Protein AF-0000000070997428 (afdb_homodimer)

Structure (mmCIF, N/CA/C/O backbone):
data_AF-0000000070997428-model_v1
#
loop_
_entity.id
_entity.type
_entity.pdbx_description
1 polymer 'cytidine deaminase'
#
loop_
_atom_site.group_PDB
_atom_site.id
_atom_site.type_symbol
_atom_site.label_atom_id
_atom_site.label_alt_id
_atom_site.label_comp_id
_atom_site.label_asym_id
_atom_site.label_entity_id
_atom_site.label_seq_id
_atom_site.pdbx_PDB_ins_code
_atom_site.Cartn_x
_atom_site.Cartn_y
_atom_site.Cartn_z
_atom_site.occupancy
_atom_site.B_iso_or_equiv
_atom_site.auth_seq_id
_atom_site.auth_comp_id
_atom_site.auth_asym_id
_atom_site.auth_atom_id
_atom_site.pdbx_PDB_model_num
ATOM 1 N N . MET A 1 1 ? -16.891 -24.062 -14.688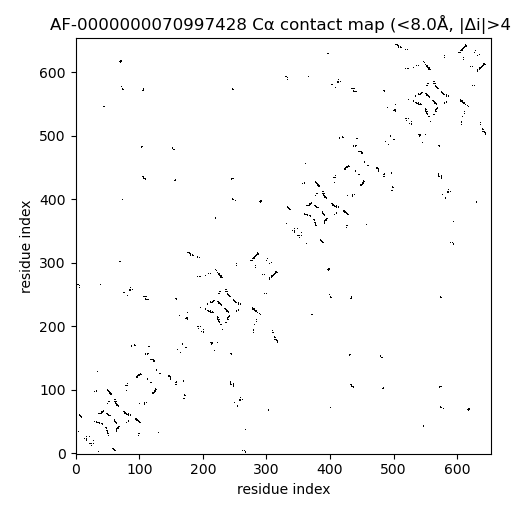 1 57.34 1 MET A N 1
ATOM 2 C CA . MET A 1 1 ? -15.672 -24.859 -14.617 1 57.34 1 MET A CA 1
ATOM 3 C C . MET A 1 1 ? -15.312 -25.188 -13.172 1 57.34 1 MET A C 1
ATOM 5 O O . MET A 1 1 ? -14.992 -24.297 -12.398 1 57.34 1 MET A O 1
ATOM 9 N N . ASP A 1 2 ? -15.734 -26.281 -12.609 1 60.5 2 ASP A N 1
ATOM 10 C CA . ASP A 1 2 ? -15.758 -26.656 -11.203 1 60.5 2 ASP A CA 1
ATOM 11 C C . ASP A 1 2 ? -14.344 -26.906 -10.68 1 60.5 2 ASP A C 1
ATOM 13 O O . ASP A 1 2 ? -14.07 -26.734 -9.492 1 60.5 2 ASP A O 1
ATOM 17 N N . ASP A 1 3 ? -13.359 -27.234 -11.625 1 71.62 3 ASP A N 1
ATOM 18 C CA . ASP A 1 3 ? -12.047 -27.609 -11.109 1 71.62 3 ASP A CA 1
ATOM 19 C C . ASP A 1 3 ? -10.953 -26.703 -11.688 1 71.62 3 ASP A C 1
ATOM 21 O O . ASP A 1 3 ? -10.016 -27.203 -12.32 1 71.62 3 ASP A O 1
ATOM 25 N N . LEU A 1 4 ? -11.062 -25.453 -11.312 1 81.88 4 LEU A N 1
ATOM 26 C CA . LEU A 1 4 ? -10.141 -24.516 -11.922 1 81.88 4 LEU A CA 1
ATOM 27 C C . LEU A 1 4 ? -8.805 -24.5 -11.188 1 81.88 4 LEU A C 1
ATOM 29 O O . LEU A 1 4 ? -8.766 -24.5 -9.961 1 81.88 4 LEU A O 1
ATOM 33 N N . LYS A 1 5 ? -7.777 -24.641 -12.008 1 88.25 5 LYS A N 1
ATOM 34 C CA . LYS A 1 5 ? -6.406 -24.516 -11.523 1 88.25 5 LYS A CA 1
ATOM 35 C C . LYS A 1 5 ? -5.879 -23.094 -11.758 1 88.25 5 LYS A C 1
ATOM 37 O O . LYS A 1 5 ? -6.387 -22.375 -12.617 1 88.25 5 LYS A O 1
ATOM 42 N N . PHE A 1 6 ? -4.887 -22.781 -10.984 1 94.69 6 PHE A N 1
ATOM 43 C CA . PHE A 1 6 ? -4.348 -21.438 -11.078 1 94.69 6 PHE A CA 1
ATOM 44 C C . PHE A 1 6 ? -3.412 -21.312 -12.273 1 94.69 6 PHE A C 1
ATOM 46 O O . PHE A 1 6 ? -3.027 -20.203 -12.656 1 94.69 6 PHE A O 1
ATOM 53 N N . VAL A 1 7 ? -3.006 -22.438 -12.844 1 94.25 7 VAL A N 1
ATOM 54 C CA . VAL A 1 7 ? -2.238 -22.484 -14.086 1 94.25 7 VAL A CA 1
ATOM 55 C C . VAL A 1 7 ? -2.861 -23.484 -15.047 1 94.25 7 VAL A C 1
ATOM 57 O O . VAL A 1 7 ? -3.07 -24.656 -14.695 1 94.25 7 VAL A O 1
ATOM 60 N N . ILE A 1 8 ? -3.25 -23.031 -16.188 1 94.44 8 ILE A N 1
ATOM 61 C CA . ILE A 1 8 ? -3.762 -23.891 -17.25 1 94.44 8 ILE A CA 1
ATOM 62 C C . ILE A 1 8 ? -2.73 -24 -18.375 1 94.44 8 ILE A C 1
ATOM 64 O O . ILE A 1 8 ? -2.369 -22.984 -18.984 1 94.44 8 ILE A O 1
ATOM 68 N N . GLU A 1 9 ? -2.324 -25.188 -18.609 1 94.5 9 GLU A N 1
ATOM 69 C CA . GLU A 1 9 ? -1.298 -25.406 -19.625 1 94.5 9 GLU A CA 1
ATOM 70 C C . GLU A 1 9 ? -1.808 -25.047 -21.016 1 94.5 9 GLU A C 1
ATOM 72 O O . GLU A 1 9 ? -3.012 -25.094 -21.266 1 94.5 9 GLU A O 1
ATOM 77 N N . SER A 1 10 ? -0.862 -24.734 -21.906 1 94.94 10 SER A N 1
ATOM 78 C CA . SER A 1 10 ? -1.191 -24.266 -23.25 1 94.94 10 SER A CA 1
ATOM 79 C C . SER A 1 10 ? -2.072 -25.281 -23.984 1 94.94 10 SER A C 1
ATOM 81 O O . SER A 1 10 ? -3.078 -24.906 -24.594 1 94.94 10 SER A O 1
ATOM 83 N N . SER A 1 11 ? -1.729 -26.531 -23.922 1 96.44 11 SER A N 1
ATOM 84 C CA . SER A 1 11 ? -2.486 -27.578 -24.594 1 96.44 11 SER A CA 1
ATOM 85 C C . SER A 1 11 ? -3.889 -27.703 -24.016 1 96.44 11 SER A C 1
ATOM 87 O O . SER A 1 11 ? -4.859 -27.891 -24.75 1 96.44 11 SER A O 1
ATOM 89 N N . GLU A 1 12 ? -3.951 -27.609 -22.734 1 95.12 12 GLU A N 1
ATOM 90 C CA . GLU A 1 12 ? -5.246 -27.672 -22.062 1 95.12 12 GLU A CA 1
ATOM 91 C C . GLU A 1 12 ? -6.125 -26.484 -22.422 1 95.12 12 GLU A C 1
ATOM 93 O O . GLU A 1 12 ? -7.332 -26.641 -22.625 1 95.12 12 GLU A O 1
ATOM 98 N N . ALA A 1 13 ? -5.555 -25.344 -22.5 1 95.19 13 ALA A N 1
ATOM 99 C CA . ALA A 1 13 ? -6.277 -24.141 -22.875 1 95.19 13 ALA A CA 1
ATOM 100 C C . ALA A 1 13 ? -6.855 -24.25 -24.281 1 95.19 13 ALA A C 1
ATOM 102 O O . ALA A 1 13 ? -8.016 -23.906 -24.516 1 95.19 13 ALA A O 1
ATOM 103 N N . GLN A 1 14 ? -6.098 -24.75 -25.188 1 95.88 14 GLN A N 1
ATOM 104 C CA . GLN A 1 14 ? -6.539 -24.938 -26.578 1 95.88 14 GLN A CA 1
ATOM 105 C C . GLN A 1 14 ? -7.68 -25.938 -26.656 1 95.88 14 GLN A C 1
ATOM 107 O O . GLN A 1 14 ? -8.656 -25.719 -27.375 1 95.88 14 GLN A O 1
ATOM 112 N N . THR A 1 15 ? -7.48 -27 -25.922 1 95.81 15 THR A N 1
ATOM 113 C CA . THR A 1 15 ? -8.508 -28.031 -25.906 1 95.81 15 THR A CA 1
ATOM 114 C C . THR A 1 15 ? -9.82 -27.484 -25.359 1 95.81 15 THR A C 1
ATOM 116 O O . THR A 1 15 ? -10.891 -27.766 -25.891 1 95.81 15 THR A O 1
ATOM 119 N N . LEU A 1 16 ? -9.664 -26.75 -24.297 1 93.44 16 LEU A N 1
ATOM 120 C CA . LEU A 1 16 ? -10.852 -26.172 -23.672 1 93.44 16 LEU A CA 1
ATOM 121 C C . LEU A 1 16 ? -11.539 -25.203 -24.609 1 93.44 16 LEU A C 1
ATOM 123 O O . LEU A 1 16 ? -12.766 -25.188 -24.719 1 93.44 16 LEU A O 1
ATOM 127 N N . ALA A 1 17 ? -10.805 -24.312 -25.266 1 93.62 17 ALA A N 1
ATOM 128 C CA . ALA A 1 17 ? -11.367 -23.359 -26.219 1 93.62 17 ALA A CA 1
ATOM 129 C C . ALA A 1 17 ? -12.086 -24.094 -27.359 1 93.62 17 ALA A C 1
ATOM 131 O O . ALA A 1 17 ? -13.18 -23.688 -27.75 1 93.62 17 ALA A O 1
ATOM 132 N N . ASN A 1 18 ? -11.516 -25.141 -27.828 1 94.88 18 ASN A N 1
ATOM 133 C CA . ASN A 1 18 ? -12.102 -25.938 -28.906 1 94.88 18 ASN A CA 1
ATOM 134 C C . ASN A 1 18 ? -13.391 -26.609 -28.453 1 94.88 18 ASN A C 1
ATOM 136 O O . ASN A 1 18 ? -14.375 -26.625 -29.203 1 94.88 18 ASN A O 1
ATOM 140 N N . LYS A 1 19 ? -13.305 -27.172 -27.375 1 94.62 19 LYS A N 1
ATOM 141 C CA . LYS A 1 19 ? -14.477 -27.859 -26.844 1 94.62 19 LYS A CA 1
ATOM 142 C C . LYS A 1 19 ? -15.664 -26.922 -26.703 1 94.62 19 LYS A C 1
ATOM 144 O O . LYS A 1 19 ? -16.812 -27.328 -26.875 1 94.62 19 LYS A O 1
ATOM 149 N N . LEU A 1 20 ? -15.359 -25.703 -26.344 1 92.38 20 LEU A N 1
ATOM 150 C CA . LEU A 1 20 ? -16.406 -24.719 -26.109 1 92.38 20 LEU A CA 1
ATOM 151 C C . LEU A 1 20 ? -16.766 -23.984 -27.406 1 92.38 20 LEU A C 1
ATOM 153 O O . LEU A 1 20 ? -17.641 -23.109 -27.406 1 92.38 20 LEU A O 1
ATOM 157 N N . GLY A 1 21 ? -16.141 -24.219 -28.484 1 92.69 21 GLY A N 1
ATOM 158 C CA . GLY A 1 21 ? -16.422 -23.609 -29.781 1 92.69 21 GLY A CA 1
ATOM 159 C C . GLY A 1 21 ? -15.984 -22.156 -29.875 1 92.69 21 GLY A C 1
ATOM 160 O O . GLY A 1 21 ? -16.641 -21.359 -30.547 1 92.69 21 GLY A O 1
ATOM 161 N N . LEU A 1 22 ? -14.945 -21.906 -29.141 1 90.69 22 LEU A N 1
ATOM 162 C CA . LEU A 1 22 ? -14.469 -20.531 -29.156 1 90.69 22 LEU A CA 1
ATOM 163 C C . LEU A 1 22 ? -13.469 -20.297 -30.281 1 90.69 22 LEU A C 1
ATOM 165 O O . LEU A 1 22 ? -12.797 -21.234 -30.719 1 90.69 22 LEU A O 1
ATOM 169 N N . LYS A 1 23 ? -13.391 -19.016 -30.766 1 89.19 23 LYS A N 1
ATOM 170 C CA . LYS A 1 23 ? -12.508 -18.672 -31.875 1 89.19 23 LYS A CA 1
ATOM 171 C C . LYS A 1 23 ? -11.039 -18.812 -31.469 1 89.19 23 LYS A C 1
ATOM 173 O O . LYS A 1 23 ? -10.195 -19.172 -32.281 1 89.19 23 LYS A O 1
ATOM 178 N N . SER A 1 24 ? -10.742 -18.438 -30.297 1 91.25 24 SER A N 1
ATOM 179 C CA . SER A 1 24 ? -9.359 -18.484 -29.828 1 91.25 24 SER A CA 1
ATOM 180 C C . SER A 1 24 ? -9.305 -18.656 -28.312 1 91.25 24 SER A C 1
ATOM 182 O O . SER A 1 24 ? -10.328 -18.562 -27.625 1 91.25 24 SER A O 1
ATOM 184 N N . VAL A 1 25 ? -8.094 -18.891 -27.828 1 93.5 25 VAL A N 1
ATOM 185 C CA . VAL A 1 25 ? -7.852 -19.031 -26.391 1 93.5 25 VAL A CA 1
ATOM 186 C C . VAL A 1 25 ? -8.164 -17.703 -25.688 1 93.5 25 VAL A C 1
ATOM 188 O O . VAL A 1 25 ? -8.625 -17.688 -24.547 1 93.5 25 VAL A O 1
ATOM 191 N N . LEU A 1 26 ? -8.023 -16.625 -26.375 1 92.38 26 LEU A N 1
ATOM 192 C CA . LEU A 1 26 ? -8.305 -15.305 -25.828 1 92.38 26 LEU A CA 1
ATOM 193 C C . LEU A 1 26 ? -9.766 -15.195 -25.391 1 92.38 26 LEU A C 1
ATOM 195 O O . LEU A 1 26 ? -10.07 -14.539 -24.406 1 92.38 26 LEU A O 1
ATOM 199 N N . ASN A 1 27 ? -10.617 -15.859 -26.094 1 91.5 27 ASN A N 1
ATOM 200 C CA . ASN A 1 27 ? -12.047 -15.812 -25.797 1 91.5 27 ASN A CA 1
ATOM 201 C C . ASN A 1 27 ? -12.406 -16.672 -24.594 1 91.5 27 ASN A C 1
ATOM 203 O O . ASN A 1 27 ? -13.516 -16.562 -24.062 1 91.5 27 ASN A O 1
ATOM 207 N N . LEU A 1 28 ? -11.484 -17.438 -24.219 1 93.25 28 LEU A N 1
ATOM 208 C CA . LEU A 1 28 ? -11.664 -18.297 -23.062 1 93.25 28 LEU A CA 1
ATOM 209 C C . LEU A 1 28 ? -11.453 -17.516 -21.766 1 93.25 28 LEU A C 1
ATOM 211 O O . LEU A 1 28 ? -12.008 -17.859 -20.719 1 93.25 28 LEU A O 1
ATOM 215 N N . LEU A 1 29 ? -10.68 -16.453 -21.781 1 94.81 29 LEU A N 1
ATOM 216 C CA . LEU A 1 29 ? -10.211 -15.75 -20.594 1 94.81 29 LEU A CA 1
ATOM 217 C C . LEU A 1 29 ? -11.383 -15.148 -19.828 1 94.81 29 LEU A C 1
ATOM 219 O O . LEU A 1 29 ? -11.461 -15.297 -18.594 1 94.81 29 LEU A O 1
ATOM 223 N N . PRO A 1 30 ? -12.367 -14.523 -20.516 1 93.31 30 PRO A N 1
ATOM 224 C CA . PRO A 1 30 ? -13.5 -13.969 -19.781 1 93.31 30 PRO A CA 1
ATOM 225 C C . PRO A 1 30 ? -14.312 -15.039 -19.047 1 93.31 30 PRO A C 1
ATOM 227 O O . PRO A 1 30 ? -14.812 -14.797 -17.953 1 93.31 30 PRO A O 1
ATOM 230 N N . LEU A 1 31 ? -14.43 -16.156 -19.672 1 92.38 31 LEU A N 1
ATOM 231 C CA . LEU A 1 31 ? -15.172 -17.266 -19.047 1 92.38 31 LEU A CA 1
ATOM 232 C C . LEU A 1 31 ? -14.453 -17.766 -17.812 1 92.38 31 LEU A C 1
ATOM 234 O O . LEU A 1 31 ? -15.094 -18.031 -16.781 1 92.38 31 LEU A O 1
ATOM 238 N N . ILE A 1 32 ? -13.156 -17.891 -17.953 1 94.31 32 ILE A N 1
ATOM 239 C CA . ILE A 1 32 ? -12.359 -18.328 -16.812 1 94.31 32 ILE A CA 1
ATOM 240 C C . ILE A 1 32 ? -12.445 -17.297 -15.695 1 94.31 32 ILE A C 1
ATOM 242 O O . ILE A 1 32 ? -12.539 -17.656 -14.523 1 94.31 32 ILE A O 1
ATOM 246 N N . ALA A 1 33 ? -12.438 -16.031 -16 1 94.5 33 ALA A N 1
ATOM 247 C CA . ALA A 1 33 ? -12.484 -14.953 -15.023 1 94.5 33 ALA A CA 1
ATOM 248 C C . ALA A 1 33 ? -13.75 -15.031 -14.18 1 94.5 33 ALA A C 1
ATOM 250 O O . ALA A 1 33 ? -13.711 -14.859 -12.961 1 94.5 33 ALA A O 1
ATOM 251 N N . LYS A 1 34 ? -14.836 -15.297 -14.805 1 92.5 34 LYS A N 1
ATOM 252 C CA . LYS A 1 34 ? -16.109 -15.398 -14.102 1 92.5 34 LYS A CA 1
ATOM 253 C C . LYS A 1 34 ? -16.094 -16.547 -13.094 1 92.5 34 LYS A C 1
ATOM 255 O O . LYS A 1 34 ? -16.531 -16.391 -11.961 1 92.5 34 LYS A O 1
ATOM 260 N N . SER A 1 35 ? -15.531 -17.609 -13.523 1 92.12 35 SER A N 1
ATOM 261 C CA . SER A 1 35 ? -15.477 -18.797 -12.664 1 92.12 35 SER A CA 1
ATOM 262 C C . SER A 1 35 ? -14.422 -18.641 -11.57 1 92.12 35 SER A C 1
ATOM 264 O O . SER A 1 35 ? -14.609 -19.109 -10.453 1 92.12 35 SER A O 1
ATOM 266 N N . ALA A 1 36 ? -13.344 -17.938 -11.898 1 94.31 36 ALA A N 1
ATOM 267 C CA . ALA A 1 36 ? -12.188 -17.844 -11.016 1 94.31 36 ALA A CA 1
ATOM 268 C C . ALA A 1 36 ? -12.477 -16.953 -9.812 1 94.31 36 ALA A C 1
ATOM 270 O O . ALA A 1 36 ? -11.766 -17 -8.805 1 94.31 36 ALA A O 1
ATOM 271 N N . LYS A 1 37 ? -13.531 -16.141 -9.797 1 94 37 LYS A N 1
ATOM 272 C CA . LYS A 1 37 ? -13.914 -15.281 -8.672 1 94 37 LYS A CA 1
ATOM 273 C C . LYS A 1 37 ? -14.164 -16.094 -7.414 1 94 37 LYS A C 1
ATOM 275 O O . LYS A 1 37 ? -13.93 -15.625 -6.301 1 94 37 LYS A O 1
ATOM 280 N N . LYS A 1 38 ? -14.586 -17.297 -7.629 1 92.38 38 LYS A N 1
ATOM 281 C CA . LYS A 1 38 ? -14.922 -18.172 -6.508 1 92.38 38 LYS A CA 1
ATOM 282 C C . LYS A 1 38 ? -13.672 -18.578 -5.738 1 92.38 38 LYS A C 1
ATOM 284 O O . LYS A 1 38 ? -13.758 -19.031 -4.598 1 92.38 38 LYS A O 1
ATOM 289 N N . LEU A 1 39 ? -12.492 -18.422 -6.391 1 92.94 39 LEU A N 1
ATOM 290 C CA . LEU A 1 39 ? -11.242 -18.828 -5.758 1 92.94 39 LEU A CA 1
ATOM 291 C C . LEU A 1 39 ? -10.719 -17.719 -4.848 1 92.94 39 LEU A C 1
ATOM 293 O O . LEU A 1 39 ? -9.781 -17.938 -4.074 1 92.94 39 LEU A O 1
ATOM 297 N N . ALA A 1 40 ? -11.336 -16.5 -4.898 1 94.88 40 ALA A N 1
ATOM 298 C CA . ALA A 1 40 ? -10.914 -15.367 -4.078 1 94.88 40 ALA A CA 1
ATOM 299 C C . ALA A 1 40 ? -11.18 -15.625 -2.602 1 94.88 40 ALA A C 1
ATOM 301 O O . ALA A 1 40 ? -12.031 -16.453 -2.258 1 94.88 40 ALA A O 1
ATOM 302 N N . ARG A 1 41 ? -10.414 -14.984 -1.705 1 94.12 41 ARG A N 1
ATOM 303 C CA . ARG A 1 41 ? -10.562 -15.109 -0.259 1 94.12 41 ARG A CA 1
ATOM 304 C C . ARG A 1 41 ? -10.648 -13.742 0.406 1 94.12 41 ARG A C 1
ATOM 306 O O . ARG A 1 41 ? -9.742 -13.344 1.138 1 94.12 41 ARG A O 1
ATOM 313 N N . PRO A 1 42 ? -11.805 -13.055 0.242 1 95.44 42 PRO A N 1
ATOM 314 C CA . PRO A 1 42 ? -11.977 -11.711 0.801 1 95.44 42 PRO A CA 1
ATOM 315 C C . PRO A 1 42 ? -12.891 -11.695 2.025 1 95.44 42 PRO A C 1
ATOM 317 O O . PRO A 1 42 ? -13.969 -11.094 1.99 1 95.44 42 PRO A O 1
ATOM 320 N N . PRO A 1 43 ? -12.43 -12.188 3.174 1 94.94 43 PRO A N 1
ATOM 321 C CA . PRO A 1 43 ? -13.312 -12.273 4.344 1 94.94 43 PRO A CA 1
ATOM 322 C C . PRO A 1 43 ? -13.641 -10.898 4.926 1 94.94 43 PRO A C 1
ATOM 324 O O . PRO A 1 43 ? -14.57 -10.773 5.73 1 94.94 43 PRO A O 1
ATOM 327 N N . ILE A 1 44 ? -12.961 -9.859 4.555 1 94.75 44 ILE A N 1
ATOM 328 C CA . ILE A 1 44 ? -13.188 -8.531 5.117 1 94.75 44 ILE A CA 1
ATOM 329 C C . ILE A 1 44 ? -14.164 -7.758 4.234 1 94.75 44 ILE A C 1
ATOM 331 O O . ILE A 1 44 ? -15.203 -7.289 4.707 1 94.75 44 ILE A O 1
ATOM 335 N N . SER A 1 45 ? -13.953 -7.68 2.955 1 92.38 45 SER A N 1
ATOM 336 C CA . SER A 1 45 ? -14.742 -6.863 2.039 1 92.38 45 SER A CA 1
ATOM 337 C C . SER A 1 45 ? -15.891 -7.66 1.437 1 92.38 45 SER A C 1
ATOM 339 O O . SER A 1 45 ? -16.922 -7.094 1.057 1 92.38 45 SER A O 1
ATOM 341 N N . GLY A 1 46 ? -15.672 -8.992 1.286 1 92.56 46 GLY A N 1
ATOM 342 C CA . GLY A 1 46 ? -16.625 -9.812 0.553 1 92.56 46 GLY A CA 1
ATOM 343 C C . GLY A 1 46 ? -16.625 -9.531 -0.938 1 92.56 46 GLY A C 1
ATOM 344 O O . GLY A 1 46 ? -17.5 -10.008 -1.663 1 92.56 46 GLY A O 1
ATOM 345 N N . PHE A 1 47 ? -15.703 -8.742 -1.419 1 91.94 47 PHE A N 1
ATOM 346 C CA . PHE A 1 47 ? -15.617 -8.352 -2.822 1 91.94 47 PHE A CA 1
ATOM 347 C C . PHE A 1 47 ? -14.672 -9.281 -3.58 1 91.94 47 PHE A C 1
ATOM 349 O O . PHE A 1 47 ? -13.453 -9.102 -3.537 1 91.94 47 PHE A O 1
ATOM 356 N N . HIS A 1 48 ? -15.18 -10.211 -4.395 1 94.81 48 HIS A N 1
ATOM 357 C CA . HIS A 1 48 ? -14.398 -11.227 -5.098 1 94.81 48 HIS A CA 1
ATOM 358 C C . HIS A 1 48 ? -13.867 -10.688 -6.422 1 94.81 48 HIS A C 1
ATOM 360 O O . HIS A 1 48 ? -14.648 -10.266 -7.281 1 94.81 48 HIS A O 1
ATOM 366 N N . VAL A 1 49 ? -12.578 -10.703 -6.586 1 95.69 49 VAL A N 1
ATOM 367 C CA . VAL A 1 49 ? -11.945 -10.234 -7.812 1 95.69 49 VAL A CA 1
ATOM 368 C C . VAL A 1 49 ? -11.039 -11.32 -8.383 1 95.69 49 VAL A C 1
ATOM 370 O O . VAL A 1 49 ? -10.391 -12.047 -7.629 1 95.69 49 VAL A O 1
ATOM 373 N N . ALA A 1 50 ? -11.055 -11.461 -9.68 1 97.06 50 ALA A N 1
ATOM 374 C CA . ALA A 1 50 ? -10.156 -12.367 -10.383 1 97.06 50 ALA A CA 1
ATOM 375 C C . ALA A 1 50 ? -9.438 -11.648 -11.523 1 97.06 50 ALA A C 1
ATOM 377 O O . ALA A 1 50 ? -9.992 -10.734 -12.141 1 97.06 50 ALA A O 1
ATOM 378 N N . ALA A 1 51 ? -8.234 -11.992 -11.758 1 98.12 51 ALA A N 1
ATOM 379 C CA . ALA A 1 51 ? -7.426 -11.555 -12.891 1 98.12 51 ALA A CA 1
ATOM 380 C C . ALA A 1 51 ? -6.84 -12.742 -13.641 1 98.12 51 ALA A C 1
ATOM 382 O O . ALA A 1 51 ? -6.254 -13.641 -13.031 1 98.12 51 ALA A O 1
ATOM 383 N N . ILE A 1 52 ? -7.035 -12.789 -14.938 1 97.81 52 ILE A N 1
ATOM 384 C CA . ILE A 1 52 ? -6.574 -13.883 -15.781 1 97.81 52 ILE A CA 1
ATOM 385 C C . ILE A 1 52 ? -5.566 -13.352 -16.797 1 97.81 52 ILE A C 1
ATOM 387 O O . ILE A 1 52 ? -5.84 -12.375 -17.5 1 97.81 52 ILE A O 1
ATOM 391 N N . GLY A 1 53 ? -4.469 -13.984 -16.844 1 97.25 53 GLY A N 1
ATOM 392 C CA . GLY A 1 53 ? -3.439 -13.578 -17.781 1 97.25 53 GLY A CA 1
ATOM 393 C C . GLY A 1 53 ? -3.08 -14.656 -18.797 1 97.25 53 GLY A C 1
ATOM 394 O O . GLY A 1 53 ? -2.994 -15.836 -18.438 1 97.25 53 GLY A O 1
ATOM 395 N N . LEU A 1 54 ? -2.965 -14.25 -20.047 1 96.12 54 LEU A N 1
ATOM 396 C CA . LEU A 1 54 ? -2.432 -15.109 -21.094 1 96.12 54 LEU A CA 1
ATOM 397 C C . LEU A 1 54 ? -0.954 -14.82 -21.328 1 96.12 54 LEU A C 1
ATOM 399 O O . LEU A 1 54 ? -0.595 -13.727 -21.781 1 96.12 54 LEU A O 1
ATOM 403 N N . ALA A 1 55 ? -0.149 -15.82 -21.016 1 93.88 55 ALA A N 1
ATOM 404 C CA . ALA A 1 55 ? 1.29 -15.688 -21.219 1 93.88 55 ALA A CA 1
ATOM 405 C C . ALA A 1 55 ? 1.656 -15.953 -22.688 1 93.88 55 ALA A C 1
ATOM 407 O O . ALA A 1 55 ? 0.853 -16.5 -23.438 1 93.88 55 ALA A O 1
ATOM 408 N N . THR A 1 56 ? 2.877 -15.523 -23.047 1 89.75 56 THR A N 1
ATOM 409 C CA . THR A 1 56 ? 3.324 -15.648 -24.438 1 89.75 56 THR A CA 1
ATOM 410 C C . THR A 1 56 ? 3.531 -17.109 -24.812 1 89.75 56 THR A C 1
ATOM 412 O O . THR A 1 56 ? 3.48 -17.469 -25.984 1 89.75 56 THR A O 1
ATOM 415 N N . ASP A 1 57 ? 3.75 -17.984 -23.828 1 90.88 57 ASP A N 1
ATOM 416 C CA . ASP A 1 57 ? 3.973 -19.391 -24.109 1 90.88 57 ASP A CA 1
ATOM 417 C C . ASP A 1 57 ? 2.652 -20.156 -24.172 1 90.88 57 ASP A C 1
ATOM 419 O O . ASP A 1 57 ? 2.643 -21.391 -24.328 1 90.88 57 ASP A O 1
ATOM 423 N N . GLY A 1 58 ? 1.545 -19.469 -24 1 92.81 58 GLY A N 1
ATOM 424 C CA . GLY A 1 58 ? 0.234 -20.062 -24.219 1 92.81 58 GLY A CA 1
ATOM 425 C C . GLY A 1 58 ? -0.441 -20.484 -22.922 1 92.81 58 GLY A C 1
ATOM 426 O O . GLY A 1 58 ? -1.631 -20.812 -22.922 1 92.81 58 GLY A O 1
ATOM 427 N N . ARG A 1 59 ? 0.219 -20.469 -21.875 1 94.81 59 ARG A N 1
ATOM 428 C CA . ARG A 1 59 ? -0.383 -20.812 -20.594 1 94.81 59 ARG A CA 1
ATOM 429 C C . ARG A 1 59 ? -1.297 -19.703 -20.094 1 94.81 59 ARG A C 1
ATOM 431 O O . ARG A 1 59 ? -1.1 -18.531 -20.422 1 94.81 59 ARG A O 1
ATOM 438 N N . ILE A 1 60 ? -2.293 -20.125 -19.359 1 96.19 60 ILE A N 1
ATOM 439 C CA . ILE A 1 60 ? -3.184 -19.188 -18.688 1 96.19 60 ILE A CA 1
ATOM 440 C C . ILE A 1 60 ? -2.914 -19.203 -17.172 1 96.19 60 ILE A C 1
ATOM 442 O O . ILE A 1 60 ? -2.805 -20.266 -16.578 1 96.19 60 ILE A O 1
ATOM 446 N N . PHE A 1 61 ? -2.725 -18.031 -16.641 1 96.56 61 PHE A N 1
ATOM 447 C CA . PHE A 1 61 ? -2.494 -17.891 -15.211 1 96.56 61 PHE A CA 1
ATOM 448 C C . PHE A 1 61 ? -3.658 -17.156 -14.555 1 96.56 61 PHE A C 1
ATOM 450 O O . PHE A 1 61 ? -4.234 -16.234 -15.133 1 96.56 61 PHE A O 1
ATOM 457 N N . ILE A 1 62 ? -3.986 -17.547 -13.344 1 96.75 62 ILE A N 1
ATOM 458 C CA . ILE A 1 62 ? -5.109 -16.984 -12.602 1 96.75 62 ILE A CA 1
ATOM 459 C C . ILE A 1 62 ? -4.602 -16.328 -11.328 1 96.75 62 ILE A C 1
ATOM 461 O O . ILE A 1 62 ? -3.711 -16.844 -10.656 1 96.75 62 ILE A O 1
ATOM 465 N N . GLY A 1 63 ? -5.055 -15.156 -11.039 1 97.69 63 GLY A N 1
ATOM 466 C CA . GLY A 1 63 ? -4.883 -14.461 -9.773 1 97.69 63 GLY A CA 1
ATOM 467 C C . GLY A 1 63 ? -6.195 -14.039 -9.133 1 97.69 63 GLY A C 1
ATOM 468 O O . GLY A 1 63 ? -7.152 -13.703 -9.836 1 97.69 63 GLY A O 1
ATOM 469 N N . VAL A 1 64 ? -6.223 -14.094 -7.805 1 97.38 64 VAL A N 1
ATOM 470 C CA . VAL A 1 64 ? -7.418 -13.672 -7.078 1 97.38 64 VAL A CA 1
ATOM 471 C C . VAL A 1 64 ? -7.016 -12.805 -5.883 1 97.38 64 VAL A C 1
ATOM 473 O O . VAL A 1 64 ? -5.848 -12.781 -5.488 1 97.38 64 VAL A O 1
ATOM 476 N N . ASN A 1 65 ? -7.973 -11.992 -5.387 1 97.31 65 ASN A N 1
ATOM 477 C CA . ASN A 1 65 ? -7.664 -11.203 -4.199 1 97.31 65 ASN A CA 1
ATOM 478 C C . ASN A 1 65 ? -7.754 -12.047 -2.93 1 97.31 65 ASN A C 1
ATOM 480 O O . ASN A 1 65 ? -8.578 -12.961 -2.844 1 97.31 65 ASN A O 1
ATOM 484 N N . VAL A 1 66 ? -6.855 -11.781 -2.016 1 96.94 66 VAL A N 1
ATOM 485 C CA . VAL A 1 66 ? -6.75 -12.469 -0.733 1 96.94 66 VAL A CA 1
ATOM 486 C C . VAL A 1 66 ? -6.621 -11.453 0.394 1 96.94 66 VAL A C 1
ATOM 488 O O . VAL A 1 66 ? -5.805 -10.523 0.313 1 96.94 66 VAL A O 1
ATOM 491 N N . GLU A 1 67 ? -7.453 -11.578 1.408 1 96.88 67 GLU A N 1
ATOM 492 C CA . GLU A 1 67 ? -7.445 -10.711 2.578 1 96.88 67 GLU A CA 1
ATOM 493 C C . GLU A 1 67 ? -7.137 -11.492 3.85 1 96.88 67 GLU A C 1
ATOM 495 O O . GLU A 1 67 ? -7.359 -12.703 3.908 1 96.88 67 GLU A O 1
ATOM 500 N N . PHE A 1 68 ? -6.559 -10.844 4.816 1 96.38 68 PHE A N 1
ATOM 501 C CA . PHE A 1 68 ? -6.109 -11.5 6.035 1 96.38 68 PHE A CA 1
ATOM 502 C C . PHE A 1 68 ? -6.676 -10.805 7.266 1 96.38 68 PHE A C 1
ATOM 504 O O . PHE A 1 68 ? -6.117 -9.82 7.742 1 96.38 68 PHE A O 1
ATOM 511 N N . PRO A 1 69 ? -7.77 -11.328 7.859 1 95.5 69 PRO A N 1
ATOM 512 C CA . PRO A 1 69 ? -8.266 -10.75 9.109 1 95.5 69 PRO A CA 1
ATOM 513 C C . PRO A 1 69 ? -7.195 -10.703 10.203 1 95.5 69 PRO A C 1
ATOM 515 O O . PRO A 1 69 ? -6.363 -11.609 10.289 1 95.5 69 PRO A O 1
ATOM 518 N N . GLY A 1 70 ? -7.305 -9.656 11.023 1 95.69 70 GLY A N 1
ATOM 519 C CA . GLY A 1 70 ? -6.348 -9.516 12.109 1 95.69 70 GLY A CA 1
ATOM 520 C C . GLY A 1 70 ? -5.121 -8.719 11.727 1 95.69 70 GLY A C 1
ATOM 521 O O . GLY A 1 70 ? -4.32 -8.344 12.586 1 95.69 70 GLY A O 1
ATOM 522 N N . LEU A 1 71 ? -4.945 -8.445 10.469 1 97.06 71 LEU A N 1
ATOM 523 C CA . LEU A 1 71 ? -3.807 -7.676 9.969 1 97.06 71 LEU A CA 1
ATOM 524 C C . LEU A 1 71 ? -4.27 -6.367 9.336 1 97.06 71 LEU A C 1
ATOM 526 O O . LEU A 1 71 ? -5.41 -6.258 8.891 1 97.06 71 LEU A O 1
ATOM 530 N N . PRO A 1 72 ? -3.375 -5.352 9.312 1 97.38 72 PRO A N 1
ATOM 531 C CA . PRO A 1 72 ? -3.699 -4.133 8.562 1 97.38 72 PRO A CA 1
ATOM 532 C C . PRO A 1 72 ? -3.965 -4.402 7.082 1 97.38 72 PRO A C 1
ATOM 534 O O . PRO A 1 72 ? -3.461 -5.383 6.531 1 97.38 72 PRO A O 1
ATOM 537 N N . LEU A 1 73 ? -4.621 -3.531 6.461 1 97.62 73 LEU A N 1
ATOM 538 C CA . LEU A 1 73 ? -5.145 -3.736 5.113 1 97.62 73 LEU A CA 1
ATOM 539 C C . LEU A 1 73 ? -4.012 -3.77 4.094 1 97.62 73 LEU A C 1
ATOM 541 O O . LEU A 1 73 ? -4.188 -4.281 2.984 1 97.62 73 LEU A O 1
ATOM 545 N N . HIS A 1 74 ? -2.859 -3.246 4.453 1 96.38 74 HIS A N 1
ATOM 546 C CA . HIS A 1 74 ? -1.77 -3.221 3.484 1 96.38 74 HIS A CA 1
ATOM 547 C C . HIS A 1 74 ? -1.222 -4.621 3.238 1 96.38 74 HIS A C 1
ATOM 549 O O . HIS A 1 74 ? -0.441 -4.832 2.307 1 96.38 74 HIS A O 1
ATOM 555 N N . HIS A 1 75 ? -1.65 -5.617 4.02 1 97.5 75 HIS A N 1
ATOM 556 C CA . HIS A 1 75 ? -1.221 -6.996 3.814 1 97.5 75 HIS A CA 1
ATOM 557 C C . HIS A 1 75 ? -2.078 -7.691 2.76 1 97.5 75 HIS A C 1
ATOM 559 O O . HIS A 1 75 ? -1.743 -8.789 2.305 1 97.5 75 HIS A O 1
ATOM 565 N N . SER A 1 76 ? -3.143 -7.082 2.344 1 98 76 SER A N 1
ATOM 566 C CA . SER A 1 76 ? -4.02 -7.695 1.353 1 98 76 SER A CA 1
ATOM 567 C C . SER A 1 76 ? -3.301 -7.898 0.024 1 98 76 SER A C 1
ATOM 569 O O . SER A 1 76 ? -2.357 -7.168 -0.293 1 98 76 SER A O 1
ATOM 571 N N . ILE A 1 77 ? -3.699 -8.93 -0.639 1 98.38 77 ILE A N 1
ATOM 572 C CA . ILE A 1 77 ? -3.188 -9.242 -1.97 1 98.38 77 ILE A CA 1
ATOM 573 C C . ILE A 1 77 ? -4.281 -9.008 -3.01 1 98.38 77 ILE A C 1
ATOM 575 O O . ILE A 1 77 ? -5.383 -9.547 -2.893 1 98.38 77 ILE A O 1
ATOM 579 N N . HIS A 1 78 ? -4.008 -8.203 -3.975 1 98.44 78 HIS A N 1
ATOM 580 C CA . HIS A 1 78 ? -4.973 -7.973 -5.043 1 98.44 78 HIS A CA 1
ATOM 581 C C . HIS A 1 78 ? -4.867 -9.047 -6.121 1 98.44 78 HIS A C 1
ATOM 583 O O . HIS A 1 78 ? -3.838 -9.711 -6.242 1 98.44 78 HIS A O 1
ATOM 589 N N . ALA A 1 79 ? -5.91 -9.203 -6.902 1 98.19 79 ALA A N 1
ATOM 590 C CA . ALA A 1 79 ? -5.961 -10.219 -7.953 1 98.19 79 ALA A CA 1
ATOM 591 C C . ALA A 1 79 ? -4.82 -10.031 -8.945 1 98.19 79 ALA A C 1
ATOM 593 O O . ALA A 1 79 ? -4.191 -11.008 -9.367 1 98.19 79 ALA A O 1
ATOM 594 N N . GLU A 1 80 ? -4.547 -8.797 -9.352 1 98.25 80 GLU A N 1
ATOM 595 C CA . GLU A 1 80 ? -3.482 -8.516 -10.312 1 98.25 80 GLU A CA 1
ATOM 596 C C . GLU A 1 80 ? -2.113 -8.844 -9.734 1 98.25 80 GLU A C 1
ATOM 598 O O . GLU A 1 80 ? -1.251 -9.383 -10.43 1 98.25 80 GLU A O 1
ATOM 603 N N . GLN A 1 81 ? -1.921 -8.477 -8.438 1 98.44 81 GLN A N 1
ATOM 604 C CA . GLN A 1 81 ? -0.676 -8.836 -7.77 1 98.44 81 GLN A CA 1
ATOM 605 C C . GLN A 1 81 ? -0.508 -10.352 -7.699 1 98.44 81 GLN A C 1
ATOM 607 O O . GLN A 1 81 ? 0.585 -10.875 -7.93 1 98.44 81 GLN A O 1
ATOM 612 N N . CYS A 1 82 ? -1.583 -11.023 -7.336 1 98.25 82 CYS A N 1
ATOM 613 C CA . CYS A 1 82 ? -1.579 -12.484 -7.289 1 98.25 82 CYS A CA 1
ATOM 614 C C . CYS A 1 82 ? -1.218 -13.07 -8.648 1 98.25 82 CYS A C 1
ATOM 616 O O . CYS A 1 82 ? -0.416 -14 -8.734 1 98.25 82 CYS A O 1
ATOM 618 N N . LEU A 1 83 ? -1.799 -12.547 -9.711 1 98 83 LEU A N 1
ATOM 619 C CA . LEU A 1 83 ? -1.544 -13.008 -11.078 1 98 83 LEU A CA 1
ATOM 620 C C . LEU A 1 83 ? -0.067 -12.867 -11.43 1 98 83 LEU A C 1
ATOM 622 O O . LEU A 1 83 ? 0.556 -13.82 -11.898 1 98 83 LEU A O 1
ATOM 626 N N . ILE A 1 84 ? 0.514 -11.68 -11.164 1 97.69 84 ILE A N 1
ATOM 627 C CA . ILE A 1 84 ? 1.901 -11.414 -11.523 1 97.69 84 ILE A CA 1
ATOM 628 C C . ILE A 1 84 ? 2.832 -12.297 -10.703 1 97.69 84 ILE A C 1
ATOM 630 O O . ILE A 1 84 ? 3.809 -12.836 -11.227 1 97.69 84 ILE A O 1
ATOM 634 N N . THR A 1 85 ? 2.527 -12.438 -9.43 1 97.56 85 THR A N 1
ATOM 635 C CA . THR A 1 85 ? 3.348 -13.289 -8.57 1 97.56 85 THR A CA 1
ATOM 636 C C . THR A 1 85 ? 3.264 -14.75 -9.008 1 97.56 85 THR A C 1
ATOM 638 O O . THR A 1 85 ? 4.273 -15.453 -9.039 1 97.56 85 THR A O 1
ATOM 641 N N . ASN A 1 86 ? 2.076 -15.219 -9.359 1 96.31 86 ASN A N 1
ATOM 642 C CA . ASN A 1 86 ? 1.91 -16.562 -9.906 1 96.31 86 ASN A CA 1
ATOM 643 C C . ASN A 1 86 ? 2.762 -16.766 -11.156 1 96.31 86 ASN A C 1
ATOM 645 O O . ASN A 1 86 ? 3.443 -17.781 -11.289 1 96.31 86 ASN A O 1
ATOM 649 N N . LEU A 1 87 ? 2.754 -15.781 -12.07 1 96 87 LEU A N 1
ATOM 650 C CA . LEU A 1 87 ? 3.58 -15.828 -13.273 1 96 87 LEU A CA 1
ATOM 651 C C . LEU A 1 87 ? 5.059 -15.93 -12.914 1 96 87 LEU A C 1
ATOM 653 O O . LEU A 1 87 ? 5.801 -16.688 -13.539 1 96 87 LEU A O 1
ATOM 657 N N . SER A 1 88 ? 5.438 -15.211 -11.883 1 94.69 88 SER A N 1
ATOM 658 C CA . SER A 1 88 ? 6.848 -15.109 -11.516 1 94.69 88 SER A CA 1
ATOM 659 C C . SER A 1 88 ? 7.367 -16.438 -10.977 1 94.69 88 SER A C 1
ATOM 661 O O . SER A 1 88 ? 8.578 -16.656 -10.93 1 94.69 88 SER A O 1
ATOM 663 N N . LEU A 1 89 ? 6.488 -17.328 -10.555 1 92 89 LEU A N 1
ATOM 664 C CA . LEU A 1 89 ? 6.879 -18.625 -10.031 1 92 89 LEU A CA 1
ATOM 665 C C . LEU A 1 89 ? 7.277 -19.578 -11.164 1 92 89 LEU A C 1
ATOM 667 O O . LEU A 1 89 ? 7.805 -20.656 -10.914 1 92 89 LEU A O 1
ATOM 671 N N . HIS A 1 90 ? 7.023 -19.125 -12.344 1 87.75 90 HIS A N 1
ATOM 672 C CA . HIS A 1 90 ? 7.301 -19.953 -13.516 1 87.75 90 HIS A CA 1
ATOM 673 C C . HIS A 1 90 ? 8.367 -19.312 -14.398 1 87.75 90 HIS A C 1
ATOM 675 O O . HIS A 1 90 ? 8.516 -18.078 -14.406 1 87.75 90 HIS A O 1
ATOM 681 N N . PRO A 1 91 ? 9.117 -20.141 -14.992 1 77 91 PRO A N 1
ATOM 682 C CA . PRO A 1 91 ? 10.188 -19.594 -15.828 1 77 91 PRO A CA 1
ATOM 683 C C . PRO A 1 91 ? 9.664 -18.766 -17 1 77 91 PRO A C 1
ATOM 685 O O . PRO A 1 91 ? 8.75 -19.203 -17.703 1 77 91 PRO A O 1
ATOM 688 N N . GLN A 1 92 ? 10.43 -17.672 -17.25 1 67.81 92 GLN A N 1
ATOM 689 C CA . GLN A 1 92 ? 10.383 -16.797 -18.406 1 67.81 92 GLN A CA 1
ATOM 690 C C . GLN A 1 92 ? 8.953 -16.609 -18.906 1 67.81 92 GLN A C 1
ATOM 692 O O . GLN A 1 92 ? 8.516 -17.344 -19.797 1 67.81 92 GLN A O 1
ATOM 697 N N . THR A 1 93 ? 8.242 -15.789 -18.266 1 74.94 93 THR A N 1
ATOM 698 C CA . THR A 1 93 ? 6.895 -15.523 -18.75 1 74.94 93 THR A CA 1
ATOM 699 C C . THR A 1 93 ? 6.699 -14.039 -19.031 1 74.94 93 THR A C 1
ATOM 701 O O . THR A 1 93 ? 7.211 -13.195 -18.297 1 74.94 93 THR A O 1
ATOM 704 N N . HIS A 1 94 ? 6.223 -13.852 -20.25 1 88.12 94 HIS A N 1
ATOM 705 C CA . HIS A 1 94 ? 5.75 -12.516 -20.609 1 88.12 94 HIS A CA 1
ATOM 706 C C . HIS A 1 94 ? 4.227 -12.461 -20.625 1 88.12 94 HIS A C 1
ATOM 708 O O . HIS A 1 94 ? 3.564 -13.438 -20.984 1 88.12 94 HIS A O 1
ATOM 714 N N . LEU A 1 95 ? 3.734 -11.367 -20.156 1 93.06 95 LEU A N 1
ATOM 715 C CA . LEU A 1 95 ? 2.291 -11.18 -20.047 1 93.06 95 LEU A CA 1
ATOM 716 C C . LEU A 1 95 ? 1.777 -10.281 -21.172 1 93.06 95 LEU A C 1
ATOM 718 O O . LEU A 1 95 ? 2.262 -9.164 -21.359 1 93.06 95 LEU A O 1
ATOM 722 N N . LYS A 1 96 ? 0.799 -10.805 -21.891 1 90.88 96 LYS A N 1
ATOM 723 C CA . LYS A 1 96 ? 0.299 -10.07 -23.047 1 90.88 96 LYS A CA 1
ATOM 724 C C . LYS A 1 96 ? -1.095 -9.508 -22.781 1 90.88 96 LYS A C 1
ATOM 726 O O . LYS A 1 96 ? -1.35 -8.328 -23.031 1 90.88 96 LYS A O 1
ATOM 731 N N . ASN A 1 97 ? -1.946 -10.398 -22.406 1 95.06 97 ASN A N 1
ATOM 732 C CA . ASN A 1 97 ? -3.348 -10.055 -22.203 1 95.06 97 ASN A CA 1
ATOM 733 C C . ASN A 1 97 ? -3.801 -10.375 -20.781 1 95.06 97 ASN A C 1
ATOM 735 O O . ASN A 1 97 ? -3.424 -11.406 -20.219 1 95.06 97 ASN A O 1
ATOM 739 N N . VAL A 1 98 ? -4.535 -9.484 -20.25 1 96.88 98 VAL A N 1
ATOM 740 C CA . VAL A 1 98 ? -5.09 -9.664 -18.922 1 96.88 98 VAL A CA 1
ATOM 741 C C . VAL A 1 98 ? -6.586 -9.367 -18.938 1 96.88 98 VAL A C 1
ATOM 743 O O . VAL A 1 98 ? -7.016 -8.352 -19.484 1 96.88 98 VAL A O 1
ATOM 746 N N . VAL A 1 99 ? -7.352 -10.25 -18.422 1 96.81 99 VAL A N 1
ATOM 747 C CA . VAL A 1 99 ? -8.766 -10.008 -18.172 1 96.81 99 VAL A CA 1
ATOM 748 C C . VAL A 1 99 ? -9.008 -9.891 -16.672 1 96.81 99 VAL A C 1
ATOM 750 O O . VAL A 1 99 ? -8.547 -10.727 -15.883 1 96.81 99 VAL A O 1
ATOM 753 N N . VAL A 1 100 ? -9.648 -8.828 -16.266 1 96.12 100 VAL A N 1
ATOM 754 C CA . VAL A 1 100 ? -9.938 -8.617 -14.859 1 96.12 100 VAL A CA 1
ATOM 755 C C . VAL A 1 100 ? -11.445 -8.531 -14.648 1 96.12 100 VAL A C 1
ATOM 757 O O . VAL A 1 100 ? -12.164 -8.008 -15.5 1 96.12 100 VAL A O 1
ATOM 760 N N . SER A 1 101 ? -11.93 -9 -13.531 1 94.5 101 SER A N 1
ATOM 761 C CA . SER A 1 101 ? -13.359 -9.047 -13.266 1 94.5 101 SER A CA 1
ATOM 762 C C . SER A 1 101 ? -13.875 -7.688 -12.797 1 94.5 101 SER A C 1
ATOM 764 O O . SER A 1 101 ? -15.086 -7.461 -12.766 1 94.5 101 SER A O 1
ATOM 766 N N . ALA A 1 102 ? -12.977 -6.781 -12.383 1 91.44 102 ALA A N 1
ATOM 767 C CA . ALA A 1 102 ? -13.281 -5.406 -11.992 1 91.44 102 ALA A CA 1
ATOM 768 C C . ALA A 1 102 ? -12.141 -4.465 -12.367 1 91.44 102 ALA A C 1
ATOM 770 O O . ALA A 1 102 ? -10.992 -4.891 -12.477 1 91.44 102 ALA A O 1
ATOM 771 N N . TYR A 1 103 ? -12.492 -3.227 -12.594 1 91.44 103 TYR A N 1
ATOM 772 C CA . TYR A 1 103 ? -11.445 -2.275 -12.945 1 91.44 103 TYR A CA 1
ATOM 773 C C . TYR A 1 103 ? -10.32 -2.299 -11.914 1 91.44 103 TYR A C 1
ATOM 775 O O . TYR A 1 103 ? -10.57 -2.23 -10.711 1 91.44 103 TYR A O 1
ATOM 783 N N . PRO A 1 104 ? -9.062 -2.426 -12.414 1 94.25 104 PRO A N 1
ATOM 784 C CA . PRO A 1 104 ? -7.941 -2.357 -11.469 1 94.25 104 PRO A CA 1
ATOM 785 C C . PRO A 1 104 ? -7.871 -1.019 -10.742 1 94.25 104 PRO A C 1
ATOM 787 O O . PRO A 1 104 ? -8.055 0.035 -11.352 1 94.25 104 PRO A O 1
ATOM 790 N N . CYS A 1 105 ? -7.688 -1.069 -9.453 1 95.44 105 CYS A N 1
ATOM 791 C CA . CYS A 1 105 ? -7.508 0.166 -8.703 1 95.44 105 CYS A CA 1
ATOM 792 C C . CYS A 1 105 ? -6.16 0.805 -9.016 1 95.44 105 CYS A C 1
ATOM 794 O O . CYS A 1 105 ? -5.316 0.192 -9.672 1 95.44 105 CYS A O 1
ATOM 796 N N . GLY A 1 106 ? -5.949 2.016 -8.586 1 96.38 106 GLY A N 1
ATOM 797 C CA . GLY A 1 106 ? -4.695 2.705 -8.836 1 96.38 106 GLY A CA 1
ATOM 798 C C . GLY A 1 106 ? -3.488 1.957 -8.297 1 96.38 106 GLY A C 1
ATOM 799 O O . GLY A 1 106 ? -2.416 1.977 -8.906 1 96.38 106 GLY A O 1
ATOM 800 N N . HIS A 1 107 ? -3.656 1.315 -7.133 1 97.25 107 HIS A N 1
ATOM 801 C CA . HIS A 1 107 ? -2.611 0.515 -6.508 1 97.25 107 HIS A CA 1
ATOM 802 C C . HIS A 1 107 ? -2.139 -0.598 -7.438 1 97.25 107 HIS A C 1
ATOM 804 O O . HIS A 1 107 ? -0.934 -0.788 -7.621 1 97.25 107 HIS A O 1
ATOM 810 N N . CYS A 1 108 ? -3.031 -1.322 -8.055 1 97.75 108 CYS A N 1
ATOM 811 C CA . CYS A 1 108 ? -2.717 -2.418 -8.969 1 97.75 108 CYS A CA 1
ATOM 812 C C . CYS A 1 108 ? -2.104 -1.893 -10.258 1 97.75 108 CYS A C 1
ATOM 814 O O . CYS A 1 108 ? -1.152 -2.475 -10.781 1 97.75 108 CYS A O 1
ATOM 816 N N . ARG A 1 109 ? -2.684 -0.811 -10.789 1 96.69 109 ARG A N 1
ATOM 817 C CA . ARG A 1 109 ? -2.156 -0.21 -12.016 1 96.69 109 ARG A CA 1
ATOM 818 C C . ARG A 1 109 ? -0.699 0.202 -11.836 1 96.69 109 ARG A C 1
ATOM 820 O O . ARG A 1 109 ? 0.111 0.052 -12.758 1 96.69 109 ARG A O 1
ATOM 827 N N . GLN A 1 110 ? -0.437 0.719 -10.648 1 97.38 110 GLN A N 1
ATOM 828 C CA . GLN A 1 110 ? 0.932 1.106 -10.32 1 97.38 110 GLN A CA 1
ATOM 829 C C . GLN A 1 110 ? 1.851 -0.111 -10.266 1 97.38 110 GLN A C 1
ATOM 831 O O . GLN A 1 110 ? 2.947 -0.091 -10.828 1 97.38 110 GLN A O 1
ATOM 836 N N . PHE A 1 111 ? 1.458 -1.195 -9.633 1 98.06 111 PHE A N 1
ATOM 837 C CA . PHE A 1 111 ? 2.279 -2.393 -9.5 1 98.06 111 PHE A CA 1
ATOM 838 C C . PHE A 1 111 ? 2.586 -2.996 -10.859 1 98.06 111 PHE A C 1
ATOM 840 O O . PHE A 1 111 ? 3.699 -3.471 -11.102 1 98.06 111 PHE A O 1
ATOM 847 N N . LEU A 1 112 ? 1.661 -2.982 -11.75 1 97.44 112 LEU A N 1
ATOM 848 C CA . LEU A 1 112 ? 1.799 -3.568 -13.078 1 97.44 112 LEU A CA 1
ATOM 849 C C . LEU A 1 112 ? 2.898 -2.869 -13.867 1 97.44 112 LEU A C 1
ATOM 851 O O . LEU A 1 112 ? 3.422 -3.426 -14.836 1 97.44 112 LEU A O 1
ATOM 855 N N . GLN A 1 113 ? 3.262 -1.638 -13.445 1 96 113 GLN A N 1
ATOM 856 C CA . GLN A 1 113 ? 4.277 -0.894 -14.18 1 96 113 GLN A CA 1
ATOM 857 C C . GLN A 1 113 ? 5.645 -1.562 -14.062 1 96 113 GLN A C 1
ATOM 859 O O . GLN A 1 113 ? 6.57 -1.23 -14.805 1 96 113 GLN A O 1
ATOM 864 N N . GLU A 1 114 ? 5.785 -2.512 -13.125 1 95.88 114 GLU A N 1
ATOM 865 C CA . GLU A 1 114 ? 7.07 -3.154 -12.875 1 95.88 114 GLU A CA 1
ATOM 866 C C . GLU A 1 114 ? 7.34 -4.27 -13.883 1 95.88 114 GLU A C 1
ATOM 868 O O . GLU A 1 114 ? 8.375 -4.93 -13.828 1 95.88 114 GLU A O 1
ATOM 873 N N . ILE A 1 115 ? 6.426 -4.508 -14.805 1 94.88 115 ILE A N 1
ATOM 874 C CA . ILE A 1 115 ? 6.613 -5.48 -15.875 1 94.88 115 ILE A CA 1
ATOM 875 C C . ILE A 1 115 ? 7.199 -4.785 -17.094 1 94.88 115 ILE A C 1
ATOM 877 O O . ILE A 1 115 ? 6.766 -3.689 -17.469 1 94.88 115 ILE A O 1
ATOM 881 N N . ARG A 1 116 ? 8.211 -5.438 -17.719 1 93 116 ARG A N 1
ATOM 882 C CA . ARG A 1 116 ? 8.75 -4.883 -18.969 1 93 116 ARG A CA 1
ATOM 883 C C . ARG A 1 116 ? 7.66 -4.75 -20.016 1 93 116 ARG A C 1
ATOM 885 O O . ARG A 1 116 ? 6.938 -5.707 -20.297 1 93 116 ARG A O 1
ATOM 892 N N . GLY A 1 117 ? 7.539 -3.562 -20.641 1 91.31 117 GLY A N 1
ATOM 893 C CA . GLY A 1 117 ? 6.516 -3.318 -21.656 1 91.31 117 GLY A CA 1
ATOM 894 C C . GLY A 1 117 ? 5.129 -3.146 -21.062 1 91.31 117 GLY A C 1
ATOM 895 O O . GLY A 1 117 ? 4.125 -3.4 -21.734 1 91.31 117 GLY A O 1
ATOM 896 N N . ALA A 1 118 ? 5.051 -2.705 -19.797 1 93.62 118 ALA A N 1
ATOM 897 C CA . ALA A 1 118 ? 3.805 -2.59 -19.047 1 93.62 118 ALA A CA 1
ATOM 898 C C . ALA A 1 118 ? 2.779 -1.757 -19.812 1 93.62 118 ALA A C 1
ATOM 900 O O . ALA A 1 118 ? 1.611 -2.137 -19.922 1 93.62 118 ALA A O 1
ATOM 901 N N . PRO A 1 119 ? 3.156 -0.639 -20.453 1 92.31 119 PRO A N 1
ATOM 902 C CA . PRO A 1 119 ? 2.164 0.207 -21.125 1 92.31 119 PRO A CA 1
ATOM 903 C C . PRO A 1 119 ? 1.432 -0.519 -22.25 1 92.31 119 PRO A C 1
ATOM 905 O O . PRO A 1 119 ? 0.307 -0.15 -22.594 1 92.31 119 PRO A O 1
ATOM 908 N N . ASP A 1 120 ? 1.996 -1.619 -22.719 1 93.38 120 ASP A N 1
ATOM 909 C CA . ASP A 1 120 ? 1.45 -2.301 -23.891 1 93.38 120 ASP A CA 1
ATOM 910 C C . ASP A 1 120 ? 0.61 -3.508 -23.484 1 93.38 120 ASP A C 1
ATOM 912 O O . ASP A 1 120 ? -0.044 -4.129 -24.312 1 93.38 120 ASP A O 1
ATOM 916 N N . ILE A 1 121 ? 0.647 -3.852 -22.203 1 94.31 121 ILE A N 1
ATOM 917 C CA . ILE A 1 121 ? -0.191 -4.953 -21.734 1 94.31 121 ILE A CA 1
ATOM 918 C C . ILE A 1 121 ? -1.659 -4.629 -22 1 94.31 121 ILE A C 1
ATOM 920 O O . ILE A 1 121 ? -2.133 -3.539 -21.688 1 94.31 121 ILE A O 1
ATOM 924 N N . GLN A 1 122 ? -2.357 -5.562 -22.656 1 95.25 122 GLN A N 1
ATOM 925 C CA . GLN A 1 122 ? -3.762 -5.367 -23.016 1 95.25 122 GLN A CA 1
ATOM 926 C C . GLN A 1 122 ? -4.676 -5.805 -21.859 1 95.25 122 GLN A C 1
ATOM 928 O O . GLN A 1 122 ? -4.602 -6.941 -21.406 1 95.25 122 GLN A O 1
ATOM 933 N N . ILE A 1 123 ? -5.574 -4.898 -21.469 1 95 123 ILE A N 1
ATOM 934 C CA . ILE A 1 123 ? -6.461 -5.176 -20.344 1 95 123 ILE A CA 1
ATOM 935 C C . ILE A 1 123 ? -7.914 -5.16 -20.812 1 95 123 ILE A C 1
ATOM 937 O O . ILE A 1 123 ? -8.328 -4.25 -21.531 1 95 123 ILE A O 1
ATOM 941 N N . PHE A 1 124 ? -8.609 -6.184 -20.484 1 94.19 124 PHE A N 1
ATOM 942 C CA . PHE A 1 124 ? -10.047 -6.285 -20.703 1 94.19 124 PHE A CA 1
ATOM 943 C C . PHE A 1 124 ? -10.781 -6.406 -19.375 1 94.19 124 PHE A C 1
ATOM 945 O O . PHE A 1 124 ? -10.484 -7.297 -18.562 1 94.19 124 PHE A O 1
ATOM 952 N N . VAL A 1 125 ? -11.719 -5.453 -19.047 1 92.31 125 VAL A N 1
ATOM 953 C CA . VAL A 1 125 ? -12.461 -5.445 -17.797 1 92.31 125 VAL A CA 1
ATOM 954 C C . VAL A 1 125 ? -13.867 -6.008 -18.031 1 92.31 125 VAL A C 1
ATOM 956 O O . VAL A 1 125 ? -14.594 -5.535 -18.906 1 92.31 125 VAL A O 1
ATOM 959 N N . LEU A 1 126 ? -14.219 -6.945 -17.172 1 88.62 126 LEU A N 1
ATOM 960 C CA . LEU A 1 126 ? -15.547 -7.535 -17.297 1 88.62 126 LEU A CA 1
ATOM 961 C C . LEU A 1 126 ? -16.609 -6.586 -16.75 1 88.62 126 LEU A C 1
ATOM 963 O O . LEU A 1 126 ? -16.359 -5.852 -15.789 1 88.62 126 LEU A O 1
ATOM 967 N N . ASP A 1 127 ? -17.609 -6.082 -17.344 1 65.69 127 ASP A N 1
ATOM 968 C CA . ASP A 1 127 ? -18.672 -5.199 -16.891 1 65.69 127 ASP A CA 1
ATOM 969 C C . ASP A 1 127 ? -19.359 -5.77 -15.648 1 65.69 127 ASP A C 1
ATOM 971 O O . ASP A 1 127 ? -19.203 -6.949 -15.328 1 65.69 127 ASP A O 1
ATOM 975 N N . LYS A 1 128 ? -19.938 -4.82 -14.688 1 56.75 128 LYS A N 1
ATOM 976 C CA . LYS A 1 128 ? -20.625 -5.129 -13.438 1 56.75 128 LYS A CA 1
ATOM 977 C C . LYS A 1 128 ? -21.578 -6.297 -13.617 1 56.75 128 LYS A C 1
ATOM 979 O O . LYS A 1 128 ? -21.766 -7.109 -12.703 1 56.75 128 LYS A O 1
ATOM 984 N N . ASN A 1 129 ? -22.5 -6.168 -14.477 1 46.19 129 ASN A N 1
ATOM 985 C CA . ASN A 1 129 ? -23.516 -7.191 -14.641 1 46.19 129 ASN A CA 1
ATOM 986 C C . ASN A 1 129 ? -22.953 -8.469 -15.258 1 46.19 129 ASN A C 1
ATOM 988 O O . ASN A 1 129 ? -23.688 -9.406 -15.547 1 46.19 129 ASN A O 1
ATOM 992 N N . GLY A 1 130 ? -21.734 -8.641 -15.055 1 45.69 130 GLY A N 1
ATOM 993 C CA . GLY A 1 130 ? -21.172 -9.844 -15.664 1 45.69 130 GLY A CA 1
ATOM 994 C C . GLY A 1 130 ? -21.375 -9.883 -17.172 1 45.69 130 GLY A C 1
ATOM 995 O O . GLY A 1 130 ? -21 -10.859 -17.812 1 45.69 130 GLY A O 1
ATOM 996 N N . GLU A 1 131 ? -22.562 -9.227 -17.406 1 39.31 131 GLU A N 1
ATOM 997 C CA . GLU A 1 131 ? -23 -9.25 -18.797 1 39.31 131 GLU A CA 1
ATOM 998 C C . GLU A 1 131 ? -22.094 -8.383 -19.672 1 39.31 131 GLU A C 1
ATOM 1000 O O . GLU A 1 131 ? -21.812 -7.234 -19.328 1 39.31 131 GLU A O 1
ATOM 1005 N N . SER A 1 132 ? -21.031 -8.742 -19.75 1 40.28 132 SER A N 1
ATOM 1006 C CA . SER A 1 132 ? -20.578 -8.047 -20.953 1 40.28 132 SER A CA 1
ATOM 1007 C C . SER A 1 132 ? -21.75 -7.723 -21.875 1 40.28 132 SER A C 1
ATOM 1009 O O . SER A 1 132 ? -22.531 -8.609 -22.234 1 40.28 132 SER A O 1
ATOM 1011 N N . GLU A 1 133 ? -22.672 -6.727 -21.656 1 36.78 133 GLU A N 1
ATOM 1012 C CA . GLU A 1 133 ? -23.641 -6.738 -22.734 1 36.78 133 GLU A CA 1
ATOM 1013 C C . GLU A 1 133 ? -23.219 -7.68 -23.859 1 36.78 133 GLU A C 1
ATOM 1015 O O . GLU A 1 133 ? -23.953 -8.594 -24.219 1 36.78 133 GLU A O 1
ATOM 1020 N N . GLN A 1 134 ? -22.766 -7.137 -25.031 1 33.06 134 GLN A N 1
ATOM 1021 C CA . GLN A 1 134 ? -22.656 -8.016 -26.188 1 33.06 134 GLN A CA 1
ATOM 1022 C C . GLN A 1 134 ? -21.609 -9.102 -25.953 1 33.06 134 GLN A C 1
ATOM 1024 O O . GLN A 1 134 ? -20.422 -8.906 -26.25 1 33.06 134 GLN A O 1
ATOM 1029 N N . ILE A 1 135 ? -21.484 -9.586 -24.891 1 33.22 135 ILE A N 1
ATOM 1030 C CA . ILE A 1 135 ? -20.703 -10.82 -24.938 1 33.22 135 ILE A CA 1
ATOM 1031 C C . ILE A 1 135 ? -21.109 -11.641 -26.156 1 33.22 135 ILE A C 1
ATOM 1033 O O . ILE A 1 135 ? -20.391 -12.562 -26.547 1 33.22 135 ILE A O 1
ATOM 1037 N N . ASN A 1 136 ? -22.391 -12 -26.141 1 33.56 136 ASN A N 1
ATOM 1038 C CA . ASN A 1 136 ? -22.75 -12.703 -27.359 1 33.56 136 ASN A CA 1
ATOM 1039 C C . ASN A 1 136 ? -22.062 -12.094 -28.578 1 33.56 136 ASN A C 1
ATOM 1041 O O . ASN A 1 136 ? -22.062 -12.68 -29.656 1 33.56 136 ASN A O 1
ATOM 1045 N N . GLY A 1 137 ? -22.422 -10.781 -28.891 1 30.34 137 GLY A N 1
ATOM 1046 C CA . GLY A 1 137 ? -21.734 -10.188 -30.031 1 30.34 137 GLY A CA 1
ATOM 1047 C C . GLY A 1 137 ? -20.312 -9.766 -29.719 1 30.34 137 GLY A C 1
ATOM 1048 O O . GLY A 1 137 ? -20.078 -8.68 -29.172 1 30.34 137 GLY A O 1
ATOM 1049 N N . TYR A 1 138 ? -19.422 -10.562 -28.984 1 34.88 138 TYR A N 1
ATOM 1050 C CA . TYR A 1 138 ? -18.062 -10.195 -29.344 1 34.88 138 TYR A CA 1
ATOM 1051 C C . TYR A 1 138 ? -18.047 -9.203 -30.5 1 34.88 138 TYR A C 1
ATOM 1053 O O . TYR A 1 138 ? -18.719 -9.406 -31.516 1 34.88 138 TYR A O 1
ATOM 1061 N N . PRO A 1 139 ? -18.016 -7.852 -30.312 1 34.84 139 PRO A N 1
ATOM 1062 C CA . PRO A 1 139 ? -18.062 -7.375 -31.688 1 34.84 139 PRO A CA 1
ATOM 1063 C C . PRO A 1 139 ? -17.453 -8.375 -32.688 1 34.84 139 PRO A C 1
ATOM 1065 O O . PRO A 1 139 ? -16.578 -9.156 -32.312 1 34.84 139 PRO A O 1
ATOM 1068 N N . ASP A 1 140 ? -18.188 -9.016 -33.438 1 37.31 140 ASP A N 1
ATOM 1069 C CA . ASP A 1 140 ? -17.5 -9.688 -34.531 1 37.31 140 ASP A CA 1
ATOM 1070 C C . ASP A 1 140 ? -16 -9.367 -34.5 1 37.31 140 ASP A C 1
ATOM 1072 O O . ASP A 1 140 ? -15.211 -10.031 -35.188 1 37.31 140 ASP A O 1
ATOM 1076 N N . GLY A 1 141 ? -15.469 -8.078 -34.219 1 39.5 141 GLY A N 1
ATOM 1077 C CA . GLY A 1 141 ? -14.055 -7.742 -34.219 1 39.5 141 GLY A CA 1
ATOM 1078 C C . GLY A 1 141 ? -13.414 -7.742 -32.844 1 39.5 141 GLY A C 1
ATOM 1079 O O . GLY A 1 141 ? -13.867 -7.027 -31.953 1 39.5 141 GLY A O 1
ATOM 1080 N N . GLU A 1 142 ? -12.773 -8.945 -32.125 1 46.78 142 GLU A N 1
ATOM 1081 C CA . GLU A 1 142 ? -11.93 -9.344 -31.016 1 46.78 142 GLU A CA 1
ATOM 1082 C C . GLU A 1 142 ? -11.352 -8.133 -30.297 1 46.78 142 GLU A C 1
ATOM 1084 O O . GLU A 1 142 ? -11.273 -8.109 -29.062 1 46.78 142 GLU A O 1
ATOM 1089 N N . SER A 1 143 ? -10.758 -7.23 -31.047 1 50 143 SER A N 1
ATOM 1090 C CA . SER A 1 143 ? -9.773 -6.199 -30.734 1 50 143 SER A CA 1
ATOM 1091 C C . SER A 1 143 ? -10.414 -5.059 -29.938 1 50 143 SER A C 1
ATOM 1093 O O . SER A 1 143 ? -9.711 -4.273 -29.297 1 50 143 SER A O 1
ATOM 1095 N N . ASP A 1 144 ? -11.812 -5.094 -29.766 1 56.81 144 ASP A N 1
ATOM 1096 C CA . ASP A 1 144 ? -12.312 -3.777 -29.375 1 56.81 144 ASP A CA 1
ATOM 1097 C C . ASP A 1 144 ? -12.492 -3.672 -27.859 1 56.81 144 ASP A C 1
ATOM 1099 O O . ASP A 1 144 ? -12.703 -2.58 -27.328 1 56.81 144 ASP A O 1
ATOM 1103 N N . CYS A 1 145 ? -12.188 -4.871 -27.047 1 81.25 145 CYS A N 1
ATOM 1104 C CA . CYS A 1 145 ? -12.445 -4.738 -25.625 1 81.25 145 CYS A CA 1
ATOM 1105 C C . CYS A 1 145 ? -11.148 -4.559 -24.844 1 81.25 145 CYS A C 1
ATOM 1107 O O . CYS A 1 145 ? -11.156 -4.055 -23.719 1 81.25 145 CYS A O 1
ATOM 1109 N N . PHE A 1 146 ? -10.109 -4.891 -25.531 1 90.31 146 PHE A N 1
ATOM 1110 C CA . PHE A 1 146 ? -8.805 -4.746 -24.891 1 90.31 146 PHE A CA 1
ATOM 1111 C C . PHE A 1 146 ? -8.25 -3.342 -25.094 1 90.31 146 PHE A C 1
ATOM 1113 O O . PHE A 1 146 ? -8.336 -2.797 -26.203 1 90.31 146 PHE A O 1
ATOM 1120 N N . ARG A 1 147 ? -7.84 -2.777 -23.984 1 91.81 147 ARG A N 1
ATOM 1121 C CA . ARG A 1 147 ? -7.145 -1.494 -24.031 1 91.81 147 ARG A CA 1
ATOM 1122 C C . ARG A 1 147 ? -5.793 -1.579 -23.328 1 91.81 147 ARG A C 1
ATOM 1124 O O . ARG A 1 147 ? -5.648 -2.283 -22.328 1 91.81 147 ARG A O 1
ATOM 1131 N N . PRO A 1 148 ? -4.824 -0.851 -23.938 1 94.5 148 PRO A N 1
ATOM 1132 C CA . PRO A 1 148 ? -3.5 -0.909 -23.312 1 94.5 148 PRO A CA 1
ATOM 1133 C C . PRO A 1 148 ? -3.482 -0.317 -21.906 1 94.5 148 PRO A C 1
ATOM 1135 O O . PRO A 1 148 ? -4.242 0.609 -21.609 1 94.5 148 PRO A O 1
ATOM 1138 N N . LEU A 1 149 ? -2.578 -0.875 -21.078 1 93.88 149 LEU A N 1
ATOM 1139 C CA . LEU A 1 149 ? -2.453 -0.434 -19.688 1 93.88 149 LEU A CA 1
ATOM 1140 C C . LEU A 1 149 ? -2.18 1.064 -19.625 1 93.88 149 LEU A C 1
ATOM 1142 O O . LEU A 1 149 ? -2.594 1.73 -18.672 1 93.88 149 LEU A O 1
ATOM 1146 N N . SER A 1 150 ? -1.599 1.688 -20.625 1 92.56 150 SER A N 1
ATOM 1147 C CA . SER A 1 150 ? -1.28 3.111 -20.672 1 92.56 150 SER A CA 1
ATOM 1148 C C . SER A 1 150 ? -2.545 3.961 -20.625 1 92.56 150 SER A C 1
ATOM 1150 O O . SER A 1 150 ? -2.518 5.102 -20.156 1 92.56 150 SER A O 1
ATOM 1152 N N . CYS A 1 151 ? -3.631 3.377 -20.984 1 90.19 151 CYS A N 1
ATOM 1153 C CA . CYS A 1 151 ? -4.906 4.082 -20.953 1 90.19 151 CYS A CA 1
ATOM 1154 C C . CYS A 1 151 ? -5.438 4.172 -19.516 1 90.19 151 CYS A C 1
ATOM 1156 O O . CYS A 1 151 ? -6.223 5.07 -19.203 1 90.19 151 CYS A O 1
ATOM 1158 N N . PHE A 1 152 ? -4.984 3.277 -18.75 1 90.38 152 PHE A N 1
ATOM 1159 C CA . PHE A 1 152 ? -5.516 3.195 -17.391 1 90.38 152 PHE A CA 1
ATOM 1160 C C . PHE A 1 152 ? -4.648 3.994 -16.438 1 90.38 152 PHE A C 1
ATOM 1162 O O . PHE A 1 152 ? -5.109 4.383 -15.352 1 90.38 152 PHE A O 1
ATOM 1169 N N . LEU A 1 153 ? -3.479 4.16 -16.719 1 91.44 153 LEU A N 1
ATOM 1170 C CA . LEU A 1 153 ? -2.566 4.957 -15.906 1 91.44 153 LEU A CA 1
ATOM 1171 C C . LEU A 1 153 ? -1.725 5.883 -16.781 1 91.44 153 LEU A C 1
ATOM 1173 O O . LEU A 1 153 ? -0.526 5.652 -16.953 1 91.44 153 LEU A O 1
ATOM 1177 N N . PRO A 1 154 ? -2.328 7.004 -17.156 1 88.81 154 PRO A N 1
ATOM 1178 C CA . PRO A 1 154 ? -1.567 7.973 -17.953 1 88.81 154 PRO A CA 1
ATOM 1179 C C . PRO A 1 154 ? -0.464 8.656 -17.156 1 88.81 154 PRO A C 1
ATOM 1181 O O . PRO A 1 154 ? -0.594 8.836 -15.938 1 88.81 154 PRO A O 1
ATOM 1184 N N . ASN A 1 155 ? 0.636 9.031 -17.828 1 86.56 155 ASN A N 1
ATOM 1185 C CA . ASN A 1 155 ? 1.758 9.688 -17.172 1 86.56 155 ASN A CA 1
ATOM 1186 C C . ASN A 1 155 ? 2.213 8.914 -15.938 1 86.56 155 ASN A C 1
ATOM 1188 O O . ASN A 1 155 ? 2.301 9.484 -14.844 1 86.56 155 ASN A O 1
ATOM 1192 N N . ARG A 1 156 ? 2.537 7.785 -16.25 1 81.12 156 ARG A N 1
ATOM 1193 C CA . ARG A 1 156 ? 2.82 6.828 -15.188 1 81.12 156 ARG A CA 1
ATOM 1194 C C . ARG A 1 156 ? 4.152 7.137 -14.508 1 81.12 156 ARG A C 1
ATOM 1196 O O . ARG A 1 156 ? 5.055 7.695 -15.133 1 81.12 156 ARG A O 1
ATOM 1203 N N . PHE A 1 157 ? 4.18 6.875 -13.203 1 82.12 157 PHE A N 1
ATOM 1204 C CA . PHE A 1 157 ? 5.445 6.762 -12.484 1 82.12 157 PHE A CA 1
ATOM 1205 C C . PHE A 1 157 ? 5.926 5.316 -12.461 1 82.12 157 PHE A C 1
ATOM 1207 O O . PHE A 1 157 ? 5.207 4.426 -12 1 82.12 157 PHE A O 1
ATOM 1214 N N . GLY A 1 158 ? 7.117 5.047 -13.055 1 87.38 158 GLY A N 1
ATOM 1215 C CA . GLY A 1 158 ? 7.535 3.662 -13.219 1 87.38 158 GLY A CA 1
ATOM 1216 C C . GLY A 1 158 ? 9.039 3.473 -13.109 1 87.38 158 GLY A C 1
ATOM 1217 O O . GLY A 1 158 ? 9.75 4.379 -12.68 1 87.38 158 GLY A O 1
ATOM 1218 N N . PRO A 1 159 ? 9.5 2.27 -13.43 1 88.25 159 PRO A N 1
ATOM 1219 C CA . PRO A 1 159 ? 10.898 1.886 -13.258 1 88.25 159 PRO A CA 1
ATOM 1220 C C . PRO A 1 159 ? 11.867 2.814 -13.992 1 88.25 159 PRO A C 1
ATOM 1222 O O . PRO A 1 159 ? 12.93 3.148 -13.469 1 88.25 159 PRO A O 1
ATOM 1225 N N . HIS A 1 160 ? 11.523 3.348 -15.062 1 85.94 160 HIS A N 1
ATOM 1226 C CA . HIS A 1 160 ? 12.453 4.105 -15.898 1 85.94 160 HIS A CA 1
ATOM 1227 C C . HIS A 1 160 ? 12.609 5.535 -15.383 1 85.94 160 HIS A C 1
ATOM 1229 O O . HIS A 1 160 ? 13.445 6.289 -15.883 1 85.94 160 HIS A O 1
ATOM 1235 N N . ASP A 1 161 ? 11.812 5.859 -14.445 1 81.56 161 ASP A N 1
ATOM 1236 C CA . ASP A 1 161 ? 12 7.133 -13.758 1 81.56 161 ASP A CA 1
ATOM 1237 C C . ASP A 1 161 ? 13.156 7.059 -12.766 1 81.56 161 ASP A C 1
ATOM 1239 O O . ASP A 1 161 ? 13.688 8.086 -12.344 1 81.56 161 ASP A O 1
ATOM 1243 N N . LEU A 1 162 ? 13.547 5.809 -12.43 1 85 162 LEU A N 1
ATOM 1244 C CA . LEU A 1 162 ? 14.516 5.66 -11.352 1 85 162 LEU A CA 1
ATOM 1245 C C . LEU A 1 162 ? 15.656 4.742 -11.773 1 85 162 LEU A C 1
ATOM 1247 O O . LEU A 1 162 ? 16.734 4.773 -11.172 1 85 162 LEU A O 1
ATOM 1251 N N . LEU A 1 163 ? 15.352 3.82 -12.75 1 88.38 163 LEU A N 1
ATOM 1252 C CA . LEU A 1 163 ? 16.312 2.775 -13.102 1 88.38 163 LEU A CA 1
ATOM 1253 C C . LEU A 1 163 ? 16.734 2.9 -14.555 1 88.38 163 LEU A C 1
ATOM 1255 O O . LEU A 1 163 ? 15.977 3.383 -15.398 1 88.38 163 LEU A O 1
ATOM 1259 N N . ASP A 1 164 ? 17.938 2.391 -14.781 1 88.19 164 ASP A N 1
ATOM 1260 C CA . ASP A 1 164 ? 18.375 2.201 -16.172 1 88.19 164 ASP A CA 1
ATOM 1261 C C . ASP A 1 164 ? 17.5 1.159 -16.875 1 88.19 164 ASP A C 1
ATOM 1263 O O . ASP A 1 164 ? 17.031 0.214 -16.25 1 88.19 164 ASP A O 1
ATOM 1267 N N . GLU A 1 165 ? 17.438 1.296 -18.125 1 88 165 GLU A N 1
ATOM 1268 C CA . GLU A 1 165 ? 16.562 0.451 -18.938 1 88 165 GLU A CA 1
ATOM 1269 C C . GLU A 1 165 ? 17.031 -1.004 -18.906 1 88 165 GLU A C 1
ATOM 1271 O O . GLU A 1 165 ? 16.234 -1.916 -19.156 1 88 165 GLU A O 1
ATOM 1276 N N . LYS A 1 166 ? 18.234 -1.249 -18.547 1 90 166 LYS A N 1
ATOM 1277 C CA . LYS A 1 166 ? 18.797 -2.596 -18.656 1 90 166 LYS A CA 1
ATOM 1278 C C . LYS A 1 166 ? 18.562 -3.379 -17.359 1 90 166 LYS A C 1
ATOM 1280 O O . LYS A 1 166 ? 18.734 -4.598 -17.328 1 90 166 LYS A O 1
ATOM 1285 N N . VAL A 1 167 ? 18.141 -2.701 -16.344 1 93.12 167 VAL A N 1
ATOM 1286 C CA . VAL A 1 167 ? 17.906 -3.377 -15.078 1 93.12 167 VAL A CA 1
ATOM 1287 C C . VAL A 1 167 ? 16.734 -4.352 -15.219 1 93.12 167 VAL A C 1
ATOM 1289 O O . VAL A 1 167 ? 15.68 -3.986 -15.742 1 93.12 167 VAL A O 1
ATOM 1292 N N . PRO A 1 168 ? 16.953 -5.633 -14.812 1 93.88 168 PRO A N 1
ATOM 1293 C CA . PRO A 1 168 ? 15.844 -6.594 -14.898 1 93.88 168 PRO A CA 1
ATOM 1294 C C . PRO A 1 168 ? 14.648 -6.199 -14.039 1 93.88 168 PRO A C 1
ATOM 1296 O O . PRO A 1 168 ? 14.828 -5.668 -12.938 1 93.88 168 PRO A O 1
ATOM 1299 N N . LEU A 1 169 ? 13.508 -6.445 -14.602 1 95.38 169 LEU A N 1
ATOM 1300 C CA . LEU A 1 169 ? 12.266 -6.156 -13.898 1 95.38 169 LEU A CA 1
ATOM 1301 C C . LEU A 1 169 ? 11.555 -7.449 -13.5 1 95.38 169 LEU A C 1
ATOM 1303 O O . LEU A 1 169 ? 12.133 -8.531 -13.602 1 95.38 169 LEU A O 1
ATOM 1307 N N . ILE A 1 170 ? 10.328 -7.297 -12.906 1 95.38 170 ILE A N 1
ATOM 1308 C CA . ILE A 1 170 ? 9.555 -8.469 -12.492 1 95.38 170 ILE A CA 1
ATOM 1309 C C . ILE A 1 170 ? 9.305 -9.367 -13.695 1 95.38 170 ILE A C 1
ATOM 1311 O O . ILE A 1 170 ? 9.023 -8.883 -14.797 1 95.38 170 ILE A O 1
ATOM 1315 N N . LEU A 1 171 ? 9.367 -10.664 -13.586 1 93.62 171 LEU A N 1
ATOM 1316 C CA . LEU A 1 171 ? 9.148 -11.711 -14.57 1 93.62 171 LEU A CA 1
ATOM 1317 C C . LEU A 1 171 ? 10.406 -11.969 -15.391 1 93.62 171 LEU A C 1
ATOM 1319 O O . LEU A 1 171 ? 10.469 -12.922 -16.156 1 93.62 171 LEU A O 1
ATOM 1323 N N . GLU A 1 172 ? 11.398 -11.047 -15.281 1 93.31 172 GLU A N 1
ATOM 1324 C CA . GLU A 1 172 ? 12.68 -11.297 -15.922 1 93.31 172 GLU A CA 1
ATOM 1325 C C . GLU A 1 172 ? 13.633 -12.031 -14.984 1 93.31 172 GLU A C 1
ATOM 1327 O O . GLU A 1 172 ? 13.328 -12.219 -13.805 1 93.31 172 GLU A O 1
ATOM 1332 N N . THR A 1 173 ? 14.758 -12.539 -15.547 1 91.62 173 THR A N 1
ATOM 1333 C CA . THR A 1 173 ? 15.719 -13.297 -14.758 1 91.62 173 THR A CA 1
ATOM 1334 C C . THR A 1 173 ? 16.547 -12.359 -13.875 1 91.62 173 THR A C 1
ATOM 1336 O O . THR A 1 173 ? 17.219 -11.453 -14.383 1 91.62 173 THR A O 1
ATOM 1339 N N . ILE A 1 174 ? 16.453 -12.586 -12.578 1 94 174 ILE A N 1
ATOM 1340 C CA . ILE A 1 174 ? 17.188 -11.781 -11.609 1 94 174 ILE A CA 1
ATOM 1341 C C . ILE A 1 174 ? 18.078 -12.68 -10.758 1 94 174 ILE A C 1
ATOM 1343 O O . ILE A 1 174 ? 17.672 -13.773 -10.352 1 94 174 ILE A O 1
ATOM 1347 N N . ASN A 1 175 ? 19.266 -12.328 -10.562 1 95.19 175 ASN A N 1
ATOM 1348 C CA . ASN A 1 175 ? 20.203 -12.922 -9.617 1 95.19 175 ASN A CA 1
ATOM 1349 C C . ASN A 1 175 ? 20.922 -11.867 -8.797 1 95.19 175 ASN A C 1
ATOM 1351 O O . ASN A 1 175 ? 21.766 -11.125 -9.328 1 95.19 175 ASN A O 1
ATOM 1355 N N . ASN A 1 176 ? 20.672 -11.82 -7.504 1 96.81 176 ASN A N 1
ATOM 1356 C CA . ASN A 1 176 ? 21.234 -10.789 -6.637 1 96.81 176 ASN A CA 1
ATOM 1357 C C . ASN A 1 176 ? 22.609 -11.18 -6.125 1 96.81 176 ASN A C 1
ATOM 1359 O O . ASN A 1 176 ? 23.25 -10.43 -5.383 1 96.81 176 ASN A O 1
ATOM 1363 N N . ASN A 1 177 ? 23.141 -12.359 -6.5 1 96.5 177 ASN A N 1
ATOM 1364 C CA . ASN A 1 177 ? 24.469 -12.844 -6.145 1 96.5 177 ASN A CA 1
ATOM 1365 C C . ASN A 1 177 ? 24.688 -12.828 -4.633 1 96.5 177 ASN A C 1
ATOM 1367 O O . ASN A 1 177 ? 25.672 -12.258 -4.148 1 96.5 177 ASN A O 1
ATOM 1371 N N . LEU A 1 178 ? 23.75 -13.445 -3.928 1 96.75 178 LEU A N 1
ATOM 1372 C CA . LEU A 1 178 ? 23.797 -13.477 -2.469 1 96.75 178 LEU A CA 1
ATOM 1373 C C . LEU A 1 178 ? 24.609 -14.672 -1.978 1 96.75 178 LEU A C 1
ATOM 1375 O O . LEU A 1 178 ? 24.734 -15.672 -2.686 1 96.75 178 LEU A O 1
ATOM 1379 N N . VAL A 1 179 ? 25.219 -14.547 -0.8 1 94.75 179 VAL A N 1
ATOM 1380 C CA . VAL A 1 179 ? 25.891 -15.625 -0.087 1 94.75 179 VAL A CA 1
ATOM 1381 C C . VAL A 1 179 ? 25.375 -15.703 1.348 1 94.75 179 VAL A C 1
ATOM 1383 O O . VAL A 1 179 ? 25.312 -14.688 2.051 1 94.75 179 VAL A O 1
ATOM 1386 N N . LEU A 1 180 ? 24.984 -16.906 1.692 1 92.88 180 LEU A N 1
ATOM 1387 C CA . LEU A 1 180 ? 24.5 -17.094 3.055 1 92.88 180 LEU A CA 1
ATOM 1388 C C . LEU A 1 180 ? 25.625 -16.922 4.066 1 92.88 180 LEU A C 1
ATOM 1390 O O . LEU A 1 180 ? 26.75 -17.375 3.832 1 92.88 180 LEU A O 1
ATOM 1394 N N . ASP A 1 181 ? 25.312 -16.297 5.148 1 84.31 181 ASP A N 1
ATOM 1395 C CA . ASP A 1 181 ? 26.312 -16.141 6.203 1 84.31 181 ASP A CA 1
ATOM 1396 C C . ASP A 1 181 ? 26.531 -17.453 6.945 1 84.31 181 ASP A C 1
ATOM 1398 O O . ASP A 1 181 ? 25.609 -18.266 7.086 1 84.31 181 ASP A O 1
ATOM 1402 N N . ASP A 1 182 ? 27.812 -17.938 7.082 1 65.06 182 ASP A N 1
ATOM 1403 C CA . ASP A 1 182 ? 28.219 -19.188 7.73 1 65.06 182 ASP A CA 1
ATOM 1404 C C . ASP A 1 182 ? 27.531 -19.344 9.086 1 65.06 182 ASP A C 1
ATOM 1406 O O . ASP A 1 182 ? 27.234 -20.469 9.5 1 65.06 182 ASP A O 1
ATOM 1410 N N . ASP A 1 183 ? 27.625 -18.406 9.898 1 53.97 183 ASP A N 1
ATOM 1411 C CA . ASP A 1 183 ? 27.203 -18.562 11.289 1 53.97 183 ASP A CA 1
ATOM 1412 C C . ASP A 1 183 ? 25.734 -18.984 11.375 1 53.97 183 ASP A C 1
ATOM 1414 O O . ASP A 1 183 ? 25.297 -19.562 12.367 1 53.97 183 ASP A O 1
ATOM 1418 N N . GLY A 1 184 ? 24.891 -18.531 10.664 1 49.22 184 GLY A N 1
ATOM 1419 C CA . GLY A 1 184 ? 23.453 -18.672 10.82 1 49.22 184 GLY A CA 1
ATOM 1420 C C . GLY A 1 184 ? 22.953 -20.047 10.398 1 49.22 184 GLY A C 1
ATOM 1421 O O . GLY A 1 184 ? 21.734 -20.297 10.398 1 49.22 184 GLY A O 1
ATOM 1422 N N . LYS A 1 185 ? 23.75 -20.75 9.508 1 49.34 185 LYS A N 1
ATOM 1423 C CA . LYS A 1 185 ? 23.266 -21.984 8.906 1 49.34 185 LYS A CA 1
ATOM 1424 C C . LYS A 1 185 ? 22.875 -23 9.969 1 49.34 185 LYS A C 1
ATOM 1426 O O . LYS A 1 185 ? 21.906 -23.734 9.812 1 49.34 185 LYS A O 1
ATOM 1431 N N . ILE A 1 186 ? 23.922 -23.562 10.602 1 46.31 186 ILE A N 1
ATOM 1432 C CA . ILE A 1 186 ? 23.922 -24.844 11.297 1 46.31 186 ILE A CA 1
ATOM 1433 C C . ILE A 1 186 ? 22.906 -24.812 12.438 1 46.31 186 ILE A C 1
ATOM 1435 O O . ILE A 1 186 ? 22.234 -25.812 12.703 1 46.31 186 ILE A O 1
ATOM 1439 N N . VAL A 1 187 ? 23.219 -23.953 13.477 1 46.59 187 VAL A N 1
ATOM 1440 C CA . VAL A 1 187 ? 22.922 -24.25 14.875 1 46.59 187 VAL A CA 1
ATOM 1441 C C . VAL A 1 187 ? 21.422 -24.484 15.062 1 46.59 187 VAL A C 1
ATOM 1443 O O . VAL A 1 187 ? 21.016 -25.484 15.648 1 46.59 187 VAL A O 1
ATOM 1446 N N . GLU A 1 188 ? 20.422 -23.453 15.461 1 49.31 188 GLU A N 1
ATOM 1447 C CA . GLU A 1 188 ? 19.234 -23.375 16.312 1 49.31 188 GLU A CA 1
ATOM 1448 C C . GLU A 1 188 ? 17.953 -23.469 15.484 1 49.31 188 GLU A C 1
ATOM 1450 O O . GLU A 1 188 ? 17.328 -22.453 15.18 1 49.31 188 GLU A O 1
ATOM 1455 N N . MET A 1 189 ? 17.922 -24.328 14.5 1 55.5 189 MET A N 1
ATOM 1456 C CA . MET A 1 189 ? 16.656 -24.5 13.805 1 55.5 189 MET A CA 1
ATOM 1457 C C . MET A 1 189 ? 15.5 -24.641 14.797 1 55.5 189 MET A C 1
ATOM 1459 O O . MET A 1 189 ? 14.336 -24.656 14.398 1 55.5 189 MET A O 1
ATOM 1463 N N . GLY A 1 190 ? 15.922 -24.422 15.914 1 56.12 190 GLY A N 1
ATOM 1464 C CA . GLY A 1 190 ? 14.969 -24.359 17.016 1 56.12 190 GLY A CA 1
ATOM 1465 C C . GLY A 1 190 ? 13.852 -25.375 16.891 1 56.12 190 GLY A C 1
ATOM 1466 O O . GLY A 1 190 ? 14.094 -26.547 16.594 1 56.12 190 GLY A O 1
ATOM 1467 N N . ASN A 1 191 ? 12.664 -24.953 17.172 1 64.31 191 ASN A N 1
ATOM 1468 C CA . ASN A 1 191 ? 11.461 -25.766 17.25 1 64.31 191 ASN A CA 1
ATOM 1469 C C . ASN A 1 191 ? 10.977 -26.188 15.875 1 64.31 191 ASN A C 1
ATOM 1471 O O . ASN A 1 191 ? 10.031 -26.984 15.758 1 64.31 191 ASN A O 1
ATOM 1475 N N . LEU A 1 192 ? 11.789 -25.766 14.781 1 70.12 192 LEU A N 1
ATOM 1476 C CA . LEU A 1 192 ? 11.352 -26.188 13.453 1 70.12 192 LEU A CA 1
ATOM 1477 C C . LEU A 1 192 ? 11.555 -27.688 13.25 1 70.12 192 LEU A C 1
ATOM 1479 O O . LEU A 1 192 ? 10.75 -28.344 12.594 1 70.12 192 LEU A O 1
ATOM 1483 N N . CYS A 1 193 ? 12.562 -28.172 13.805 1 61.72 193 CYS A N 1
ATOM 1484 C CA . CYS A 1 193 ? 12.898 -29.578 13.641 1 61.72 193 CYS A CA 1
ATOM 1485 C C . CYS A 1 193 ? 11.891 -30.469 14.359 1 61.72 193 CYS A C 1
ATOM 1487 O O . CYS A 1 193 ? 11.836 -31.672 14.109 1 61.72 193 CYS A O 1
ATOM 1489 N N . ASN A 1 194 ? 11.227 -29.734 15.156 1 65.06 194 ASN A N 1
ATOM 1490 C CA . ASN A 1 194 ? 10.188 -30.5 15.836 1 65.06 194 ASN A CA 1
ATOM 1491 C C . ASN A 1 194 ? 8.969 -30.719 14.93 1 65.06 194 ASN A C 1
ATOM 1493 O O . ASN A 1 194 ? 8.148 -31.609 15.188 1 65.06 194 ASN A O 1
ATOM 1497 N N . VAL A 1 195 ? 9.078 -30 13.914 1 66.88 195 VAL A N 1
ATOM 1498 C CA . VAL A 1 195 ? 7.855 -30.047 13.117 1 66.88 195 VAL A CA 1
ATOM 1499 C C . VAL A 1 195 ? 8.188 -30.5 11.703 1 66.88 195 VAL A C 1
ATOM 1501 O O . VAL A 1 195 ? 7.312 -31 10.977 1 66.88 195 VAL A O 1
ATOM 1504 N N . VAL A 1 196 ? 9.477 -30.312 11.336 1 69.88 196 VAL A N 1
ATOM 1505 C CA . VAL A 1 196 ? 9.891 -30.734 10 1 69.88 196 VAL A CA 1
ATOM 1506 C C . VAL A 1 196 ? 11.211 -31.5 10.086 1 69.88 196 VAL A C 1
ATOM 1508 O O . VAL A 1 196 ? 12.047 -31.203 10.953 1 69.88 196 VAL A O 1
ATOM 1511 N N . SER A 1 197 ? 11.328 -32.5 9.281 1 70.62 197 SER A N 1
ATOM 1512 C CA . SER A 1 197 ? 12.57 -33.281 9.25 1 70.62 197 SER A CA 1
ATOM 1513 C C . SER A 1 197 ? 13.758 -32.375 8.898 1 70.62 197 SER A C 1
ATOM 1515 O O . SER A 1 197 ? 13.586 -31.312 8.312 1 70.62 197 SER A O 1
ATOM 1517 N N . ARG A 1 198 ? 14.867 -32.781 9.406 1 66.75 198 ARG A N 1
ATOM 1518 C CA . ARG A 1 198 ? 16.094 -32.031 9.133 1 66.75 198 ARG A CA 1
ATOM 1519 C C . ARG A 1 198 ? 16.281 -31.828 7.633 1 66.75 198 ARG A C 1
ATOM 1521 O O . ARG A 1 198 ? 16.719 -30.766 7.199 1 66.75 198 ARG A O 1
ATOM 1528 N N . PHE A 1 199 ? 15.961 -32.844 6.934 1 61.84 199 PHE A N 1
ATOM 1529 C CA . PHE A 1 199 ? 16.047 -32.781 5.48 1 61.84 199 PHE A CA 1
ATOM 1530 C C . PHE A 1 199 ? 15.102 -31.703 4.934 1 61.84 199 PHE A C 1
ATOM 1532 O O . PHE A 1 199 ? 15.5 -30.891 4.098 1 61.84 199 PHE A O 1
ATOM 1539 N N . GLU A 1 200 ? 14.07 -31.625 5.516 1 75.69 200 GLU A N 1
ATOM 1540 C CA . GLU A 1 200 ? 13.062 -30.656 5.082 1 75.69 200 GLU A CA 1
ATOM 1541 C C . GLU A 1 200 ? 13.469 -29.234 5.453 1 75.69 200 GLU A C 1
ATOM 1543 O O . GLU A 1 200 ? 13.195 -28.297 4.711 1 75.69 200 GLU A O 1
ATOM 1548 N N . VAL A 1 201 ? 14.305 -29.25 6.441 1 80.38 201 VAL A N 1
ATOM 1549 C CA . VAL A 1 201 ? 14.766 -27.938 6.871 1 80.38 201 VAL A CA 1
ATOM 1550 C C . VAL A 1 201 ? 15.789 -27.391 5.871 1 80.38 201 VAL A C 1
ATOM 1552 O O . VAL A 1 201 ? 15.742 -26.219 5.512 1 80.38 201 VAL A O 1
ATOM 1555 N N . GLY A 1 202 ? 16.703 -28.234 5.457 1 86.06 202 GLY A N 1
ATOM 1556 C CA . GLY A 1 202 ? 17.672 -27.828 4.445 1 86.06 202 GLY A CA 1
ATOM 1557 C C . GLY A 1 202 ? 17.016 -27.344 3.162 1 86.06 202 GLY A C 1
ATOM 1558 O O . GLY A 1 202 ? 17.438 -26.344 2.586 1 86.06 202 GLY A O 1
ATOM 1559 N N . GLU A 1 203 ? 16.031 -28.094 2.715 1 91.56 203 GLU A N 1
ATOM 1560 C CA . GLU A 1 203 ? 15.297 -27.719 1.506 1 91.56 203 GLU A CA 1
ATOM 1561 C C . GLU A 1 203 ? 14.562 -26.406 1.691 1 91.56 203 GLU A C 1
ATOM 1563 O O . GLU A 1 203 ? 14.492 -25.594 0.77 1 91.56 203 GLU A O 1
ATOM 1568 N N . LEU A 1 204 ? 14.039 -26.281 2.891 1 93.62 204 LEU A N 1
ATOM 1569 C CA . LEU A 1 204 ? 13.305 -25.062 3.223 1 93.62 204 LEU A CA 1
ATOM 1570 C C . LEU A 1 204 ? 14.227 -23.844 3.184 1 93.62 204 LEU A C 1
ATOM 1572 O O . LEU A 1 204 ? 13.875 -22.812 2.611 1 93.62 204 LEU A O 1
ATOM 1576 N N . VAL A 1 205 ? 15.391 -23.984 3.699 1 93.75 205 VAL A N 1
ATOM 1577 C CA . VAL A 1 205 ? 16.391 -22.922 3.707 1 93.75 205 VAL A CA 1
ATOM 1578 C C . VAL A 1 205 ? 16.828 -22.625 2.277 1 93.75 205 VAL A C 1
ATOM 1580 O O . VAL A 1 205 ? 16.922 -21.453 1.885 1 93.75 205 VAL A O 1
ATOM 1583 N N . SER A 1 206 ? 17.109 -23.656 1.549 1 95.31 206 SER A N 1
ATOM 1584 C CA . SER A 1 206 ? 17.531 -23.5 0.162 1 95.31 206 SER A CA 1
ATOM 1585 C C . SER A 1 206 ? 16.469 -22.766 -0.659 1 95.31 206 SER A C 1
ATOM 1587 O O . SER A 1 206 ? 16.797 -21.922 -1.497 1 95.31 206 SER A O 1
ATOM 1589 N N . ALA A 1 207 ? 15.234 -23.109 -0.428 1 96.69 207 ALA A N 1
ATOM 1590 C CA . ALA A 1 207 ? 14.133 -22.469 -1.146 1 96.69 207 ALA A CA 1
ATOM 1591 C C . ALA A 1 207 ? 14.039 -20.984 -0.81 1 96.69 207 ALA A C 1
ATOM 1593 O O . ALA A 1 207 ? 13.859 -20.156 -1.699 1 96.69 207 ALA A O 1
ATOM 1594 N N . ALA A 1 208 ? 14.156 -20.641 0.458 1 97.81 208 ALA A N 1
ATOM 1595 C CA . ALA A 1 208 ? 14.125 -19.25 0.88 1 97.81 208 ALA A CA 1
ATOM 1596 C C . ALA A 1 208 ? 15.305 -18.469 0.297 1 97.81 208 ALA A C 1
ATOM 1598 O O . ALA A 1 208 ? 15.156 -17.328 -0.121 1 97.81 208 ALA A O 1
ATOM 1599 N N . PHE A 1 209 ? 16.422 -19.156 0.289 1 97.38 209 PHE A N 1
ATOM 1600 C CA . PHE A 1 209 ? 17.641 -18.547 -0.247 1 97.38 209 PHE A CA 1
ATOM 1601 C C . PHE A 1 209 ? 17.5 -18.297 -1.743 1 97.38 209 PHE A C 1
ATOM 1603 O O . PHE A 1 209 ? 17.875 -17.219 -2.232 1 97.38 209 PHE A O 1
ATOM 1610 N N . GLU A 1 210 ? 17.016 -19.25 -2.428 1 97.19 210 GLU A N 1
ATOM 1611 C CA . GLU A 1 210 ? 16.766 -19.094 -3.855 1 97.19 210 GLU A CA 1
ATOM 1612 C C . GLU A 1 210 ? 15.789 -17.938 -4.117 1 97.19 210 GLU A C 1
ATOM 1614 O O . GLU A 1 210 ? 15.992 -17.141 -5.035 1 97.19 210 GLU A O 1
ATOM 1619 N N . ALA A 1 211 ? 14.766 -17.875 -3.32 1 98 211 ALA A N 1
ATOM 1620 C CA . ALA A 1 211 ? 13.789 -16.797 -3.453 1 98 211 ALA A CA 1
ATOM 1621 C C . ALA A 1 211 ? 14.438 -15.438 -3.215 1 98 211 ALA A C 1
ATOM 1623 O O . ALA A 1 211 ? 14.156 -14.477 -3.934 1 98 211 ALA A O 1
ATOM 1624 N N . ALA A 1 212 ? 15.289 -15.336 -2.242 1 98.38 212 ALA A N 1
ATOM 1625 C CA . ALA A 1 212 ? 16 -14.086 -1.969 1 98.38 212 ALA A CA 1
ATOM 1626 C C . ALA A 1 212 ? 16.875 -13.68 -3.154 1 98.38 212 ALA A C 1
ATOM 1628 O O . ALA A 1 212 ? 16.922 -12.5 -3.521 1 98.38 212 ALA A O 1
ATOM 1629 N N . ASN A 1 213 ? 17.469 -14.625 -3.75 1 97.5 213 ASN A N 1
ATOM 1630 C CA . ASN A 1 213 ? 18.359 -14.352 -4.863 1 97.5 213 ASN A CA 1
ATOM 1631 C C . ASN A 1 213 ? 17.609 -13.898 -6.105 1 97.5 213 ASN A C 1
ATOM 1633 O O . ASN A 1 213 ? 18.141 -13.164 -6.934 1 97.5 213 ASN A O 1
ATOM 1637 N N . ARG A 1 214 ? 16.422 -14.266 -6.18 1 96.69 214 ARG A N 1
ATOM 1638 C CA . ARG A 1 214 ? 15.602 -13.93 -7.344 1 96.69 214 ARG A CA 1
ATOM 1639 C C . ARG A 1 214 ? 14.711 -12.719 -7.055 1 96.69 214 ARG A C 1
ATOM 1641 O O . ARG A 1 214 ? 13.914 -12.32 -7.902 1 96.69 214 ARG A O 1
ATOM 1648 N N . SER A 1 215 ? 14.844 -12.125 -5.922 1 97.31 215 SER A N 1
ATOM 1649 C CA . SER A 1 215 ? 14.008 -11.008 -5.508 1 97.31 215 SER A CA 1
ATOM 1650 C C . SER A 1 215 ? 14.227 -9.789 -6.402 1 97.31 215 SER A C 1
ATOM 1652 O O . SER A 1 215 ? 15.352 -9.523 -6.828 1 97.31 215 SER A O 1
ATOM 1654 N N . HIS A 1 216 ? 13.117 -9.094 -6.758 1 97.5 216 HIS A N 1
ATOM 1655 C CA . HIS A 1 216 ? 13.164 -7.812 -7.449 1 97.5 216 HIS A CA 1
ATOM 1656 C C . HIS A 1 216 ? 13.195 -6.652 -6.461 1 97.5 216 HIS A C 1
ATOM 1658 O O . HIS A 1 216 ? 12.148 -6.105 -6.102 1 97.5 216 HIS A O 1
ATOM 1664 N N . ALA A 1 217 ? 14.398 -6.234 -6.074 1 97.62 217 ALA A N 1
ATOM 1665 C CA . ALA A 1 217 ? 14.562 -5.168 -5.098 1 97.62 217 ALA A CA 1
ATOM 1666 C C . ALA A 1 217 ? 15.609 -4.152 -5.562 1 97.62 217 ALA A C 1
ATOM 1668 O O . ALA A 1 217 ? 16.547 -3.832 -4.828 1 97.62 217 ALA A O 1
ATOM 1669 N N . PRO A 1 218 ? 15.375 -3.555 -6.734 1 96.56 218 PRO A N 1
ATOM 1670 C CA . PRO A 1 218 ? 16.391 -2.676 -7.309 1 96.56 218 PRO A CA 1
ATOM 1671 C C . PRO A 1 218 ? 16.406 -1.285 -6.676 1 96.56 218 PRO A C 1
ATOM 1673 O O . PRO A 1 218 ? 17.375 -0.544 -6.812 1 96.56 218 PRO A O 1
ATOM 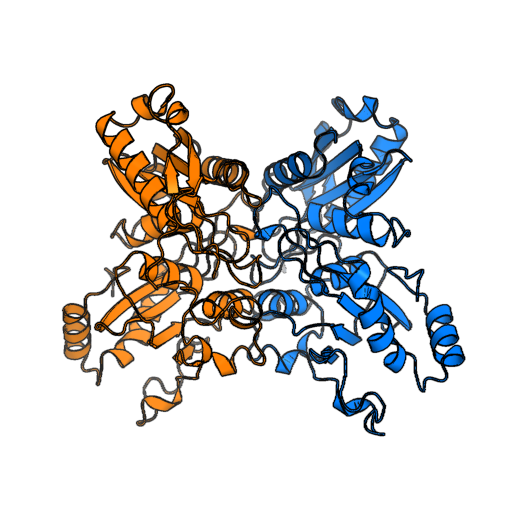1676 N N . TYR A 1 219 ? 15.336 -0.902 -6.027 1 96.5 219 TYR A N 1
ATOM 1677 C CA . TYR A 1 219 ? 15.219 0.465 -5.531 1 96.5 219 TYR A CA 1
ATOM 1678 C C . TYR A 1 219 ? 15.867 0.607 -4.164 1 96.5 219 TYR A C 1
ATOM 1680 O O . TYR A 1 219 ? 16.672 1.52 -3.941 1 96.5 219 TYR A O 1
ATOM 1688 N N . SER A 1 220 ? 15.602 -0.297 -3.266 1 96.12 220 SER A N 1
ATOM 1689 C CA . SER A 1 220 ? 16.156 -0.234 -1.919 1 96.12 220 SER A CA 1
ATOM 1690 C C . SER A 1 220 ? 17.453 -1.019 -1.822 1 96.12 220 SER A C 1
ATOM 1692 O O . SER A 1 220 ? 18.234 -0.822 -0.889 1 96.12 220 SER A O 1
ATOM 1694 N N . GLY A 1 221 ? 17.609 -1.978 -2.768 1 96 221 GLY A N 1
ATOM 1695 C CA . GLY A 1 221 ? 18.75 -2.875 -2.664 1 96 221 GLY A CA 1
ATOM 1696 C C . GLY A 1 221 ? 18.625 -3.848 -1.505 1 96 221 GLY A C 1
ATOM 1697 O O . GLY A 1 221 ? 19.641 -4.203 -0.889 1 96 221 GLY A O 1
ATOM 1698 N N . SER A 1 222 ? 17.422 -4.254 -1.17 1 98 222 SER A N 1
ATOM 1699 C CA . SER A 1 222 ? 17.188 -5.098 -0.003 1 98 222 SER A CA 1
ATOM 1700 C C . SER A 1 222 ? 16.516 -6.406 -0.395 1 98 222 SER A C 1
ATOM 1702 O O . SER A 1 222 ? 15.398 -6.699 0.06 1 98 222 SER A O 1
ATOM 1704 N N . PRO A 1 223 ? 17.156 -7.305 -1.154 1 98.25 223 PRO A N 1
ATOM 1705 C CA . PRO A 1 223 ? 16.531 -8.578 -1.532 1 98.25 223 PRO A CA 1
ATOM 1706 C C . PRO A 1 223 ? 16.188 -9.445 -0.325 1 98.25 223 PRO A C 1
ATOM 1708 O O . PRO A 1 223 ? 16.922 -9.445 0.669 1 98.25 223 PRO A O 1
ATOM 1711 N N . SER A 1 224 ? 15.156 -10.203 -0.41 1 98.69 224 SER A N 1
ATOM 1712 C CA . SER A 1 224 ? 14.727 -11.148 0.613 1 98.69 224 SER A CA 1
ATOM 1713 C C . SER A 1 224 ? 13.805 -12.211 0.027 1 98.69 224 SER A C 1
ATOM 1715 O O . SER A 1 224 ? 13.289 -12.055 -1.082 1 98.69 224 SER A O 1
ATOM 1717 N N . GLY A 1 225 ? 13.711 -13.328 0.681 1 98.69 225 GLY A N 1
ATOM 1718 C CA . GLY A 1 225 ? 12.859 -14.438 0.286 1 98.69 225 GLY A CA 1
ATOM 1719 C C . GLY A 1 225 ? 12.312 -15.227 1.466 1 98.69 225 GLY A C 1
ATOM 1720 O O . GLY A 1 225 ? 12.969 -15.32 2.51 1 98.69 225 GLY A O 1
ATOM 1721 N N . VAL A 1 226 ? 11.125 -15.742 1.298 1 98.62 226 VAL A N 1
ATOM 1722 C CA . VAL A 1 226 ? 10.492 -16.578 2.316 1 98.62 226 VAL A CA 1
ATOM 1723 C C . VAL A 1 226 ? 10.125 -17.938 1.721 1 98.62 226 VAL A C 1
ATOM 1725 O O . VAL A 1 226 ? 9.75 -18.016 0.551 1 98.62 226 VAL A O 1
ATOM 1728 N N . ALA A 1 227 ? 10.312 -18.938 2.484 1 97.69 227 ALA A N 1
ATOM 1729 C CA . ALA A 1 227 ? 9.797 -20.266 2.152 1 97.69 227 ALA A CA 1
ATOM 1730 C C . ALA A 1 227 ? 8.922 -20.812 3.275 1 97.69 227 ALA A C 1
ATOM 1732 O O . ALA A 1 227 ? 9.258 -20.688 4.453 1 97.69 227 ALA A O 1
ATOM 1733 N N . LEU A 1 228 ? 7.762 -21.312 2.912 1 95.62 228 LEU A N 1
ATOM 1734 C CA . LEU A 1 228 ? 6.836 -22 3.811 1 95.62 228 LEU A CA 1
ATOM 1735 C C . LEU A 1 228 ? 6.848 -23.5 3.568 1 95.62 228 LEU A C 1
ATOM 1737 O O . LEU A 1 228 ? 7.102 -23.953 2.449 1 95.62 228 LEU A O 1
ATOM 1741 N N . VAL A 1 229 ? 6.594 -24.266 4.59 1 93.19 229 VAL A N 1
ATOM 1742 C CA . VAL A 1 229 ? 6.465 -25.703 4.445 1 93.19 229 VAL A CA 1
ATOM 1743 C C . VAL A 1 229 ? 5.195 -26.188 5.148 1 93.19 229 VAL A C 1
ATOM 1745 O O . VAL A 1 229 ? 4.859 -25.703 6.23 1 93.19 229 VAL A O 1
ATOM 1748 N N . ASP A 1 230 ? 4.434 -27 4.473 1 89.62 230 ASP A N 1
ATOM 1749 C CA . ASP A 1 230 ? 3.209 -27.531 5.074 1 89.62 230 ASP A CA 1
ATOM 1750 C C . ASP A 1 230 ? 3.459 -28.875 5.75 1 89.62 230 ASP A C 1
ATOM 1752 O O . ASP A 1 230 ? 4.602 -29.328 5.832 1 89.62 230 ASP A O 1
ATOM 1756 N N . VAL A 1 231 ? 2.42 -29.516 6.281 1 86.5 231 VAL A N 1
ATOM 1757 C CA . VAL A 1 231 ? 2.5 -30.734 7.082 1 86.5 231 VAL A CA 1
ATOM 1758 C C . VAL A 1 231 ? 2.982 -31.891 6.219 1 86.5 231 VAL A C 1
ATOM 1760 O O . VAL A 1 231 ? 3.547 -32.875 6.73 1 86.5 231 VAL A O 1
ATOM 1763 N N . ASP A 1 232 ? 2.83 -31.812 4.887 1 86.75 232 ASP A N 1
ATOM 1764 C CA . ASP A 1 232 ? 3.229 -32.875 3.977 1 86.75 232 ASP A CA 1
ATOM 1765 C C . ASP A 1 232 ? 4.645 -32.656 3.449 1 86.75 232 ASP A C 1
ATOM 1767 O O . ASP A 1 232 ? 5.141 -33.438 2.637 1 86.75 232 ASP A O 1
ATOM 1771 N N . GLY A 1 233 ? 5.211 -31.594 3.826 1 87.12 233 GLY A N 1
ATOM 1772 C CA . GLY A 1 233 ? 6.578 -31.312 3.408 1 87.12 233 GLY A CA 1
ATOM 1773 C C . GLY A 1 233 ? 6.652 -30.516 2.115 1 87.12 233 GLY A C 1
ATOM 1774 O O . GLY A 1 233 ? 7.742 -30.297 1.578 1 87.12 233 GLY A O 1
ATOM 1775 N N . LYS A 1 234 ? 5.551 -30.125 1.624 1 91.06 234 LYS A N 1
ATOM 1776 C CA . LYS A 1 234 ? 5.551 -29.297 0.42 1 91.06 234 LYS A CA 1
ATOM 1777 C C . LYS A 1 234 ? 6.016 -27.875 0.729 1 91.06 234 LYS A C 1
ATOM 1779 O O . LYS A 1 234 ? 5.621 -27.297 1.742 1 91.06 234 LYS A O 1
ATOM 1784 N N . ILE A 1 235 ? 6.883 -27.359 -0.16 1 94.31 235 ILE A N 1
ATOM 1785 C CA . ILE A 1 235 ? 7.512 -26.062 0.089 1 94.31 235 ILE A CA 1
ATOM 1786 C C . ILE A 1 235 ? 6.957 -25.031 -0.88 1 94.31 235 ILE A C 1
ATOM 1788 O O . ILE A 1 235 ? 6.754 -25.312 -2.062 1 94.31 235 ILE A O 1
ATOM 1792 N N . TYR A 1 236 ? 6.664 -23.812 -0.348 1 95.62 236 TYR A N 1
ATOM 1793 C CA . TYR A 1 236 ? 6.18 -22.672 -1.112 1 95.62 236 TYR A CA 1
ATOM 1794 C C . TYR A 1 236 ? 7.082 -21.469 -0.912 1 95.62 236 TYR A C 1
ATOM 1796 O O . TYR A 1 236 ? 7.207 -20.953 0.204 1 95.62 236 TYR A O 1
ATOM 1804 N N . LYS A 1 237 ? 7.703 -21 -1.933 1 97 237 LYS A N 1
ATOM 1805 C CA . LYS A 1 237 ? 8.641 -19.891 -1.776 1 97 237 LYS A CA 1
ATOM 1806 C C . LYS A 1 237 ? 8.086 -18.609 -2.389 1 97 237 LYS A C 1
ATOM 1808 O O . LYS A 1 237 ? 7.266 -18.656 -3.307 1 97 237 LYS A O 1
ATOM 1813 N N . GLY A 1 238 ? 8.477 -17.516 -1.876 1 98.06 238 GLY A N 1
ATOM 1814 C CA . GLY A 1 238 ? 8.062 -16.203 -2.322 1 98.06 238 GLY A CA 1
ATOM 1815 C C . GLY A 1 238 ? 9.203 -15.188 -2.332 1 98.06 238 GLY A C 1
ATOM 1816 O O . GLY A 1 238 ? 9.906 -15.031 -1.332 1 98.06 238 GLY A O 1
ATOM 1817 N N . CYS A 1 239 ? 9.336 -14.5 -3.465 1 97.69 239 CYS A N 1
ATOM 1818 C CA . CYS A 1 239 ? 10.359 -13.477 -3.648 1 97.69 239 CYS A CA 1
ATOM 1819 C C . CYS A 1 239 ? 9.805 -12.094 -3.34 1 97.69 239 CYS A C 1
ATOM 1821 O O . CYS A 1 239 ? 8.664 -11.789 -3.676 1 97.69 239 CYS A O 1
ATOM 1823 N N . TYR A 1 240 ? 10.688 -11.359 -2.695 1 98.56 240 TYR A N 1
ATOM 1824 C CA . TYR A 1 240 ? 10.359 -9.953 -2.525 1 98.56 240 TYR A CA 1
ATOM 1825 C C . TYR A 1 240 ? 10.344 -9.227 -3.869 1 98.56 240 TYR A C 1
ATOM 1827 O O . TYR A 1 240 ? 11.234 -9.422 -4.695 1 98.56 240 TYR A O 1
ATOM 1835 N N . MET A 1 241 ? 9.273 -8.367 -4.152 1 98.31 241 MET A N 1
ATOM 1836 C CA . MET A 1 241 ? 9.148 -7.602 -5.391 1 98.31 241 MET A CA 1
ATOM 1837 C C . MET A 1 241 ? 8.773 -6.152 -5.102 1 98.31 241 MET A C 1
ATOM 1839 O O . MET A 1 241 ? 7.648 -5.863 -4.695 1 98.31 241 MET A O 1
ATOM 1843 N N . GLU A 1 242 ? 9.648 -5.266 -5.445 1 98.06 242 GLU A N 1
ATOM 1844 C CA . GLU A 1 242 ? 9.453 -3.85 -5.148 1 98.06 242 GLU A CA 1
ATOM 1845 C C . GLU A 1 242 ? 8.773 -3.129 -6.312 1 98.06 242 GLU A C 1
ATOM 1847 O O . GLU A 1 242 ? 8.93 -3.525 -7.469 1 98.06 242 GLU A O 1
ATOM 1852 N N . SER A 1 243 ? 8.016 -2.176 -5.945 1 97.75 243 SER A N 1
ATOM 1853 C CA . SER A 1 243 ? 7.48 -1.19 -6.883 1 97.75 243 SER A CA 1
ATOM 1854 C C . SER A 1 243 ? 8.25 0.126 -6.793 1 97.75 243 SER A C 1
ATOM 1856 O O . SER A 1 243 ? 8.68 0.525 -5.711 1 97.75 243 SER A O 1
ATOM 1858 N N . ALA A 1 244 ? 8.383 0.798 -7.898 1 96.12 244 ALA A N 1
ATOM 1859 C CA . ALA A 1 244 ? 9.023 2.113 -7.93 1 96.12 244 ALA A CA 1
ATOM 1860 C C . ALA A 1 244 ? 8.312 3.086 -6.992 1 96.12 244 ALA A C 1
ATOM 1862 O O . ALA A 1 244 ? 8.93 4.016 -6.469 1 96.12 244 ALA A O 1
ATOM 1863 N N . ALA A 1 245 ? 7.031 2.805 -6.715 1 96.38 245 ALA A N 1
ATOM 1864 C CA . ALA A 1 245 ? 6.23 3.686 -5.863 1 96.38 245 ALA A CA 1
ATOM 1865 C C . ALA A 1 245 ? 6.258 3.217 -4.41 1 96.38 245 ALA A C 1
ATOM 1867 O O . ALA A 1 245 ? 5.523 3.744 -3.57 1 96.38 245 ALA A O 1
ATOM 1868 N N . PHE A 1 246 ? 6.992 2.135 -4.055 1 96.75 246 PHE A N 1
ATOM 1869 C CA . PHE A 1 246 ? 7.289 1.633 -2.719 1 96.75 246 PHE A CA 1
ATOM 1870 C C . PHE A 1 246 ? 6.086 0.895 -2.141 1 96.75 246 PHE A C 1
ATOM 1872 O O . PHE A 1 246 ? 6.055 -0.338 -2.125 1 96.75 246 PHE A O 1
ATOM 1879 N N . ASN A 1 247 ? 4.992 1.521 -1.833 1 97.81 247 ASN A N 1
ATOM 1880 C CA . ASN A 1 247 ? 3.877 0.942 -1.092 1 97.81 247 ASN A CA 1
ATOM 1881 C C . ASN A 1 247 ? 3.254 -0.232 -1.842 1 97.81 247 ASN A C 1
ATOM 1883 O O . ASN A 1 247 ? 2.854 -1.224 -1.23 1 97.81 247 ASN A O 1
ATOM 1887 N N . PRO A 1 248 ? 3.205 -0.196 -3.205 1 97.62 248 PRO A N 1
ATOM 1888 C CA . PRO A 1 248 ? 2.561 -1.307 -3.91 1 97.62 248 PRO A CA 1
ATOM 1889 C C . PRO A 1 248 ? 3.424 -2.566 -3.941 1 97.62 248 PRO A C 1
ATOM 1891 O O . PRO A 1 248 ? 3.035 -3.57 -4.547 1 97.62 248 PRO A O 1
ATOM 1894 N N . SER A 1 249 ? 4.559 -2.605 -3.314 1 98.38 249 SER A N 1
ATOM 1895 C CA . SER A 1 249 ? 5.461 -3.754 -3.309 1 98.38 249 SER A CA 1
ATOM 1896 C C . SER A 1 249 ? 4.797 -4.977 -2.682 1 98.38 249 SER A C 1
ATOM 1898 O O . SER A 1 249 ? 3.928 -4.84 -1.816 1 98.38 249 SER A O 1
ATOM 1900 N N . ILE A 1 250 ? 5.168 -6.109 -3.127 1 98.38 250 ILE A N 1
ATOM 1901 C CA . ILE A 1 250 ? 4.742 -7.379 -2.543 1 98.38 250 ILE A CA 1
ATOM 1902 C C . ILE A 1 250 ? 5.855 -7.938 -1.656 1 98.38 250 ILE A C 1
ATOM 1904 O O . ILE A 1 250 ? 6.973 -8.164 -2.123 1 98.38 250 ILE A O 1
ATOM 1908 N N . GLY A 1 251 ? 5.539 -8.07 -0.395 1 98.5 251 GLY A N 1
ATOM 1909 C CA . GLY A 1 251 ? 6.496 -8.695 0.504 1 98.5 251 GLY A CA 1
ATOM 1910 C C . GLY A 1 251 ? 6.73 -10.164 0.198 1 98.5 251 GLY A C 1
ATOM 1911 O O . GLY A 1 251 ? 5.91 -10.805 -0.463 1 98.5 251 GLY A O 1
ATOM 1912 N N . PRO A 1 252 ? 7.867 -10.672 0.695 1 98.75 252 PRO A N 1
ATOM 1913 C CA . PRO A 1 252 ? 8.18 -12.078 0.404 1 98.75 252 PRO A CA 1
ATOM 1914 C C . PRO A 1 252 ? 7.184 -13.047 1.025 1 98.75 252 PRO A C 1
ATOM 1916 O O . PRO A 1 252 ? 6.934 -14.117 0.469 1 98.75 252 PRO A O 1
ATOM 1919 N N . VAL A 1 253 ? 6.613 -12.703 2.191 1 98.5 253 VAL A N 1
ATOM 1920 C CA . VAL A 1 253 ? 5.656 -13.609 2.818 1 98.5 253 VAL A CA 1
ATOM 1921 C C . VAL A 1 253 ? 4.348 -13.609 2.027 1 98.5 253 VAL A C 1
ATOM 1923 O O . VAL A 1 253 ? 3.688 -14.648 1.911 1 98.5 253 VAL A O 1
ATOM 1926 N N . GLN A 1 254 ? 3.918 -12.445 1.53 1 98.25 254 GLN A N 1
ATOM 1927 C CA . GLN A 1 254 ? 2.752 -12.398 0.655 1 98.25 254 GLN A CA 1
ATOM 1928 C C . GLN A 1 254 ? 2.965 -13.242 -0.596 1 98.25 254 GLN A C 1
ATOM 1930 O O . GLN A 1 254 ? 2.062 -13.969 -1.027 1 98.25 254 GLN A O 1
ATOM 1935 N N . ALA A 1 255 ? 4.184 -13.109 -1.146 1 98.44 255 ALA A N 1
ATOM 1936 C CA . ALA A 1 255 ? 4.516 -13.891 -2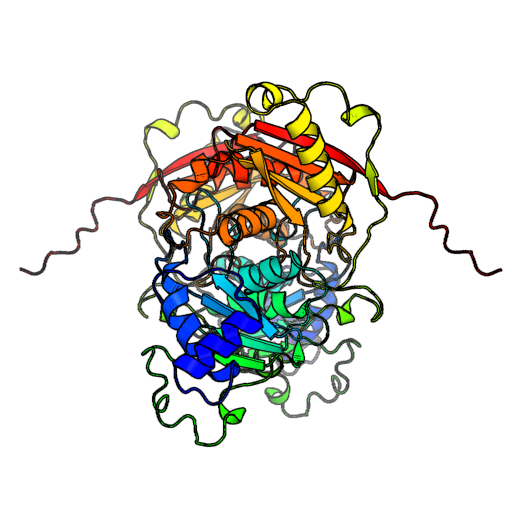.334 1 98.44 255 ALA A CA 1
ATOM 1937 C C . ALA A 1 255 ? 4.48 -15.391 -2.033 1 98.44 255 ALA A C 1
ATOM 1939 O O . ALA A 1 255 ? 3.994 -16.188 -2.844 1 98.44 255 ALA A O 1
ATOM 1940 N N . ALA A 1 256 ? 4.984 -15.797 -0.897 1 97.88 256 ALA A N 1
ATOM 1941 C CA . ALA A 1 256 ? 4.945 -17.203 -0.496 1 97.88 256 ALA A CA 1
ATOM 1942 C C . ALA A 1 256 ? 3.51 -17.672 -0.302 1 97.88 256 ALA A C 1
ATOM 1944 O O . ALA A 1 256 ? 3.182 -18.828 -0.621 1 97.88 256 ALA A O 1
ATOM 1945 N N . MET A 1 257 ? 2.689 -16.797 0.241 1 96.44 257 MET A N 1
ATOM 1946 C CA . MET A 1 257 ? 1.273 -17.109 0.401 1 96.44 257 MET A CA 1
ATOM 1947 C C . MET A 1 257 ? 0.614 -17.359 -0.952 1 96.44 257 MET A C 1
ATOM 1949 O O . MET A 1 257 ? -0.21 -18.25 -1.093 1 96.44 257 MET A O 1
ATOM 1953 N N . ILE A 1 258 ? 0.95 -16.531 -1.901 1 96.88 258 ILE A N 1
ATOM 1954 C CA . ILE A 1 258 ? 0.422 -16.719 -3.25 1 96.88 258 ILE A CA 1
ATOM 1955 C C . ILE A 1 258 ? 0.873 -18.062 -3.807 1 96.88 258 ILE A C 1
ATOM 1957 O O . ILE A 1 258 ? 0.077 -18.797 -4.406 1 96.88 258 ILE A O 1
ATOM 1961 N N . ALA A 1 259 ? 2.152 -18.391 -3.594 1 96.06 259 ALA A N 1
ATOM 1962 C CA . ALA A 1 259 ? 2.654 -19.703 -4.016 1 96.06 259 ALA A CA 1
ATOM 1963 C C . ALA A 1 259 ? 1.857 -20.828 -3.371 1 96.06 259 ALA A C 1
ATOM 1965 O O . ALA A 1 259 ? 1.532 -21.828 -4.027 1 96.06 259 ALA A O 1
ATOM 1966 N N . PHE A 1 260 ? 1.535 -20.703 -2.15 1 94.31 260 PHE A N 1
ATOM 1967 C C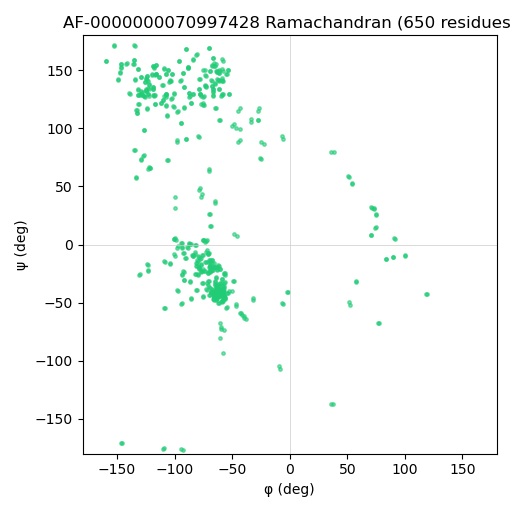A . PHE A 1 260 ? 0.757 -21.688 -1.413 1 94.31 260 PHE A CA 1
ATOM 1968 C C . PHE A 1 260 ? -0.645 -21.828 -1.997 1 94.31 260 PHE A C 1
ATOM 1970 O O . PHE A 1 260 ? -1.108 -22.938 -2.266 1 94.31 260 PHE A O 1
ATOM 1977 N N . ILE A 1 261 ? -1.286 -20.656 -2.234 1 92.31 261 ILE A N 1
ATOM 1978 C CA . ILE A 1 261 ? -2.662 -20.641 -2.719 1 92.31 261 ILE A CA 1
ATOM 1979 C C . ILE A 1 261 ? -2.719 -21.203 -4.137 1 92.31 261 ILE A C 1
ATOM 1981 O O . ILE A 1 261 ? -3.59 -22.016 -4.457 1 92.31 261 ILE A O 1
ATOM 1985 N N . THR A 1 262 ? -1.777 -20.844 -4.953 1 91.88 262 THR A N 1
ATOM 1986 C CA . THR A 1 262 ? -1.81 -21.25 -6.352 1 91.88 262 THR A CA 1
ATOM 1987 C C . THR A 1 262 ? -1.275 -22.672 -6.516 1 91.88 262 THR A C 1
ATOM 1989 O O . THR A 1 262 ? -1.591 -23.344 -7.496 1 91.88 262 THR A O 1
ATOM 1992 N N . GLY A 1 263 ? -0.429 -23.125 -5.613 1 86.19 263 GLY A N 1
ATOM 1993 C CA . GLY A 1 263 ? 0.167 -24.438 -5.703 1 86.19 263 GLY A CA 1
ATOM 1994 C C . GLY A 1 263 ? -0.695 -25.531 -5.086 1 86.19 263 GLY A C 1
ATOM 1995 O O . GLY A 1 263 ? -0.508 -26.719 -5.371 1 86.19 263 GLY A O 1
ATOM 1996 N N . SER A 1 264 ? -1.429 -25.266 -4.102 1 70.56 264 SER A N 1
ATOM 1997 C CA . SER A 1 264 ? -2.205 -26.281 -3.393 1 70.56 264 SER A CA 1
ATOM 1998 C C . SER A 1 264 ? -3.342 -26.812 -4.258 1 70.56 264 SER A C 1
ATOM 2000 O O . SER A 1 264 ? -3.916 -27.859 -3.959 1 70.56 264 SER A O 1
ATOM 2002 N N . GLY A 1 265 ? -3.301 -26.562 -5.59 1 56.97 265 GLY A N 1
ATOM 2003 C CA . GLY A 1 265 ? -4.16 -27.156 -6.598 1 56.97 265 GLY A CA 1
ATOM 2004 C C . GLY A 1 265 ? -5.637 -27.047 -6.266 1 56.97 265 GLY A C 1
ATOM 2005 O O . GLY A 1 265 ? -6.492 -27.203 -7.137 1 56.97 265 GLY A O 1
ATOM 2006 N N . THR A 1 266 ? -6.129 -27.438 -4.965 1 48.56 266 THR A N 1
ATOM 2007 C CA . THR A 1 266 ? -7.562 -27.656 -4.805 1 48.56 266 THR A CA 1
ATOM 2008 C C . THR A 1 266 ? -8.297 -26.328 -4.664 1 48.56 266 THR A C 1
ATOM 2010 O O . THR A 1 266 ? -7.941 -25.5 -3.826 1 48.56 266 THR A O 1
ATOM 2013 N N . GLY A 1 267 ? -8.719 -25.859 -5.707 1 46.16 267 GLY A N 1
ATOM 2014 C CA . GLY A 1 267 ? -9.617 -24.719 -5.77 1 46.16 267 GLY A CA 1
ATOM 2015 C C . GLY A 1 267 ? -10.562 -24.641 -4.586 1 46.16 267 GLY A C 1
ATOM 2016 O O . GLY A 1 267 ? -11.188 -23.609 -4.352 1 46.16 267 GLY A O 1
ATOM 2017 N N . GLU A 1 268 ? -11.133 -25.812 -4.336 1 42.81 268 GLU A N 1
ATOM 2018 C CA . GLU A 1 268 ? -12.211 -25.844 -3.357 1 42.81 268 GLU A CA 1
ATOM 2019 C C . GLU A 1 268 ? -11.68 -25.656 -1.938 1 42.81 268 GLU A C 1
ATOM 2021 O O . GLU A 1 268 ? -12.352 -26.016 -0.968 1 42.81 268 GLU A O 1
ATOM 2026 N N . CYS A 1 269 ? -10.445 -25.438 -1.854 1 42.53 269 CYS A N 1
ATOM 2027 C CA . CYS A 1 269 ? -10.133 -25.484 -0.431 1 42.53 269 CYS A CA 1
ATOM 2028 C C . CYS A 1 269 ? -10.914 -24.422 0.334 1 42.53 269 CYS A C 1
ATOM 2030 O O . CYS A 1 269 ? -10.992 -23.266 -0.101 1 42.53 269 CYS A O 1
ATOM 2032 N N . ASP A 1 270 ? -11.883 -24.766 1.081 1 40.5 270 ASP A N 1
ATOM 2033 C CA . ASP A 1 270 ? -12.555 -23.922 2.064 1 40.5 270 ASP A CA 1
ATOM 2034 C C . ASP A 1 270 ? -11.617 -22.844 2.582 1 40.5 270 ASP A C 1
ATOM 2036 O O . ASP A 1 270 ? -10.445 -23.094 2.857 1 40.5 270 ASP A O 1
ATOM 2040 N N . ALA A 1 271 ? -11.883 -21.719 2.398 1 38.81 271 ALA A N 1
ATOM 2041 C CA . ALA A 1 271 ? -11.461 -20.406 2.908 1 38.81 271 ALA A CA 1
ATOM 2042 C C . ALA A 1 271 ? -10.883 -20.531 4.316 1 38.81 271 ALA A C 1
ATOM 2044 O O . ALA A 1 271 ? -11.562 -20.984 5.238 1 38.81 271 ALA A O 1
ATOM 2045 N N . GLY A 1 272 ? -9.75 -20.75 4.605 1 48.47 272 GLY A N 1
ATOM 2046 C CA . GLY A 1 272 ? -9.203 -20.719 5.953 1 48.47 272 GLY A CA 1
ATOM 2047 C C . GLY A 1 272 ? -8.641 -22.047 6.406 1 48.47 272 GLY A C 1
ATOM 2048 O O . GLY A 1 272 ? -7.801 -22.109 7.305 1 48.47 272 GLY A O 1
ATOM 2049 N N . ALA A 1 273 ? -9.367 -23.125 6.098 1 48.47 273 ALA A N 1
ATOM 2050 C CA . ALA A 1 273 ? -9.008 -24.422 6.672 1 48.47 273 ALA A CA 1
ATOM 2051 C C . ALA A 1 273 ? -7.598 -24.828 6.258 1 48.47 273 ALA A C 1
ATOM 2053 O O . ALA A 1 273 ? -6.891 -25.5 7.012 1 48.47 273 ALA A O 1
ATOM 2054 N N . ASP A 1 274 ? -7.094 -24.203 5.113 1 68.38 274 ASP A N 1
ATOM 2055 C CA . ASP A 1 274 ? -5.879 -24.734 4.504 1 68.38 274 ASP A CA 1
ATOM 2056 C C . ASP A 1 274 ? -4.641 -24.031 5.047 1 68.38 274 ASP A C 1
ATOM 2058 O O . ASP A 1 274 ? -3.535 -24.578 5.004 1 68.38 274 ASP A O 1
ATOM 2062 N N . TYR A 1 275 ? -4.977 -22.938 5.879 1 79.06 275 TYR A N 1
ATOM 2063 C CA . TYR A 1 275 ? -3.783 -22.234 6.336 1 79.06 275 TYR A CA 1
ATOM 2064 C C . TYR A 1 275 ? -3.115 -22.984 7.484 1 79.06 275 TYR A C 1
ATOM 2066 O O . TYR A 1 275 ? -1.907 -22.859 7.699 1 79.06 275 TYR A O 1
ATOM 2074 N N . LYS A 1 276 ? -3.898 -23.797 8.086 1 79.88 276 LYS A N 1
ATOM 2075 C CA . LYS A 1 276 ? -3.4 -24.531 9.242 1 79.88 276 LYS A CA 1
ATOM 2076 C C . LYS A 1 276 ? -2.381 -25.594 8.836 1 79.88 276 LYS A C 1
ATOM 2078 O O . LYS A 1 276 ? -1.664 -26.141 9.68 1 79.88 276 LYS A O 1
ATOM 2083 N N . ARG A 1 277 ? -2.24 -25.766 7.633 1 86.38 277 ARG A N 1
ATOM 2084 C CA . ARG A 1 277 ? -1.344 -26.812 7.148 1 86.38 277 ARG A CA 1
ATOM 2085 C C . ARG A 1 277 ? 0.106 -26.344 7.168 1 86.38 277 ARG A C 1
ATOM 2087 O O . ARG A 1 277 ? 1.029 -27.141 7.059 1 86.38 277 ARG A O 1
ATOM 2094 N N . ILE A 1 278 ? 0.305 -25.047 7.223 1 91.44 278 ILE A N 1
ATOM 2095 C CA . ILE A 1 278 ? 1.665 -24.516 7.23 1 91.44 278 ILE A CA 1
ATOM 2096 C C . ILE A 1 278 ? 2.271 -24.672 8.625 1 91.44 278 ILE A C 1
ATOM 2098 O O . ILE A 1 278 ? 1.707 -24.188 9.609 1 91.44 278 ILE A O 1
ATOM 2102 N N . VAL A 1 279 ? 3.475 -25.234 8.758 1 91.06 279 VAL A N 1
ATOM 2103 C CA . VAL A 1 279 ? 4.027 -25.562 10.07 1 91.06 279 VAL A CA 1
ATOM 2104 C C . VAL A 1 279 ? 5.387 -24.891 10.242 1 91.06 279 VAL A C 1
ATOM 2106 O O . VAL A 1 279 ? 5.91 -24.812 11.352 1 91.06 279 VAL A O 1
ATOM 2109 N N . GLY A 1 280 ? 5.957 -24.469 9.148 1 92.88 280 GLY A N 1
ATOM 2110 C CA . GLY A 1 280 ? 7.273 -23.844 9.227 1 92.88 280 GLY A CA 1
ATOM 2111 C C . GLY A 1 280 ? 7.484 -22.75 8.203 1 92.88 280 GLY A C 1
ATOM 2112 O O . GLY A 1 280 ? 6.867 -22.766 7.141 1 92.88 280 GLY A O 1
ATOM 2113 N N . ALA A 1 281 ? 8.391 -21.828 8.539 1 95.62 281 ALA A N 1
ATOM 2114 C CA . ALA A 1 281 ? 8.758 -20.719 7.66 1 95.62 281 ALA A CA 1
ATOM 2115 C C . ALA A 1 281 ? 10.211 -20.297 7.875 1 95.62 281 ALA A C 1
ATOM 2117 O O . ALA A 1 281 ? 10.703 -20.328 9 1 95.62 281 ALA A O 1
ATOM 2118 N N . VAL A 1 282 ? 10.844 -19.969 6.766 1 95.69 282 VAL A N 1
ATOM 2119 C CA . VAL A 1 282 ? 12.195 -19.422 6.816 1 95.69 282 VAL A CA 1
ATOM 2120 C C . VAL A 1 282 ? 12.266 -18.125 6.008 1 95.69 282 VAL A C 1
ATOM 2122 O O . VAL A 1 282 ? 11.719 -18.047 4.906 1 95.69 282 VAL A O 1
ATOM 2125 N N . LEU A 1 283 ? 12.844 -17.109 6.617 1 97.69 283 LEU A N 1
ATOM 2126 C CA . LEU A 1 283 ? 13.164 -15.867 5.926 1 97.69 283 LEU A CA 1
ATOM 2127 C C . LEU A 1 283 ? 14.672 -15.742 5.699 1 97.69 283 LEU A C 1
ATOM 2129 O O . LEU A 1 283 ? 15.461 -15.977 6.617 1 97.69 283 LEU A O 1
ATOM 2133 N N . VAL A 1 284 ? 15.047 -15.453 4.477 1 97.69 284 VAL A N 1
ATOM 2134 C CA . VAL A 1 284 ? 16.422 -15.055 4.172 1 97.69 284 VAL A CA 1
ATOM 2135 C C . VAL A 1 284 ? 16.438 -13.586 3.744 1 97.69 284 VAL A C 1
ATOM 2137 O O . VAL A 1 284 ? 15.727 -13.188 2.82 1 97.69 284 VAL A O 1
ATOM 2140 N N . GLU A 1 285 ? 17.141 -12.742 4.391 1 97.62 285 GLU A N 1
ATOM 2141 C CA . GLU A 1 285 ? 17.266 -11.336 4.004 1 97.62 285 GLU A CA 1
ATOM 2142 C C . GLU A 1 285 ? 18.688 -10.82 4.227 1 97.62 285 GLU A C 1
ATOM 2144 O O . GLU A 1 285 ? 19.438 -11.383 5.027 1 97.62 285 GLU A O 1
ATOM 2149 N N . VAL A 1 286 ? 19.047 -9.828 3.535 1 96.81 286 VAL A N 1
ATOM 2150 C CA . VAL A 1 286 ? 20.391 -9.25 3.568 1 96.81 286 VAL A CA 1
ATOM 2151 C C . VAL A 1 286 ? 20.641 -8.594 4.926 1 96.81 286 VAL A C 1
ATOM 2153 O O . VAL A 1 286 ? 19.781 -7.875 5.438 1 96.81 286 VAL A O 1
ATOM 2156 N N . GLU A 1 287 ? 21.797 -8.836 5.426 1 94.19 287 GLU A N 1
ATOM 2157 C CA . GLU A 1 287 ? 22.188 -8.203 6.684 1 94.19 287 GLU A CA 1
ATOM 2158 C C . GLU A 1 287 ? 22.328 -6.695 6.523 1 94.19 287 GLU A C 1
ATOM 2160 O O . GLU A 1 287 ? 22.969 -6.219 5.582 1 94.19 287 GLU A O 1
ATOM 2165 N N . GLY A 1 288 ? 21.719 -5.996 7.422 1 93.06 288 GLY A N 1
ATOM 2166 C CA . GLY A 1 288 ? 21.828 -4.547 7.398 1 93.06 288 GLY A CA 1
ATOM 2167 C C . GLY A 1 288 ? 21 -3.904 6.305 1 93.06 288 GLY A C 1
ATOM 2168 O O . GLY A 1 288 ? 21.203 -2.736 5.969 1 93.06 288 GLY A O 1
ATOM 2169 N N . ALA A 1 289 ? 20.094 -4.645 5.75 1 95.56 289 ALA A N 1
ATOM 2170 C CA . ALA A 1 289 ? 19.234 -4.102 4.695 1 95.56 289 ALA A CA 1
ATOM 2171 C C . ALA A 1 289 ? 18.453 -2.893 5.195 1 95.56 289 ALA A C 1
ATOM 2173 O O . ALA A 1 289 ? 18 -2.869 6.34 1 95.56 289 ALA A O 1
ATOM 2174 N N . VAL A 1 290 ? 18.297 -1.905 4.352 1 96.69 290 VAL A N 1
ATOM 2175 C CA . VAL A 1 290 ? 17.562 -0.693 4.703 1 96.69 290 VAL A CA 1
ATOM 2176 C C . VAL A 1 290 ? 16.078 -1.006 4.82 1 96.69 290 VAL A C 1
ATOM 2178 O O . VAL A 1 290 ? 15.352 -0.355 5.582 1 96.69 290 VAL A O 1
ATOM 2181 N N . VAL A 1 291 ? 15.625 -1.953 4.055 1 97.62 291 VAL A N 1
ATOM 2182 C CA . VAL A 1 291 ? 14.273 -2.484 4.168 1 97.62 291 VAL A CA 1
ATOM 2183 C C . VAL A 1 291 ? 14.312 -3.873 4.801 1 97.62 291 VAL A C 1
ATOM 2185 O O . VAL A 1 291 ? 14.727 -4.84 4.164 1 97.62 291 VAL A O 1
ATOM 2188 N N . ARG A 1 292 ? 13.828 -3.949 5.98 1 97.19 292 ARG A N 1
ATOM 2189 C CA . ARG A 1 292 ? 13.844 -5.211 6.719 1 97.19 292 ARG A CA 1
ATOM 2190 C C . ARG A 1 292 ? 12.461 -5.852 6.738 1 97.19 292 ARG A C 1
ATOM 2192 O O . ARG A 1 292 ? 11.453 -5.16 6.895 1 97.19 292 ARG A O 1
ATOM 2199 N N . GLN A 1 293 ? 12.469 -7.188 6.594 1 98.06 293 GLN A N 1
ATOM 2200 C CA . GLN A 1 293 ? 11.203 -7.906 6.477 1 98.06 293 GLN A CA 1
ATOM 2201 C C . GLN A 1 293 ? 10.922 -8.727 7.734 1 98.06 293 GLN A C 1
ATOM 2203 O O . GLN A 1 293 ? 9.789 -9.141 7.969 1 98.06 293 GLN A O 1
ATOM 2208 N N . GLU A 1 294 ? 11.867 -8.953 8.609 1 97.56 294 GLU A N 1
ATOM 2209 C CA . GLU A 1 294 ? 11.789 -9.93 9.688 1 97.56 294 GLU A CA 1
ATOM 2210 C C . GLU A 1 294 ? 10.562 -9.688 10.562 1 97.56 294 GLU A C 1
ATOM 2212 O O . GLU A 1 294 ? 9.734 -10.586 10.742 1 97.56 294 GLU A O 1
ATOM 2217 N N . GLU A 1 295 ? 10.398 -8.531 11.078 1 96.81 295 GLU A N 1
ATOM 2218 C CA . GLU A 1 295 ? 9.336 -8.258 12.039 1 96.81 295 GLU A CA 1
ATOM 2219 C C . GLU A 1 295 ? 7.965 -8.305 11.375 1 96.81 295 GLU A C 1
ATOM 2221 O O . GLU A 1 295 ? 6.984 -8.734 11.992 1 96.81 295 GLU A O 1
ATOM 2226 N N . THR A 1 296 ? 7.914 -7.824 10.18 1 97.69 296 THR A N 1
ATOM 2227 C CA . THR A 1 296 ? 6.641 -7.871 9.469 1 97.69 296 THR A CA 1
ATOM 2228 C C . THR A 1 296 ? 6.266 -9.312 9.133 1 97.69 296 THR A C 1
ATOM 2230 O O . THR A 1 296 ? 5.094 -9.68 9.195 1 97.69 296 THR A O 1
ATOM 2233 N N . VAL A 1 297 ? 7.234 -10.109 8.719 1 98.12 297 VAL A N 1
ATOM 2234 C CA . VAL A 1 297 ? 6.969 -11.523 8.445 1 98.12 297 VAL A CA 1
ATOM 2235 C C . VAL A 1 297 ? 6.488 -12.219 9.719 1 98.12 297 VAL A C 1
ATOM 2237 O O . VAL A 1 297 ? 5.527 -12.984 9.688 1 98.12 297 VAL A O 1
ATOM 2240 N N . ARG A 1 298 ? 7.148 -11.93 10.805 1 97.06 298 ARG A N 1
ATOM 2241 C CA . ARG A 1 298 ? 6.75 -12.5 12.086 1 97.06 298 ARG A CA 1
ATOM 2242 C C . ARG A 1 298 ? 5.309 -12.133 12.422 1 97.06 298 ARG A C 1
ATOM 2244 O O . ARG A 1 298 ? 4.531 -12.992 12.844 1 97.06 298 ARG A O 1
ATOM 2251 N N . LEU A 1 299 ? 5.02 -10.891 12.297 1 96.62 299 LEU A N 1
ATOM 2252 C CA . LEU A 1 299 ? 3.67 -10.398 12.547 1 96.62 299 LEU A CA 1
ATOM 2253 C C . LEU A 1 299 ? 2.654 -11.133 11.672 1 96.62 299 LEU A C 1
ATOM 2255 O O . LEU A 1 299 ? 1.601 -11.555 12.156 1 96.62 299 LEU A O 1
ATOM 2259 N N . PHE A 1 300 ? 2.957 -11.266 10.422 1 97.44 300 PHE A N 1
ATOM 2260 C CA . PHE A 1 300 ? 2.08 -11.93 9.461 1 97.44 300 PHE A CA 1
ATOM 2261 C C . PHE A 1 300 ? 1.857 -13.383 9.844 1 97.44 300 PHE A C 1
ATOM 2263 O O . PHE A 1 300 ? 0.718 -13.852 9.883 1 97.44 300 PHE A O 1
ATOM 2270 N N . LEU A 1 301 ? 2.936 -14.094 10.102 1 96.19 301 LEU A N 1
ATOM 2271 C CA . LEU A 1 301 ? 2.859 -15.516 10.422 1 96.19 301 LEU A CA 1
ATOM 2272 C C . LEU A 1 301 ? 2.062 -15.742 11.703 1 96.19 301 LEU A C 1
ATOM 2274 O O . LEU A 1 301 ? 1.255 -16.672 11.773 1 96.19 301 LEU A O 1
ATOM 2278 N N . ASN A 1 302 ? 2.217 -14.898 12.664 1 95.06 302 ASN A N 1
ATOM 2279 C CA . ASN A 1 302 ? 1.5 -15.031 13.93 1 95.06 302 ASN A CA 1
ATOM 2280 C C . ASN A 1 302 ? -0.006 -14.875 13.734 1 95.06 302 ASN A C 1
ATOM 2282 O O . ASN A 1 302 ? -0.794 -15.516 14.445 1 95.06 302 ASN A O 1
ATOM 2286 N N . ALA A 1 303 ? -0.328 -14.047 12.828 1 94.25 303 ALA A N 1
ATOM 2287 C CA . ALA A 1 303 ? -1.745 -13.781 12.602 1 94.25 303 ALA A CA 1
ATOM 2288 C C . ALA A 1 303 ? -2.375 -14.867 11.742 1 94.25 303 ALA A C 1
ATOM 2290 O O . ALA A 1 303 ? -3.512 -15.281 11.984 1 94.25 303 ALA A O 1
ATOM 2291 N N . VAL A 1 304 ? -1.653 -15.352 10.742 1 93.69 304 VAL A N 1
ATOM 2292 C CA . VAL A 1 304 ? -2.23 -16.219 9.734 1 93.69 304 VAL A CA 1
ATOM 2293 C C . VAL A 1 304 ? -1.938 -17.688 10.078 1 93.69 304 VAL A C 1
ATOM 2295 O O . VAL A 1 304 ? -2.785 -18.562 9.883 1 93.69 304 VAL A O 1
ATOM 2298 N N . PHE A 1 305 ? -0.693 -17.859 10.578 1 91.94 305 PHE A N 1
ATOM 2299 C CA . PHE A 1 305 ? -0.234 -19.203 10.945 1 91.94 305 PHE A CA 1
ATOM 2300 C C . PHE A 1 305 ? 0.288 -19.219 12.375 1 91.94 305 PHE A C 1
ATOM 2302 O O . PHE A 1 305 ? 1.474 -19.453 12.609 1 91.94 305 PHE A O 1
ATOM 2309 N N . PRO A 1 306 ? -0.577 -19.203 13.359 1 89.56 306 PRO A N 1
ATOM 2310 C CA . PRO A 1 306 ? -0.117 -19.016 14.734 1 89.56 306 PRO A CA 1
ATOM 2311 C C . PRO A 1 306 ? 0.744 -20.172 15.234 1 89.56 306 PRO A C 1
ATOM 2313 O O . PRO A 1 306 ? 1.55 -20 16.156 1 89.56 306 PRO A O 1
ATOM 2316 N N . LYS A 1 307 ? 0.705 -21.312 14.664 1 87.19 307 LYS A N 1
ATOM 2317 C CA . LYS A 1 307 ? 1.464 -22.469 15.133 1 87.19 307 LYS A CA 1
ATOM 2318 C C . LYS A 1 307 ? 2.721 -22.688 14.297 1 87.19 307 LYS A C 1
ATOM 2320 O O . LYS A 1 307 ? 3.459 -23.656 14.5 1 87.19 307 LYS A O 1
ATOM 2325 N N . CYS A 1 308 ? 2.979 -21.812 13.414 1 90.94 308 CYS A N 1
ATOM 2326 C CA . CYS A 1 308 ? 4.102 -21.938 12.492 1 90.94 308 CYS A CA 1
ATOM 2327 C C . CYS A 1 308 ? 5.414 -21.578 13.18 1 90.94 308 CYS A C 1
ATOM 2329 O O . CYS A 1 308 ? 5.504 -20.547 13.867 1 90.94 308 CYS A O 1
ATOM 2331 N N . GLU A 1 309 ? 6.414 -22.453 13.062 1 91.69 309 GLU A N 1
ATOM 2332 C CA . GLU A 1 309 ? 7.758 -22.141 13.523 1 91.69 309 GLU A CA 1
ATOM 2333 C C . GLU A 1 309 ? 8.492 -21.25 12.516 1 91.69 309 GLU A C 1
ATOM 2335 O O . GLU A 1 309 ? 8.453 -21.516 11.312 1 91.69 309 GLU A O 1
ATOM 2340 N N . PHE A 1 310 ? 9.141 -20.188 13.031 1 93.25 310 PHE A N 1
ATOM 2341 C CA . PHE A 1 310 ? 9.719 -19.188 12.148 1 93.25 310 PHE A CA 1
ATOM 2342 C C . PHE A 1 310 ? 11.195 -19 12.438 1 93.25 310 PHE A C 1
ATOM 2344 O O . PHE A 1 310 ? 11.594 -18.859 13.594 1 93.25 310 PHE A O 1
ATOM 2351 N N . ARG A 1 311 ? 12.008 -18.984 11.328 1 92.56 311 ARG A N 1
ATOM 2352 C CA . ARG A 1 311 ? 13.445 -18.734 11.445 1 92.56 311 ARG A CA 1
ATOM 2353 C C . ARG A 1 311 ? 13.898 -17.688 10.438 1 92.56 311 ARG A C 1
ATOM 2355 O O . ARG A 1 311 ? 13.359 -17.609 9.336 1 92.56 311 ARG A O 1
ATOM 2362 N N . VAL A 1 312 ? 14.984 -16.984 10.875 1 94.81 312 VAL A N 1
ATOM 2363 C CA . VAL A 1 312 ? 15.555 -15.953 10.016 1 94.81 312 VAL A CA 1
ATOM 2364 C C . VAL A 1 312 ? 17.031 -16.25 9.75 1 94.81 312 VAL A C 1
ATOM 2366 O O . VAL A 1 312 ? 17.781 -16.578 10.68 1 94.81 312 VAL A O 1
ATOM 2369 N N . LEU A 1 313 ? 17.359 -16.219 8.516 1 94.44 313 LEU A N 1
ATOM 2370 C CA . LEU A 1 313 ? 18.75 -16.328 8.109 1 94.44 313 LEU A CA 1
ATOM 2371 C C . LEU A 1 313 ? 19.219 -15.055 7.41 1 94.44 313 LEU A C 1
ATOM 2373 O O . LEU A 1 313 ? 18.422 -14.398 6.719 1 94.44 313 LEU A O 1
ATOM 2377 N N . ARG A 1 314 ? 20.516 -14.789 7.641 1 96.31 314 ARG A N 1
ATOM 2378 C CA . ARG A 1 314 ? 21.094 -13.594 7.035 1 96.31 314 ARG A CA 1
ATOM 2379 C C . ARG A 1 314 ? 22.031 -13.961 5.895 1 96.31 314 ARG A C 1
ATOM 2381 O O . ARG A 1 314 ? 22.625 -15.039 5.902 1 96.31 314 ARG A O 1
ATOM 2388 N N . CYS A 1 315 ? 22.047 -13.094 4.918 1 95.69 315 CYS A N 1
ATOM 2389 C CA . CYS A 1 315 ? 22.969 -13.25 3.789 1 95.69 315 CYS A CA 1
ATOM 2390 C C . CYS A 1 315 ? 23.641 -11.922 3.447 1 95.69 315 CYS A C 1
ATOM 2392 O O . CYS A 1 315 ? 23.328 -10.891 4.047 1 95.69 315 CYS A O 1
ATOM 2394 N N . GLN A 1 316 ? 24.641 -11.977 2.547 1 94.81 316 GLN A N 1
ATOM 2395 C CA . GLN A 1 316 ? 25.359 -10.805 2.049 1 94.81 316 GLN A CA 1
ATOM 2396 C C . GLN A 1 316 ? 25.547 -10.875 0.537 1 94.81 316 GLN A C 1
ATOM 2398 O O . GLN A 1 316 ? 25.469 -11.953 -0.052 1 94.81 316 GLN A O 1
ATOM 2403 N N . LYS A 1 317 ? 25.703 -9.648 -0.019 1 92 317 LYS A N 1
ATOM 2404 C CA . LYS A 1 317 ? 26.031 -9.625 -1.441 1 92 317 LYS A CA 1
ATOM 2405 C C . LYS A 1 317 ? 27.469 -10.062 -1.679 1 92 317 LYS A C 1
ATOM 2407 O O . LYS A 1 317 ? 28.359 -9.695 -0.918 1 92 317 LYS A O 1
ATOM 2412 N N . SER A 1 318 ? 27.672 -10.852 -2.605 1 85.56 318 SER A N 1
ATOM 2413 C CA . SER A 1 318 ? 29.016 -11.359 -2.914 1 85.56 318 SER A CA 1
ATOM 2414 C C . SER A 1 318 ? 29.938 -10.234 -3.363 1 85.56 318 SER A C 1
ATOM 2416 O O . SER A 1 318 ? 29.5 -9.297 -4.043 1 85.56 318 SER A O 1
ATOM 2418 N N . SER A 1 319 ? 31.094 -9.836 -2.703 1 67.5 319 SER A N 1
ATOM 2419 C CA . SER A 1 319 ? 32.094 -8.836 -3.023 1 67.5 319 SER A CA 1
ATOM 2420 C C . SER A 1 319 ? 32.562 -8.969 -4.469 1 67.5 319 SER A C 1
ATOM 2422 O O . SER A 1 319 ? 33.156 -8.047 -5.02 1 67.5 319 SER A O 1
ATOM 2424 N N . SER A 1 320 ? 32.656 -10.008 -5.188 1 52.25 320 SER A N 1
ATOM 2425 C CA . SER A 1 320 ? 33.406 -10.211 -6.441 1 52.25 320 SER A CA 1
ATOM 2426 C C . SER A 1 320 ? 32.781 -9.383 -7.566 1 52.25 320 SER A C 1
ATOM 2428 O O . SER A 1 320 ? 33.312 -9.375 -8.688 1 52.25 320 SER A O 1
ATOM 2430 N N . ALA A 1 321 ? 31.781 -8.867 -7.676 1 42.31 321 ALA A N 1
ATOM 2431 C CA . ALA A 1 321 ? 31.391 -8.117 -8.867 1 42.31 321 ALA A CA 1
ATOM 2432 C C . ALA A 1 321 ? 32.031 -6.727 -8.867 1 42.31 321 ALA A C 1
ATOM 2434 O O . ALA A 1 321 ? 31.453 -5.777 -8.328 1 42.31 321 ALA A O 1
ATOM 2435 N N . GLU A 1 322 ? 33.219 -6.566 -8.625 1 37.97 322 GLU A N 1
ATOM 2436 C CA . GLU A 1 322 ? 34.062 -5.391 -8.867 1 37.97 322 GLU A CA 1
ATOM 2437 C C . GLU A 1 322 ? 33.812 -4.816 -10.258 1 37.97 322 GLU A C 1
ATOM 2439 O O . GLU A 1 322 ? 33.969 -5.52 -11.258 1 37.97 322 GLU A O 1
ATOM 2444 N N . THR A 1 323 ? 32.938 -3.975 -10.453 1 37.69 323 THR A N 1
ATOM 2445 C CA . THR A 1 323 ? 33.062 -3.195 -11.68 1 37.69 323 THR A CA 1
ATOM 2446 C C . THR A 1 323 ? 34.5 -2.746 -11.922 1 37.69 323 THR A C 1
ATOM 2448 O O . THR A 1 323 ? 35.125 -2.219 -11.016 1 37.69 323 THR A O 1
ATOM 2451 N N . PRO A 1 324 ? 35.188 -3.158 -13 1 28.98 324 PRO A N 1
ATOM 2452 C CA . PRO A 1 324 ? 36.469 -2.578 -13.352 1 28.98 324 PRO A CA 1
ATOM 2453 C C . PRO A 1 324 ? 36.438 -1.053 -13.383 1 28.98 324 PRO A C 1
ATOM 2455 O O . PRO A 1 324 ? 35.531 -0.458 -13.961 1 28.98 324 PRO A O 1
ATOM 2458 N N . LYS A 1 325 ? 36.938 -0.358 -12.391 1 31.41 325 LYS A N 1
ATOM 2459 C CA . LYS A 1 325 ? 37.25 1.061 -12.562 1 31.41 325 LYS A CA 1
ATOM 2460 C C . LYS A 1 325 ? 37.938 1.32 -13.898 1 31.41 325 LYS A C 1
ATOM 2462 O O . LYS A 1 325 ? 38.875 0.625 -14.258 1 31.41 325 LYS A O 1
ATOM 2467 N N . GLY A 1 326 ? 37.156 1.786 -14.891 1 23.16 326 GLY A N 1
ATOM 2468 C CA . GLY A 1 326 ? 37.906 2.305 -16.031 1 23.16 326 GLY A CA 1
ATOM 2469 C C . GLY A 1 326 ? 39.219 2.957 -15.625 1 23.16 326 GLY A C 1
ATOM 2470 O O . GLY A 1 326 ? 39.25 3.752 -14.68 1 23.16 326 GLY A O 1
ATOM 2471 N N . ASN A 1 327 ? 40.281 2.305 -15.922 1 24.41 327 ASN A N 1
ATOM 2472 C CA . ASN A 1 327 ? 41.469 3.131 -16.219 1 24.41 327 ASN A CA 1
ATOM 2473 C C . ASN A 1 327 ? 41.125 4.254 -17.188 1 24.41 327 ASN A C 1
ATOM 2475 O O . ASN A 1 327 ? 40.469 4.023 -18.203 1 24.41 327 ASN A O 1
ATOM 2479 N N . MET B 1 1 ? 11.992 30.391 -0.057 1 57.34 1 MET B N 1
ATOM 2480 C CA . MET B 1 1 ? 11.242 30.594 1.178 1 57.34 1 MET B CA 1
ATOM 2481 C C . MET B 1 1 ? 11.805 29.734 2.307 1 57.34 1 MET B C 1
ATOM 2483 O O . MET B 1 1 ? 11.75 28.516 2.248 1 57.34 1 MET B O 1
ATOM 2487 N N . ASP B 1 2 ? 12.719 30.203 3.092 1 60.19 2 ASP B N 1
ATOM 2488 C CA . ASP B 1 2 ? 13.578 29.5 4.039 1 60.19 2 ASP B CA 1
ATOM 2489 C C . ASP B 1 2 ? 12.781 28.969 5.227 1 60.19 2 ASP B C 1
ATOM 2491 O O . ASP B 1 2 ? 13.156 27.969 5.836 1 60.19 2 ASP B O 1
ATOM 2495 N N . ASP B 1 3 ? 11.57 29.625 5.52 1 71.25 3 ASP B N 1
ATOM 2496 C CA . ASP B 1 3 ? 10.883 29.188 6.734 1 71.25 3 ASP B CA 1
ATOM 2497 C C . ASP B 1 3 ? 9.469 28.703 6.418 1 71.25 3 ASP B C 1
ATOM 2499 O O . ASP B 1 3 ? 8.492 29.25 6.941 1 71.25 3 ASP B O 1
ATOM 2503 N N . LEU B 1 4 ? 9.461 27.609 5.699 1 81.69 4 LEU B N 1
ATOM 2504 C CA . LEU B 1 4 ? 8.148 27.141 5.242 1 81.69 4 LEU B CA 1
ATOM 2505 C C . LEU B 1 4 ? 7.465 26.312 6.32 1 81.69 4 LEU B C 1
ATOM 2507 O O . LEU B 1 4 ? 8.094 25.453 6.949 1 81.69 4 LEU B O 1
ATOM 2511 N N . LYS B 1 5 ? 6.242 26.703 6.551 1 88 5 LYS B N 1
ATOM 2512 C CA . LYS B 1 5 ? 5.355 25.953 7.43 1 88 5 LYS B CA 1
ATOM 2513 C C . LYS B 1 5 ? 4.457 25.016 6.625 1 88 5 LYS B C 1
ATOM 2515 O O . LYS B 1 5 ? 4.227 25.234 5.434 1 88 5 LYS B O 1
ATOM 2520 N N . PHE B 1 6 ? 3.988 24.016 7.332 1 94.69 6 PHE B N 1
ATOM 2521 C CA . PHE B 1 6 ? 3.168 23.031 6.645 1 94.69 6 PHE B CA 1
ATOM 2522 C C . PHE B 1 6 ? 1.739 23.531 6.477 1 94.69 6 PHE B C 1
ATOM 2524 O O . PHE B 1 6 ? 0.95 22.938 5.738 1 94.69 6 PHE B O 1
ATOM 2531 N N . VAL B 1 7 ? 1.394 24.594 7.191 1 94.19 7 VAL B N 1
ATOM 2532 C CA . VAL B 1 7 ? 0.117 25.281 7.023 1 94.19 7 VAL B CA 1
ATOM 2533 C C . VAL B 1 7 ? 0.35 26.797 6.902 1 94.19 7 VAL B C 1
ATOM 2535 O O . VAL B 1 7 ? 0.998 27.391 7.758 1 94.19 7 VAL B O 1
ATOM 2538 N N . ILE B 1 8 ? -0.063 27.359 5.816 1 94.38 8 ILE B N 1
ATOM 2539 C CA . ILE B 1 8 ? -0.01 28.797 5.605 1 94.38 8 ILE B CA 1
ATOM 2540 C C . ILE B 1 8 ? -1.419 29.391 5.684 1 94.38 8 ILE B C 1
ATOM 2542 O O . ILE B 1 8 ? -2.289 29.031 4.887 1 94.38 8 ILE B O 1
ATOM 2546 N N . GLU B 1 9 ? -1.573 30.25 6.598 1 94.5 9 GLU B N 1
ATOM 2547 C CA . GLU B 1 9 ? -2.891 30.859 6.805 1 94.5 9 GLU B CA 1
ATOM 2548 C C . GLU B 1 9 ? -3.316 31.688 5.598 1 94.5 9 GLU B C 1
ATOM 2550 O O . GLU B 1 9 ? -2.473 32.188 4.855 1 94.5 9 GLU B O 1
ATOM 2555 N N . SER B 1 10 ? -4.645 31.844 5.445 1 94.88 10 SER B N 1
ATOM 2556 C CA . SER B 1 10 ? -5.215 32.531 4.293 1 94.88 10 SER B CA 1
ATOM 2557 C C . SER B 1 10 ? -4.648 33.938 4.152 1 94.88 10 SER B C 1
ATOM 2559 O O . SER B 1 10 ? -4.258 34.344 3.059 1 94.88 10 SER B O 1
ATOM 2561 N N . SER B 1 11 ? -4.57 34.656 5.223 1 96.38 11 SER B N 1
ATOM 2562 C CA . SER B 1 11 ? -4.066 36.031 5.207 1 96.38 11 SER B CA 1
ATOM 2563 C C . SER B 1 11 ? -2.59 36.062 4.832 1 96.38 11 SER B C 1
ATOM 2565 O O . SER B 1 11 ? -2.16 36.938 4.07 1 96.38 11 SER B O 1
ATOM 2567 N N . GLU B 1 12 ? -1.871 35.125 5.359 1 95.12 12 GLU B N 1
ATOM 2568 C CA . GLU B 1 12 ? -0.449 35.031 5.039 1 95.12 12 GLU B CA 1
ATOM 2569 C C . GLU B 1 12 ? -0.234 34.688 3.568 1 95.12 12 GLU B C 1
ATOM 2571 O O . GLU B 1 12 ? 0.671 35.25 2.928 1 95.12 12 GLU B O 1
ATOM 2576 N N . ALA B 1 13 ? -1.025 33.812 3.061 1 95.12 13 ALA B N 1
ATOM 2577 C CA . ALA B 1 13 ? -0.941 33.438 1.656 1 95.12 13 ALA B CA 1
ATOM 2578 C C . ALA B 1 13 ? -1.203 34.625 0.738 1 95.12 13 ALA B C 1
ATOM 2580 O O . ALA B 1 13 ? -0.485 34.844 -0.244 1 95.12 13 ALA B O 1
ATOM 2581 N N . GLN B 1 14 ? -2.174 35.406 1.037 1 95.88 14 GLN B N 1
ATOM 2582 C CA . GLN B 1 14 ? -2.516 36.594 0.25 1 95.88 14 GLN B CA 1
ATOM 2583 C C . GLN B 1 14 ? -1.393 37.625 0.286 1 95.88 14 GLN B C 1
ATOM 2585 O O . GLN B 1 14 ? -1.045 38.219 -0.743 1 95.88 14 GLN B O 1
ATOM 2590 N N . THR B 1 15 ? -0.888 37.781 1.477 1 95.75 15 THR B N 1
ATOM 2591 C CA . THR B 1 15 ? 0.206 38.75 1.645 1 95.75 15 THR B CA 1
ATOM 2592 C C . THR B 1 15 ? 1.423 38.312 0.829 1 95.75 15 THR B C 1
ATOM 2594 O O . THR B 1 15 ? 2.061 39.125 0.176 1 95.75 15 THR B O 1
ATOM 2597 N N . LEU B 1 16 ? 1.688 37.031 0.924 1 93.38 16 LEU B N 1
ATOM 2598 C CA . LEU B 1 16 ? 2.834 36.5 0.196 1 93.38 16 LEU B CA 1
ATOM 2599 C C . LEU B 1 16 ? 2.637 36.656 -1.31 1 93.38 16 LEU B C 1
ATOM 2601 O O . LEU B 1 16 ? 3.566 37.031 -2.029 1 93.38 16 LEU B O 1
ATOM 2605 N N . ALA B 1 17 ? 1.479 36.312 -1.816 1 93.62 17 ALA B N 1
ATOM 2606 C CA . ALA B 1 17 ? 1.176 36.469 -3.238 1 93.62 17 ALA B CA 1
ATOM 2607 C C . ALA B 1 17 ? 1.32 37.906 -3.689 1 93.62 17 ALA B C 1
ATOM 2609 O O . ALA B 1 17 ? 1.891 38.188 -4.75 1 93.62 17 ALA B O 1
ATOM 2610 N N . ASN B 1 18 ? 0.875 38.812 -2.895 1 94.88 18 ASN B N 1
ATOM 2611 C CA . ASN B 1 18 ? 0.959 40.25 -3.203 1 94.88 18 ASN B CA 1
ATOM 2612 C C . ASN B 1 18 ? 2.406 40.719 -3.213 1 94.88 18 ASN B C 1
ATOM 2614 O O . ASN B 1 18 ? 2.805 41.469 -4.102 1 94.88 18 ASN B O 1
ATOM 2618 N N . LYS B 1 19 ? 3.062 40.344 -2.254 1 94.62 19 LYS B N 1
ATOM 2619 C CA . LYS B 1 19 ? 4.461 40.75 -2.148 1 94.62 19 LYS B CA 1
ATOM 2620 C C . LYS B 1 19 ? 5.262 40.281 -3.367 1 94.62 19 LYS B C 1
ATOM 2622 O O . LYS B 1 19 ? 6.188 40.969 -3.799 1 94.62 19 LYS B O 1
ATOM 2627 N N . LEU B 1 20 ? 4.898 39.125 -3.873 1 92.38 20 LEU B N 1
ATOM 2628 C CA . LEU B 1 20 ? 5.629 38.562 -4.996 1 92.38 20 LEU B CA 1
ATOM 2629 C C . LEU B 1 20 ? 5.043 39.031 -6.324 1 92.38 20 LEU B C 1
ATOM 2631 O O . LEU B 1 20 ? 5.531 38.656 -7.391 1 92.38 20 LEU B O 1
ATOM 2635 N N . GLY B 1 21 ? 4.012 39.781 -6.352 1 92.62 21 GLY B N 1
ATOM 2636 C CA . GLY B 1 21 ? 3.391 40.312 -7.551 1 92.62 21 GLY B CA 1
ATOM 2637 C C . GLY B 1 21 ? 2.633 39.281 -8.359 1 92.62 21 GLY B C 1
ATOM 2638 O O . GLY B 1 21 ? 2.592 39.344 -9.586 1 92.62 21 GLY B O 1
ATOM 2639 N N . LEU B 1 22 ? 2.119 38.344 -7.621 1 90.75 22 LEU B N 1
ATOM 2640 C CA . LEU B 1 22 ? 1.388 37.281 -8.312 1 90.75 22 LEU B CA 1
ATOM 2641 C C . LEU B 1 22 ? -0.082 37.656 -8.477 1 90.75 22 LEU B C 1
ATOM 2643 O O . LEU B 1 22 ? -0.624 38.438 -7.684 1 90.75 22 LEU B O 1
ATOM 2647 N N . LYS B 1 23 ? -0.721 37.094 -9.555 1 89 23 LYS B N 1
ATOM 2648 C CA . LYS B 1 23 ? -2.115 37.406 -9.859 1 89 23 LYS B CA 1
ATOM 2649 C C . LYS B 1 23 ? -3.043 36.844 -8.773 1 89 23 LYS B C 1
ATOM 2651 O O . LYS B 1 23 ? -4.078 37.438 -8.477 1 89 23 LYS B O 1
ATOM 2656 N N . SER B 1 24 ? -2.748 35.719 -8.289 1 91.19 24 SER B N 1
ATOM 2657 C CA . SER B 1 24 ? -3.59 35.094 -7.273 1 91.19 24 SER B CA 1
ATOM 2658 C C . SER B 1 24 ? -2.779 34.156 -6.383 1 91.19 24 SER B C 1
ATOM 2660 O O . SER B 1 24 ? -1.613 33.875 -6.668 1 91.19 24 SER B O 1
ATOM 2662 N N . VAL B 1 25 ? -3.438 33.688 -5.34 1 93.5 25 VAL B N 1
ATOM 2663 C CA . VAL B 1 25 ? -2.828 32.719 -4.418 1 93.5 25 VAL B CA 1
ATOM 2664 C C . VAL B 1 25 ? -2.527 31.422 -5.148 1 93.5 25 VAL B C 1
ATOM 2666 O O . VAL B 1 25 ? -1.547 30.75 -4.836 1 93.5 25 VAL B O 1
ATOM 2669 N N . LEU B 1 26 ? -3.281 31.125 -6.145 1 92.31 26 LEU B N 1
ATOM 2670 C CA . LEU B 1 26 ? -3.086 29.922 -6.93 1 92.31 26 LEU B CA 1
ATOM 2671 C C . LEU B 1 26 ? -1.705 29.906 -7.574 1 92.31 26 LEU B C 1
ATOM 2673 O O . LEU B 1 26 ? -1.085 28.844 -7.703 1 92.31 26 LEU B O 1
ATOM 2677 N N . ASN B 1 27 ? -1.212 31.031 -7.914 1 91.5 27 ASN B N 1
ATOM 2678 C CA . ASN B 1 27 ? 0.083 31.156 -8.578 1 91.5 27 ASN B CA 1
ATOM 2679 C C . ASN B 1 27 ? 1.234 31 -7.59 1 91.5 27 ASN B C 1
ATOM 2681 O O . ASN B 1 27 ? 2.387 30.844 -7.992 1 91.5 27 ASN B O 1
ATOM 2685 N N . LEU B 1 28 ? 0.882 31.047 -6.387 1 93.12 28 LEU B N 1
ATOM 2686 C CA . LEU B 1 28 ? 1.865 30.875 -5.324 1 93.12 28 LEU B CA 1
ATOM 2687 C C . LEU B 1 28 ? 2.197 29.406 -5.113 1 93.12 28 LEU B C 1
ATOM 2689 O O . LEU B 1 28 ? 3.293 29.062 -4.66 1 93.12 28 LEU B O 1
ATOM 2693 N N . LEU B 1 29 ? 1.303 28.5 -5.445 1 94.75 29 LEU B N 1
ATOM 2694 C CA . LEU B 1 29 ? 1.388 27.094 -5.094 1 94.75 29 LEU B CA 1
ATOM 2695 C C . LEU B 1 29 ? 2.6 26.438 -5.75 1 94.75 29 LEU B C 1
ATOM 2697 O O . LEU B 1 29 ? 3.357 25.719 -5.094 1 94.75 29 LEU B O 1
ATOM 2701 N N . PRO B 1 30 ? 2.863 26.75 -7.051 1 93.31 30 PRO B N 1
ATOM 2702 C CA . PRO B 1 30 ? 4.043 26.141 -7.672 1 93.31 30 PRO B CA 1
ATOM 2703 C C . PRO B 1 30 ? 5.348 26.578 -7.02 1 93.31 30 PRO B C 1
ATOM 2705 O O . PRO B 1 30 ? 6.285 25.781 -6.906 1 93.31 30 PRO B O 1
ATOM 2708 N N . LEU B 1 31 ? 5.387 27.797 -6.609 1 92.25 31 LEU B N 1
ATOM 2709 C CA . LEU B 1 31 ? 6.586 28.312 -5.957 1 92.25 31 LEU B CA 1
ATOM 2710 C C . LEU B 1 31 ? 6.805 27.625 -4.609 1 92.25 31 LEU B C 1
ATOM 2712 O O . LEU B 1 31 ? 7.93 27.266 -4.27 1 92.25 31 LEU B O 1
ATOM 2716 N N . ILE B 1 32 ? 5.711 27.484 -3.9 1 94.19 32 ILE B N 1
ATOM 2717 C CA . ILE B 1 32 ? 5.785 26.797 -2.611 1 94.19 32 ILE B CA 1
ATOM 2718 C C . ILE B 1 32 ? 6.207 25.344 -2.814 1 94.19 32 ILE B C 1
ATOM 2720 O O . ILE B 1 32 ? 7.008 24.812 -2.043 1 94.19 32 ILE B O 1
ATOM 2724 N N . ALA B 1 33 ? 5.727 24.688 -3.826 1 94.44 33 ALA B N 1
ATOM 2725 C CA . ALA B 1 33 ? 6.027 23.297 -4.102 1 94.44 33 ALA B CA 1
ATOM 2726 C C . ALA B 1 33 ? 7.523 23.094 -4.316 1 94.44 33 ALA B C 1
ATOM 2728 O O . ALA B 1 33 ? 8.102 22.125 -3.811 1 94.44 33 ALA B O 1
ATOM 2729 N N . LYS B 1 34 ? 8.133 23.969 -5.031 1 92.38 34 LYS B N 1
ATOM 2730 C CA . LYS B 1 34 ? 9.562 23.875 -5.293 1 92.38 34 LYS B CA 1
ATOM 2731 C C . LYS B 1 34 ? 10.367 23.969 -4 1 92.38 34 LYS B C 1
ATOM 2733 O O . LYS B 1 34 ? 11.305 23.188 -3.787 1 92.38 34 LYS B O 1
ATOM 2738 N N . SER B 1 35 ? 9.945 24.844 -3.174 1 92.06 35 SER B N 1
ATOM 2739 C CA . SER B 1 35 ? 10.648 25.062 -1.913 1 92.06 35 SER B CA 1
ATOM 2740 C C . SER B 1 35 ? 10.344 23.938 -0.917 1 92.06 35 SER B C 1
ATOM 2742 O O . SER B 1 35 ? 11.211 23.547 -0.137 1 92.06 35 SER B O 1
ATOM 2744 N N . ALA B 1 36 ? 9.133 23.406 -0.983 1 94.25 36 ALA B N 1
ATOM 2745 C CA . ALA B 1 36 ? 8.648 22.453 0.014 1 94.25 36 ALA B CA 1
ATOM 2746 C C . ALA B 1 36 ? 9.312 21.094 -0.16 1 94.25 36 ALA B C 1
ATOM 2748 O O . ALA B 1 36 ? 9.289 20.266 0.752 1 94.25 36 ALA B O 1
ATOM 2749 N N . LYS B 1 37 ? 9.969 20.781 -1.275 1 94 37 LYS B N 1
ATOM 2750 C CA . LYS B 1 37 ? 10.664 19.516 -1.514 1 94 37 LYS B CA 1
ATOM 2751 C C . LYS B 1 37 ? 11.75 19.281 -0.466 1 94 37 LYS B C 1
ATOM 2753 O O . LYS B 1 37 ? 12.039 18.141 -0.117 1 94 37 LYS B O 1
ATOM 2758 N N . LYS B 1 38 ? 12.273 20.359 0.014 1 92.31 38 LYS B N 1
ATOM 2759 C CA . LYS B 1 38 ? 13.359 20.266 0.985 1 92.31 38 LYS B CA 1
ATOM 2760 C C . LYS B 1 38 ? 12.859 19.719 2.318 1 92.31 38 LYS B C 1
ATOM 2762 O O . LYS B 1 38 ? 13.648 19.266 3.146 1 92.31 38 LYS B O 1
ATOM 2767 N N . LEU B 1 39 ? 11.523 19.766 2.527 1 92.81 39 LEU B N 1
ATOM 2768 C CA . LEU B 1 39 ? 10.945 19.297 3.781 1 92.81 39 LEU B CA 1
ATOM 2769 C C . LEU B 1 39 ? 10.742 17.781 3.748 1 92.81 39 LEU B C 1
ATOM 2771 O O . LEU B 1 39 ? 10.453 17.172 4.777 1 92.81 39 LEU B O 1
ATOM 2775 N N . ALA B 1 40 ? 10.914 17.141 2.561 1 94.81 40 ALA B N 1
ATOM 2776 C CA . ALA B 1 40 ? 10.734 15.695 2.418 1 94.81 40 ALA B CA 1
ATOM 2777 C C . ALA B 1 40 ? 11.812 14.93 3.18 1 94.81 40 ALA B C 1
ATOM 2779 O O . ALA B 1 40 ? 12.883 15.469 3.465 1 94.81 40 ALA B O 1
ATOM 2780 N N . ARG B 1 41 ? 11.516 13.688 3.578 1 94.12 41 ARG B N 1
ATOM 2781 C CA . ARG B 1 41 ? 12.438 12.82 4.301 1 94.12 41 ARG B CA 1
ATOM 2782 C C . ARG B 1 41 ? 12.531 11.445 3.639 1 94.12 41 ARG B C 1
ATOM 2784 O O . ARG B 1 41 ? 12.094 10.445 4.211 1 94.12 41 ARG B O 1
ATOM 2791 N N . PRO B 1 42 ? 13.203 11.367 2.473 1 95.44 42 PRO B N 1
ATOM 2792 C CA . PRO B 1 42 ? 13.312 10.102 1.733 1 95.44 42 PRO B CA 1
ATOM 2793 C C . PRO B 1 42 ? 14.703 9.484 1.836 1 95.44 42 PRO B C 1
ATOM 2795 O O . PRO B 1 42 ? 15.406 9.359 0.83 1 95.44 42 PRO B O 1
ATOM 2798 N N . PRO B 1 43 ? 15.078 8.93 2.99 1 94.94 43 PRO B N 1
ATOM 2799 C CA . PRO B 1 43 ? 16.438 8.398 3.152 1 94.94 43 PRO B CA 1
ATOM 2800 C C . PRO B 1 43 ? 16.672 7.137 2.32 1 94.94 43 PRO B C 1
ATOM 2802 O O . PRO B 1 43 ? 17.828 6.727 2.141 1 94.94 43 PRO B O 1
ATOM 2805 N N . ILE B 1 44 ? 15.664 6.512 1.786 1 94.81 44 ILE B N 1
ATOM 2806 C CA . ILE B 1 44 ? 15.828 5.273 1.03 1 94.81 44 ILE B CA 1
ATOM 2807 C C . ILE B 1 44 ? 15.9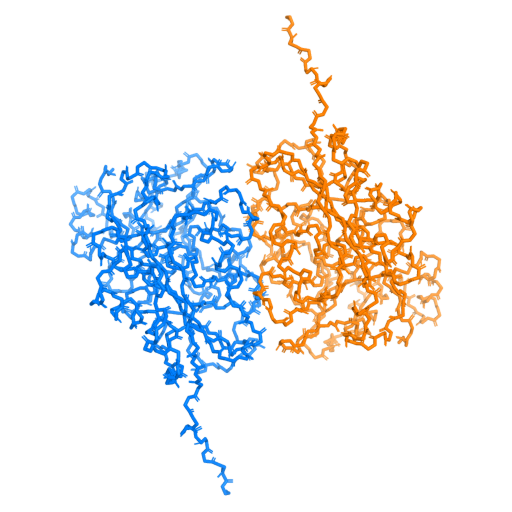53 5.59 -0.458 1 94.81 44 ILE B C 1
ATOM 2809 O O . ILE B 1 44 ? 16.938 5.203 -1.104 1 94.81 44 ILE B O 1
ATOM 2813 N N . SER B 1 45 ? 15.062 6.355 -1.022 1 92.44 45 SER B N 1
ATOM 2814 C CA . SER B 1 45 ? 15.016 6.617 -2.457 1 92.44 45 SER B CA 1
ATOM 2815 C C . SER B 1 45 ? 15.82 7.859 -2.82 1 92.44 45 SER B C 1
ATOM 2817 O O . SER B 1 45 ? 16.312 7.98 -3.945 1 92.44 45 SER B O 1
ATOM 2819 N N . GLY B 1 46 ? 15.875 8.82 -1.872 1 92.69 46 GLY B N 1
ATOM 2820 C CA . GLY B 1 46 ? 16.453 10.125 -2.178 1 92.69 46 GLY B CA 1
ATOM 2821 C C . GLY B 1 46 ? 15.586 10.953 -3.102 1 92.69 46 GLY B C 1
ATOM 2822 O O . GLY B 1 46 ? 16.016 12 -3.6 1 92.69 46 GLY B O 1
ATOM 2823 N N . PHE B 1 47 ? 14.383 10.516 -3.395 1 91.88 47 PHE B N 1
ATOM 2824 C CA . PHE B 1 47 ? 13.469 11.195 -4.301 1 91.88 47 PHE B CA 1
ATOM 2825 C C . PHE B 1 47 ? 12.523 12.109 -3.533 1 91.88 47 PHE B C 1
ATOM 2827 O O . PHE B 1 47 ? 11.523 11.656 -2.979 1 91.88 47 PHE B O 1
ATOM 2834 N N . HIS B 1 48 ? 12.734 13.445 -3.574 1 94.81 48 HIS B N 1
ATOM 2835 C CA . HIS B 1 48 ? 11.977 14.422 -2.805 1 94.81 48 HIS B CA 1
ATOM 2836 C C . HIS B 1 48 ? 10.703 14.836 -3.539 1 94.81 48 HIS B C 1
ATOM 2838 O O . HIS B 1 48 ? 10.766 15.328 -4.668 1 94.81 48 HIS B O 1
ATOM 2844 N N . VAL B 1 49 ? 9.586 14.633 -2.914 1 95.75 49 VAL B N 1
ATOM 2845 C CA . VAL B 1 49 ? 8.297 14.992 -3.504 1 95.75 49 VAL B CA 1
ATOM 2846 C C . VAL B 1 49 ? 7.527 15.898 -2.549 1 95.75 49 VAL B C 1
ATOM 2848 O O . VAL B 1 49 ? 7.582 15.719 -1.33 1 95.75 49 VAL B O 1
ATOM 2851 N N . ALA B 1 50 ? 6.879 16.891 -3.1 1 97.06 50 ALA B N 1
ATOM 2852 C CA . ALA B 1 50 ? 5.996 17.766 -2.344 1 97.06 50 ALA B CA 1
ATOM 2853 C C . ALA B 1 50 ? 4.629 17.891 -3.012 1 97.06 50 ALA B C 1
ATOM 2855 O O . ALA B 1 50 ? 4.523 17.812 -4.238 1 97.06 50 ALA B O 1
ATOM 2856 N N . ALA B 1 51 ? 3.621 17.984 -2.242 1 98.12 51 ALA B N 1
ATOM 2857 C CA . ALA B 1 51 ? 2.25 18.25 -2.664 1 98.12 51 ALA B CA 1
ATOM 2858 C C . ALA B 1 51 ? 1.669 19.438 -1.901 1 98.12 51 ALA B C 1
ATOM 2860 O O . ALA B 1 51 ? 1.746 19.5 -0.672 1 98.12 51 ALA B O 1
ATOM 2861 N N . ILE B 1 52 ? 1.142 20.406 -2.619 1 97.81 52 ILE B N 1
ATOM 2862 C CA . ILE B 1 52 ? 0.584 21.625 -2.037 1 97.81 52 ILE B CA 1
ATOM 2863 C C . ILE B 1 52 ? -0.905 21.719 -2.361 1 97.81 52 ILE B C 1
ATOM 2865 O O . ILE B 1 52 ? -1.304 21.594 -3.521 1 97.81 52 ILE B O 1
ATOM 2869 N N . GLY B 1 53 ? -1.661 21.906 -1.353 1 97.25 53 GLY B N 1
ATOM 2870 C CA . GLY B 1 53 ? -3.098 22.016 -1.548 1 97.25 53 GLY B CA 1
ATOM 2871 C C . GLY B 1 53 ? -3.662 23.359 -1.109 1 97.25 53 GLY B C 1
ATOM 2872 O O . GLY B 1 53 ? -3.252 23.906 -0.083 1 97.25 53 GLY B O 1
ATOM 2873 N N . LEU B 1 54 ? -4.527 23.906 -1.943 1 96.12 54 LEU B N 1
ATOM 2874 C CA . LEU B 1 54 ? -5.309 25.078 -1.583 1 96.12 54 LEU B CA 1
ATOM 2875 C C . LEU B 1 54 ? -6.703 24.688 -1.107 1 96.12 54 LEU B C 1
ATOM 2877 O O . LEU B 1 54 ? -7.496 24.141 -1.883 1 96.12 54 LEU B O 1
ATOM 2881 N N . ALA B 1 55 ? -6.926 24.953 0.165 1 93.88 55 ALA B N 1
ATOM 2882 C CA . ALA B 1 55 ? -8.234 24.641 0.739 1 93.88 55 ALA B CA 1
ATOM 2883 C C . ALA B 1 55 ? -9.25 25.734 0.403 1 93.88 55 ALA B C 1
ATOM 2885 O O . ALA B 1 55 ? -8.875 26.828 -0.03 1 93.88 55 ALA B O 1
ATOM 2886 N N . THR B 1 56 ? -10.539 25.406 0.588 1 89.81 56 THR B N 1
ATOM 2887 C CA . THR B 1 56 ? -11.609 26.328 0.231 1 89.81 56 THR B CA 1
ATOM 2888 C C . THR B 1 56 ? -11.617 27.531 1.164 1 89.81 56 THR B C 1
ATOM 2890 O O . THR B 1 56 ? -12.133 28.594 0.805 1 89.81 56 THR B O 1
ATOM 2893 N N . ASP B 1 57 ? -11.047 27.406 2.357 1 90.75 57 ASP B N 1
ATOM 2894 C CA . ASP B 1 57 ? -11.031 28.516 3.309 1 90.75 57 ASP B CA 1
ATOM 2895 C C . ASP B 1 57 ? -9.82 29.422 3.084 1 90.75 57 ASP B C 1
ATOM 2897 O O . ASP B 1 57 ? -9.586 30.359 3.85 1 90.75 57 ASP B O 1
ATOM 2901 N N . GLY B 1 58 ? -9 29.094 2.104 1 92.75 58 GLY B N 1
ATOM 2902 C CA . GLY B 1 58 ? -7.906 29.969 1.703 1 92.75 58 GLY B CA 1
ATOM 2903 C C . GLY B 1 58 ? -6.566 29.547 2.271 1 92.75 58 GLY B C 1
ATOM 2904 O O . GLY B 1 58 ? -5.523 30.062 1.859 1 92.75 58 GLY B O 1
ATOM 2905 N N . ARG B 1 59 ? -6.547 28.641 3.121 1 94.75 59 ARG B N 1
ATOM 2906 C CA . ARG B 1 59 ? -5.285 28.156 3.672 1 94.75 59 ARG B CA 1
ATOM 2907 C C . ARG B 1 59 ? -4.555 27.266 2.666 1 94.75 59 ARG B C 1
ATOM 2909 O O . ARG B 1 59 ? -5.184 26.641 1.808 1 94.75 59 ARG B O 1
ATOM 2916 N N . ILE B 1 60 ? -3.252 27.297 2.779 1 96.12 60 ILE B N 1
ATOM 2917 C CA . ILE B 1 60 ? -2.404 26.406 1.988 1 96.12 60 ILE B CA 1
ATOM 2918 C C . ILE B 1 60 ? -1.809 25.328 2.885 1 96.12 60 ILE B C 1
ATOM 2920 O O . ILE B 1 60 ? -1.307 25.625 3.973 1 96.12 60 ILE B O 1
ATOM 2924 N N . PHE B 1 61 ? -1.966 24.125 2.439 1 96.56 61 PHE B N 1
ATOM 2925 C CA . PHE B 1 61 ? -1.42 22.984 3.166 1 96.56 61 PHE B CA 1
ATOM 2926 C C . PHE B 1 61 ? -0.303 22.312 2.369 1 96.56 61 PHE B C 1
ATOM 2928 O O . PHE B 1 61 ? -0.379 22.219 1.142 1 96.56 61 PHE B O 1
ATOM 2935 N N . ILE B 1 62 ? 0.708 21.828 3.064 1 96.69 62 ILE B N 1
ATOM 2936 C CA . ILE B 1 62 ? 1.873 21.219 2.439 1 96.69 62 ILE B CA 1
ATOM 2937 C C . ILE B 1 62 ? 1.989 19.766 2.885 1 96.69 62 ILE B C 1
ATOM 2939 O O . ILE B 1 62 ? 1.758 19.438 4.055 1 96.69 62 ILE B O 1
ATOM 2943 N N . GLY B 1 63 ? 2.219 18.859 1.979 1 97.69 63 GLY B N 1
ATOM 2944 C CA . GLY B 1 63 ? 2.592 17.484 2.221 1 97.69 63 GLY B CA 1
ATOM 2945 C C . GLY B 1 63 ? 3.889 17.078 1.539 1 97.69 63 GLY B C 1
ATOM 2946 O O . GLY B 1 63 ? 4.203 17.578 0.454 1 97.69 63 GLY B O 1
ATOM 2947 N N . VAL B 1 64 ? 4.641 16.219 2.213 1 97.38 64 VAL B N 1
ATOM 2948 C CA . VAL B 1 64 ? 5.891 15.727 1.638 1 97.38 64 VAL B CA 1
ATOM 2949 C C . VAL B 1 64 ? 5.996 14.219 1.849 1 97.38 64 VAL B C 1
ATOM 2951 O O . VAL B 1 64 ? 5.262 13.648 2.654 1 97.38 64 VAL B O 1
ATOM 2954 N N . ASN B 1 65 ? 6.828 13.555 1.019 1 97.31 65 ASN B N 1
ATOM 2955 C CA . ASN B 1 65 ? 7.027 12.125 1.228 1 97.31 65 ASN B CA 1
ATOM 2956 C C . ASN B 1 65 ? 7.988 11.852 2.383 1 97.31 65 ASN B C 1
ATOM 2958 O O . ASN B 1 65 ? 8.922 12.625 2.611 1 97.31 65 ASN B O 1
ATOM 2962 N N . VAL B 1 66 ? 7.68 10.82 3.133 1 96.88 66 VAL B N 1
ATOM 2963 C CA . VAL B 1 66 ? 8.453 10.391 4.293 1 96.88 66 VAL B CA 1
ATOM 2964 C C . VAL B 1 66 ? 8.703 8.883 4.219 1 96.88 66 VAL B C 1
ATOM 2966 O O . VAL B 1 66 ? 7.773 8.109 3.98 1 96.88 66 VAL B O 1
ATOM 2969 N N . GLU B 1 67 ? 9.953 8.484 4.363 1 96.81 67 GLU B N 1
ATOM 2970 C CA . GLU B 1 67 ? 10.359 7.082 4.348 1 96.81 67 GLU B CA 1
ATOM 2971 C C . GLU B 1 67 ? 10.984 6.676 5.68 1 96.81 67 GLU B C 1
ATOM 2973 O O . GLU B 1 67 ? 11.492 7.52 6.418 1 96.81 67 GLU B O 1
ATOM 2978 N N . PHE B 1 68 ? 10.883 5.422 6.02 1 96.38 68 PHE B N 1
ATOM 2979 C CA . PHE B 1 68 ? 11.336 4.926 7.312 1 96.38 68 PHE B CA 1
ATOM 2980 C C . PHE B 1 68 ? 12.289 3.746 7.137 1 96.38 68 PHE B C 1
ATOM 2982 O O . PHE B 1 68 ? 11.844 2.604 6.988 1 96.38 68 PHE B O 1
ATOM 2989 N N . PRO B 1 69 ? 13.609 3.973 7.203 1 95.5 69 PRO B N 1
ATOM 2990 C CA . PRO B 1 69 ? 14.539 2.84 7.16 1 95.5 69 PRO B CA 1
ATOM 2991 C C . PRO B 1 69 ? 14.242 1.794 8.234 1 95.5 69 PRO B C 1
ATOM 2993 O O . PRO B 1 69 ? 13.836 2.141 9.344 1 95.5 69 PRO B O 1
ATOM 2996 N N . GLY B 1 70 ? 14.516 0.54 7.859 1 95.75 70 GLY B N 1
ATOM 2997 C CA . GLY B 1 70 ? 14.289 -0.542 8.805 1 95.75 70 GLY B CA 1
ATOM 2998 C C . GLY B 1 70 ? 12.891 -1.127 8.719 1 95.75 70 GLY B C 1
ATOM 2999 O O . GLY B 1 70 ? 12.609 -2.168 9.32 1 95.75 70 GLY B O 1
ATOM 3000 N N . LEU B 1 71 ? 12.016 -0.502 8.008 1 97.12 71 LEU B N 1
ATOM 3001 C CA . LEU B 1 71 ? 10.648 -0.968 7.844 1 97.12 71 LEU B CA 1
ATOM 3002 C C . LEU B 1 71 ? 10.352 -1.319 6.391 1 97.12 71 LEU B C 1
ATOM 3004 O O . LEU B 1 71 ? 11.008 -0.802 5.48 1 97.12 71 LEU B O 1
ATOM 3008 N N . PRO B 1 72 ? 9.367 -2.219 6.16 1 97.44 72 PRO B N 1
ATOM 3009 C CA . PRO B 1 72 ? 8.922 -2.459 4.781 1 97.44 72 PRO B CA 1
ATOM 3010 C C . PRO B 1 72 ? 8.414 -1.194 4.098 1 97.44 72 PRO B C 1
ATOM 3012 O O . PRO B 1 72 ? 7.953 -0.267 4.766 1 97.44 72 PRO B O 1
ATOM 3015 N N . LEU B 1 73 ? 8.414 -1.195 2.838 1 97.69 73 LEU B N 1
ATOM 3016 C CA . LEU B 1 73 ? 8.164 -0.001 2.037 1 97.69 73 LEU B CA 1
ATOM 3017 C C . LEU B 1 73 ? 6.707 0.444 2.162 1 97.69 73 LEU B C 1
ATOM 3019 O O . LEU B 1 73 ? 6.383 1.598 1.877 1 97.69 73 LEU B O 1
ATOM 3023 N N . HIS B 1 74 ? 5.844 -0.448 2.6 1 96.38 74 HIS B N 1
ATOM 3024 C CA . HIS B 1 74 ? 4.438 -0.069 2.686 1 96.38 74 HIS B CA 1
ATOM 3025 C C . HIS B 1 74 ? 4.203 0.922 3.822 1 96.38 74 HIS B C 1
ATOM 3027 O O . HIS B 1 74 ? 3.125 1.512 3.924 1 96.38 74 HIS B O 1
ATOM 3033 N N . HIS B 1 75 ? 5.211 1.174 4.664 1 97.5 75 HIS B N 1
ATOM 3034 C CA . HIS B 1 75 ? 5.09 2.15 5.742 1 97.5 75 HIS B CA 1
ATOM 3035 C C . HIS B 1 75 ? 5.387 3.561 5.242 1 97.5 75 HIS B C 1
ATOM 3037 O O . HIS B 1 75 ? 5.137 4.539 5.949 1 97.5 75 HIS B O 1
ATOM 3043 N N . SER B 1 76 ? 5.871 3.701 4.051 1 98 76 SER B N 1
ATOM 3044 C CA . SER B 1 76 ? 6.199 5.02 3.514 1 98 76 SER B CA 1
ATOM 3045 C C . SER B 1 76 ? 4.953 5.891 3.387 1 98 76 SER B C 1
ATOM 3047 O O . SER B 1 76 ? 3.842 5.379 3.244 1 98 76 SER B O 1
ATOM 3049 N N . ILE B 1 77 ? 5.176 7.152 3.551 1 98.38 77 ILE B N 1
ATOM 3050 C CA . ILE B 1 77 ? 4.129 8.156 3.381 1 98.38 77 ILE B CA 1
ATOM 3051 C C . ILE B 1 77 ? 4.395 8.977 2.121 1 98.38 77 ILE B C 1
ATOM 3053 O O . ILE B 1 77 ? 5.48 9.539 1.961 1 98.38 77 ILE B O 1
ATOM 3057 N N . HIS B 1 78 ? 3.457 9.016 1.245 1 98.44 78 HIS B N 1
ATOM 3058 C CA . HIS B 1 78 ? 3.6 9.828 0.041 1 98.44 78 HIS B CA 1
ATOM 3059 C C . HIS B 1 78 ? 3.201 11.273 0.302 1 98.44 78 HIS B C 1
ATOM 3061 O O . HIS B 1 78 ? 2.475 11.562 1.256 1 98.44 78 HIS B O 1
ATOM 3067 N N . ALA B 1 79 ? 3.668 12.18 -0.521 1 98.19 79 ALA B N 1
ATOM 3068 C CA . ALA B 1 79 ? 3.393 13.609 -0.371 1 98.19 79 ALA B CA 1
ATOM 3069 C C . ALA B 1 79 ? 1.891 13.883 -0.376 1 98.19 79 ALA B C 1
ATOM 3071 O O . ALA B 1 79 ? 1.396 14.68 0.419 1 98.19 79 ALA B O 1
ATOM 3072 N N . GLU B 1 80 ? 1.148 13.242 -1.279 1 98.25 80 GLU B N 1
ATOM 3073 C CA . GLU B 1 80 ? -0.294 13.438 -1.373 1 98.25 80 GLU B CA 1
ATOM 3074 C C . GLU B 1 80 ? -1.005 12.93 -0.123 1 98.25 80 GLU B C 1
ATOM 3076 O O . GLU B 1 80 ? -1.942 13.562 0.366 1 98.25 80 GLU B O 1
ATOM 3081 N N . GLN B 1 81 ? -0.557 11.742 0.364 1 98.44 81 GLN B N 1
ATOM 3082 C CA . GLN B 1 81 ? -1.111 11.227 1.609 1 98.44 81 GLN B CA 1
ATOM 3083 C C . GLN B 1 81 ? -0.836 12.172 2.773 1 98.44 81 GLN B C 1
ATOM 3085 O O . GLN B 1 81 ? -1.715 12.422 3.602 1 98.44 81 GLN B O 1
ATOM 3090 N N . CYS B 1 82 ? 0.398 12.656 2.832 1 98.25 82 CYS B N 1
ATOM 3091 C CA . CYS B 1 82 ? 0.778 13.617 3.855 1 98.25 82 CYS B CA 1
ATOM 3092 C C . CYS B 1 82 ? -0.1 14.867 3.783 1 98.25 82 CYS B C 1
ATOM 3094 O O . CYS B 1 82 ? -0.565 15.359 4.809 1 98.25 82 CYS B O 1
ATOM 3096 N N . LEU B 1 83 ? -0.337 15.383 2.586 1 98 83 LEU B N 1
ATOM 3097 C CA . LEU B 1 83 ? -1.159 16.562 2.369 1 98 83 LEU B CA 1
ATOM 3098 C C . LEU B 1 83 ? -2.576 16.344 2.891 1 98 83 LEU B C 1
ATOM 3100 O O . LEU B 1 83 ? -3.094 17.172 3.65 1 98 83 LEU B O 1
ATOM 3104 N N . ILE B 1 84 ? -3.189 15.211 2.525 1 97.69 84 ILE B N 1
ATOM 3105 C CA . ILE B 1 84 ? -4.57 14.938 2.904 1 97.69 84 ILE B CA 1
ATOM 3106 C C . ILE B 1 84 ? -4.664 14.75 4.418 1 97.69 84 ILE B C 1
ATOM 3108 O O . ILE B 1 84 ? -5.602 15.234 5.055 1 97.69 84 ILE B O 1
ATOM 3112 N N . THR B 1 85 ? -3.701 14.047 4.973 1 97.56 85 THR B N 1
ATOM 3113 C CA . THR B 1 85 ? -3.695 13.836 6.418 1 97.56 85 THR B CA 1
ATOM 3114 C C . THR B 1 85 ? -3.504 15.156 7.156 1 97.56 85 THR B C 1
ATOM 3116 O O . THR B 1 85 ? -4.164 15.406 8.164 1 97.56 85 THR B O 1
ATOM 3119 N N . ASN B 1 86 ? -2.613 16.016 6.676 1 96.25 86 ASN B N 1
ATOM 3120 C CA . ASN B 1 86 ? -2.443 17.344 7.238 1 96.25 86 ASN B CA 1
ATOM 3121 C C . ASN B 1 86 ? -3.75 18.141 7.223 1 96.25 86 ASN B C 1
ATOM 3123 O O . ASN B 1 86 ? -4.121 18.75 8.227 1 96.25 86 ASN B O 1
ATOM 3127 N N . LEU B 1 87 ? -4.48 18.078 6.094 1 95.94 87 LEU B N 1
ATOM 3128 C CA . LEU B 1 87 ? -5.781 18.734 5.973 1 95.94 87 LEU B CA 1
ATOM 3129 C C . LEU B 1 87 ? -6.758 18.188 7.012 1 95.94 87 LEU B C 1
ATOM 3131 O O . LEU B 1 87 ? -7.504 18.953 7.629 1 95.94 87 LEU B O 1
ATOM 3135 N N . SER B 1 88 ? -6.688 16.906 7.23 1 94.62 88 SER B N 1
ATOM 3136 C CA . SER B 1 88 ? -7.648 16.234 8.102 1 94.62 88 SER B CA 1
ATOM 3137 C C . SER B 1 88 ? -7.457 16.656 9.555 1 94.62 88 SER B C 1
ATOM 3139 O O . SER B 1 88 ? -8.352 16.469 10.383 1 94.62 88 SER B O 1
ATOM 3141 N N . LEU B 1 89 ? -6.293 17.172 9.898 1 91.94 89 LEU B N 1
ATOM 3142 C CA . LEU B 1 89 ? -6.004 17.609 11.258 1 91.94 89 LEU B CA 1
ATOM 3143 C C . LEU B 1 89 ? -6.699 18.938 11.562 1 91.94 89 LEU B C 1
ATOM 3145 O O . LEU B 1 89 ? -6.727 19.375 12.711 1 91.94 89 LEU B O 1
ATOM 3149 N N . HIS B 1 90 ? -7.238 19.5 10.539 1 87.62 90 HIS B N 1
ATOM 3150 C CA . HIS B 1 90 ? -7.887 20.797 10.68 1 87.62 90 HIS B CA 1
ATOM 3151 C C . HIS B 1 90 ? -9.375 20.719 10.375 1 87.62 90 HIS B C 1
ATOM 3153 O O . HIS B 1 90 ? -9.805 19.844 9.602 1 87.62 90 HIS B O 1
ATOM 3159 N N . PRO B 1 91 ? -10.086 21.5 11.062 1 76.56 91 PRO B N 1
ATOM 3160 C CA . PRO B 1 91 ? -11.539 21.438 10.852 1 76.56 91 PRO B CA 1
ATOM 3161 C C . PRO B 1 91 ? -11.938 21.828 9.43 1 76.56 91 PRO B C 1
ATOM 3163 O O . PRO B 1 91 ? -11.477 22.844 8.898 1 76.56 91 PRO B O 1
ATOM 3166 N N . GLN B 1 92 ? -12.969 21.078 8.961 1 67.69 92 GLN B N 1
ATOM 3167 C CA . GLN B 1 92 ? -13.773 21.328 7.773 1 67.69 92 GLN B CA 1
ATOM 3168 C C . GLN B 1 92 ? -12.922 21.875 6.633 1 67.69 92 GLN B C 1
ATOM 3170 O O . GLN B 1 92 ? -12.789 23.094 6.48 1 67.69 92 GLN B O 1
ATOM 3175 N N . THR B 1 93 ? -12.234 21.031 5.969 1 74.5 93 THR B N 1
ATOM 3176 C CA . THR B 1 93 ? -11.469 21.5 4.82 1 74.5 93 THR B CA 1
ATOM 3177 C C . THR B 1 93 ? -11.82 20.703 3.568 1 74.5 93 THR B C 1
ATOM 3179 O O . THR B 1 93 ? -12.023 19.484 3.637 1 74.5 93 THR B O 1
ATOM 3182 N N . HIS B 1 94 ? -12.156 21.5 2.594 1 88.19 94 HIS B N 1
ATOM 3183 C CA . HIS B 1 94 ? -12.297 20.953 1.25 1 88.19 94 HIS B CA 1
ATOM 3184 C C . HIS B 1 94 ? -11.094 21.312 0.383 1 88.19 94 HIS B C 1
ATOM 3186 O O . HIS B 1 94 ? -10.516 22.391 0.522 1 88.19 94 HIS B O 1
ATOM 3192 N N . LEU B 1 95 ? -10.703 20.359 -0.402 1 93.19 95 LEU B N 1
ATOM 3193 C CA . LEU B 1 95 ? -9.531 20.516 -1.253 1 93.19 95 LEU B CA 1
ATOM 3194 C C . LEU B 1 95 ? -9.938 20.797 -2.695 1 93.19 95 LEU B C 1
ATOM 3196 O O . LEU B 1 95 ? -10.703 20.031 -3.291 1 93.19 95 LEU B O 1
ATOM 3200 N N . LYS B 1 96 ? -9.406 21.875 -3.209 1 90.94 96 LYS B N 1
ATOM 3201 C CA . LYS B 1 96 ? -9.805 22.297 -4.551 1 90.94 96 LYS B CA 1
ATOM 3202 C C . LYS B 1 96 ? -8.672 22.078 -5.551 1 90.94 96 LYS B C 1
ATOM 3204 O O . LYS B 1 96 ? -8.891 21.5 -6.621 1 90.94 96 LYS B O 1
ATOM 3209 N N . ASN B 1 97 ? -7.562 22.641 -5.207 1 95.06 97 ASN B N 1
ATOM 3210 C CA . ASN B 1 97 ? -6.402 22.609 -6.09 1 95.06 97 ASN B CA 1
ATOM 3211 C C . ASN B 1 97 ? -5.199 21.969 -5.414 1 95.06 97 ASN B C 1
ATOM 3213 O O . ASN B 1 97 ? -4.949 22.188 -4.23 1 95.06 97 ASN B O 1
ATOM 3217 N N . VAL B 1 98 ? -4.547 21.172 -6.164 1 96.81 98 VAL B N 1
ATOM 3218 C CA . VAL B 1 98 ? -3.336 20.516 -5.68 1 96.81 98 VAL B CA 1
ATOM 3219 C C . VAL B 1 98 ? -2.211 20.688 -6.695 1 96.81 98 VAL B C 1
ATOM 3221 O O . VAL B 1 98 ? -2.41 20.484 -7.895 1 96.81 98 VAL B O 1
ATOM 3224 N N . VAL B 1 99 ? -1.102 21.141 -6.25 1 96.75 99 VAL B N 1
ATOM 3225 C CA . VAL B 1 99 ? 0.121 21.156 -7.047 1 96.75 99 VAL B CA 1
ATOM 3226 C C . VAL B 1 99 ? 1.089 20.094 -6.52 1 96.75 99 VAL B C 1
ATOM 3228 O O . VAL B 1 99 ? 1.344 20.031 -5.312 1 96.75 99 VAL B O 1
ATOM 3231 N N . VAL B 1 100 ? 1.554 19.25 -7.391 1 96.12 100 VAL B N 1
ATOM 3232 C CA . VAL B 1 100 ? 2.494 18.219 -6.992 1 96.12 100 VAL B CA 1
ATOM 3233 C C . VAL B 1 100 ? 3.803 18.375 -7.762 1 96.12 100 VAL B C 1
ATOM 3235 O O . VAL B 1 100 ? 3.799 18.781 -8.93 1 96.12 100 VAL B O 1
ATOM 3238 N N . SER B 1 101 ? 4.906 18.062 -7.156 1 94.56 101 SER B N 1
ATOM 3239 C CA . SER B 1 101 ? 6.219 18.266 -7.766 1 94.56 101 SER B CA 1
ATOM 3240 C C . SER B 1 101 ? 6.547 17.141 -8.742 1 94.56 101 SER B C 1
ATOM 3242 O O . SER B 1 101 ? 7.488 17.266 -9.531 1 94.56 101 SER B O 1
ATOM 3244 N N . ALA B 1 102 ? 5.816 16.016 -8.672 1 91.44 102 ALA B N 1
ATOM 3245 C CA . ALA B 1 102 ? 5.934 14.883 -9.586 1 91.44 102 ALA B CA 1
ATOM 3246 C C . ALA B 1 102 ? 4.578 14.211 -9.797 1 91.44 102 ALA B C 1
ATOM 3248 O O . ALA B 1 102 ? 3.701 14.281 -8.938 1 91.44 102 ALA B O 1
ATOM 3249 N N . TYR B 1 103 ? 4.422 13.609 -10.953 1 91.44 103 TYR B N 1
ATOM 3250 C CA . TYR B 1 103 ? 3.154 12.938 -11.211 1 91.44 103 TYR B CA 1
ATOM 3251 C C . TYR B 1 103 ? 2.814 11.969 -10.086 1 91.44 103 TYR B C 1
ATOM 3253 O O . TYR B 1 103 ? 3.652 11.156 -9.68 1 91.44 103 TYR B O 1
ATOM 3261 N N . PRO B 1 104 ? 1.563 12.086 -9.57 1 94.25 104 PRO B N 1
ATOM 3262 C CA . PRO B 1 104 ? 1.154 11.117 -8.555 1 94.25 104 PRO B CA 1
ATOM 3263 C C . PRO B 1 104 ? 1.16 9.68 -9.07 1 94.25 104 PRO B C 1
ATOM 3265 O O . PRO B 1 104 ? 0.715 9.43 -10.195 1 94.25 104 PRO B O 1
ATOM 3268 N N . CYS B 1 105 ? 1.722 8.797 -8.305 1 95.44 105 CYS B N 1
ATOM 3269 C CA . CYS B 1 105 ? 1.681 7.391 -8.688 1 95.44 105 CYS B CA 1
ATOM 3270 C C . CYS B 1 105 ? 0.269 6.832 -8.555 1 95.44 105 CYS B C 1
ATOM 3272 O O . CYS B 1 105 ? -0.615 7.488 -8.008 1 95.44 105 CYS B O 1
ATOM 3274 N N . GLY B 1 106 ? 0.035 5.66 -9.07 1 96.38 106 GLY B N 1
ATOM 3275 C CA . GLY B 1 106 ? -1.278 5.043 -8.992 1 96.38 106 GLY B CA 1
ATOM 3276 C C . GLY B 1 106 ? -1.78 4.891 -7.566 1 96.38 106 GLY B C 1
ATOM 3277 O O . GLY B 1 106 ? -2.977 5.031 -7.305 1 96.38 106 GLY B O 1
ATOM 3278 N N . HIS B 1 107 ? -0.862 4.57 -6.641 1 97.25 107 HIS B N 1
ATOM 3279 C CA . HIS B 1 107 ? -1.174 4.43 -5.223 1 97.25 107 HIS B CA 1
ATOM 3280 C C . HIS B 1 107 ? -1.781 5.715 -4.664 1 97.25 107 HIS B C 1
ATOM 3282 O O . HIS B 1 107 ? -2.807 5.672 -3.979 1 97.25 107 HIS B O 1
ATOM 3288 N N . CYS B 1 108 ? -1.216 6.852 -4.957 1 97.69 108 CYS B N 1
ATOM 3289 C CA . CYS B 1 108 ? -1.689 8.148 -4.484 1 97.69 108 CYS B CA 1
ATOM 3290 C C . CYS B 1 108 ? -3.006 8.523 -5.152 1 97.69 108 CYS B C 1
ATOM 3292 O O . CYS B 1 108 ? -3.912 9.047 -4.5 1 97.69 108 CYS B O 1
ATOM 3294 N N . ARG B 1 109 ? -3.094 8.297 -6.469 1 96.69 109 ARG B N 1
ATOM 3295 C CA . ARG B 1 109 ? -4.324 8.594 -7.199 1 96.69 109 ARG B CA 1
ATOM 3296 C C . ARG B 1 109 ? -5.504 7.828 -6.613 1 96.69 109 ARG B C 1
ATOM 3298 O O . ARG B 1 109 ? -6.613 8.359 -6.527 1 96.69 109 ARG B O 1
ATOM 3305 N N . GLN B 1 110 ? -5.199 6.594 -6.234 1 97.38 110 GLN B N 1
ATOM 3306 C CA . GLN B 1 110 ? -6.223 5.77 -5.605 1 97.38 110 GLN B CA 1
ATOM 3307 C C . GLN B 1 110 ? -6.637 6.34 -4.25 1 97.38 110 GLN B C 1
ATOM 3309 O O . GLN B 1 110 ? -7.828 6.445 -3.955 1 97.38 110 GLN B O 1
ATOM 3314 N N . PHE B 1 111 ? -5.711 6.738 -3.396 1 98 111 PHE B N 1
ATOM 3315 C CA . PHE B 1 111 ? -6 7.266 -2.068 1 98 111 PHE B CA 1
ATOM 3316 C C . PHE B 1 111 ? -6.832 8.539 -2.16 1 98 111 PHE B C 1
ATOM 3318 O O . PHE B 1 111 ? -7.742 8.75 -1.356 1 98 111 PHE B O 1
ATOM 3325 N N . LEU B 1 112 ? -6.566 9.367 -3.109 1 97.44 112 LEU B N 1
ATOM 3326 C CA . LEU B 1 112 ? -7.246 10.641 -3.285 1 97.44 112 LEU B CA 1
ATOM 3327 C C . LEU B 1 112 ? -8.734 10.438 -3.564 1 97.44 112 LEU B C 1
ATOM 3329 O O . LEU B 1 112 ? -9.539 11.352 -3.381 1 97.44 112 LEU B O 1
ATOM 3333 N N . GLN B 1 113 ? -9.102 9.211 -4.004 1 96 113 GLN B N 1
ATOM 3334 C CA . GLN B 1 113 ? -10.5 8.953 -4.328 1 96 113 GLN B CA 1
ATOM 3335 C C . GLN B 1 113 ? -11.375 8.992 -3.074 1 96 113 GLN B C 1
ATOM 3337 O O . GLN B 1 113 ? -12.602 9.047 -3.166 1 96 113 GLN B O 1
ATOM 3342 N N . GLU B 1 114 ? -10.758 8.977 -1.889 1 96 114 GLU B N 1
ATOM 3343 C CA . GLU B 1 114 ? -11.5 8.93 -0.633 1 96 114 GLU B CA 1
ATOM 3344 C C . GLU B 1 114 ? -11.977 10.312 -0.223 1 96 114 GLU B C 1
ATOM 3346 O O . GLU B 1 114 ? -12.617 10.477 0.82 1 96 114 GLU B O 1
ATOM 3351 N N . ILE B 1 115 ? -11.68 11.328 -1 1 94.88 115 ILE B N 1
ATOM 3352 C CA . ILE B 1 115 ? -12.164 12.688 -0.764 1 94.88 115 ILE B CA 1
ATOM 3353 C C . ILE B 1 115 ? -13.469 12.906 -1.528 1 94.88 115 ILE B C 1
ATOM 3355 O O . ILE B 1 115 ? -13.586 12.516 -2.691 1 94.88 115 ILE B O 1
ATOM 3359 N N . ARG B 1 116 ? -14.453 13.531 -0.839 1 93 116 ARG B N 1
ATOM 3360 C CA . ARG B 1 116 ? -15.688 13.867 -1.541 1 93 116 ARG B CA 1
ATOM 3361 C C . ARG B 1 116 ? -15.414 14.773 -2.74 1 93 116 ARG B C 1
ATOM 3363 O O . ARG B 1 116 ? -14.734 15.797 -2.609 1 93 116 ARG B O 1
ATOM 3370 N N . GLY B 1 117 ? -15.953 14.406 -3.928 1 91.38 117 GLY B N 1
ATOM 3371 C CA . GLY B 1 117 ? -15.719 15.18 -5.137 1 91.38 117 GLY B CA 1
ATOM 3372 C C . GLY B 1 117 ? -14.328 14.992 -5.711 1 91.38 117 GLY B C 1
ATOM 3373 O O . GLY B 1 117 ? -13.82 15.875 -6.406 1 91.38 117 GLY B O 1
ATOM 3374 N N . ALA B 1 118 ? -13.703 13.852 -5.434 1 93.69 118 ALA B N 1
ATOM 3375 C CA . ALA B 1 118 ? -12.32 13.57 -5.816 1 93.69 118 ALA B CA 1
ATOM 3376 C C . ALA B 1 118 ? -12.117 13.773 -7.316 1 93.69 118 ALA B C 1
ATOM 3378 O O . ALA B 1 118 ? -11.133 14.391 -7.734 1 93.69 118 ALA B O 1
ATOM 3379 N N . PRO B 1 119 ? -13.039 13.352 -8.188 1 92.31 119 PRO B N 1
ATOM 3380 C CA . PRO B 1 119 ? -12.805 13.469 -9.633 1 92.31 119 PRO B CA 1
ATOM 3381 C C . PRO B 1 119 ? -12.641 14.922 -10.086 1 92.31 119 PRO B C 1
ATOM 3383 O O . PRO B 1 119 ? -12.023 15.18 -11.117 1 92.31 119 PRO B O 1
ATOM 3386 N N . ASP B 1 120 ? -13.078 15.859 -9.266 1 93.31 120 ASP B N 1
ATOM 3387 C CA . ASP B 1 120 ? -13.102 17.266 -9.664 1 93.31 120 ASP B CA 1
ATOM 3388 C C . ASP B 1 120 ? -11.906 18.016 -9.094 1 93.31 120 ASP B C 1
ATOM 3390 O O . ASP B 1 120 ? -11.68 19.188 -9.43 1 93.31 120 ASP B O 1
ATOM 3394 N N . ILE B 1 121 ? -11.172 17.375 -8.195 1 94.31 121 ILE B N 1
ATOM 3395 C CA . ILE B 1 121 ? -9.977 18.016 -7.664 1 94.31 121 ILE B CA 1
ATOM 3396 C C . ILE B 1 121 ? -9.016 18.344 -8.805 1 94.31 121 ILE B C 1
ATOM 3398 O O . ILE B 1 121 ? -8.727 17.5 -9.648 1 94.31 121 ILE B O 1
ATOM 3402 N N . GLN B 1 122 ? -8.57 19.609 -8.859 1 95.25 122 GLN B N 1
ATOM 3403 C CA . GLN B 1 122 ? -7.668 20.062 -9.922 1 95.25 122 GLN B CA 1
ATOM 3404 C C . GLN B 1 122 ? -6.211 19.812 -9.547 1 95.25 122 GLN B C 1
ATOM 3406 O O . GLN B 1 122 ? -5.742 20.25 -8.5 1 95.25 122 GLN B O 1
ATOM 3411 N N . ILE B 1 123 ? -5.496 19.125 -10.461 1 95 123 ILE B N 1
ATOM 3412 C CA . ILE B 1 123 ? -4.109 18.766 -10.195 1 95 123 ILE B CA 1
ATOM 3413 C C . ILE B 1 123 ? -3.195 19.438 -11.211 1 95 123 ILE B C 1
ATOM 3415 O O . ILE B 1 123 ? -3.471 19.422 -12.414 1 95 123 ILE B O 1
ATOM 3419 N N . PHE B 1 124 ? -2.207 20.094 -10.719 1 94.19 124 PHE B N 1
ATOM 3420 C CA . PHE B 1 124 ? -1.132 20.656 -11.531 1 94.19 124 PHE B CA 1
ATOM 3421 C C . PHE B 1 124 ? 0.203 20.016 -11.188 1 94.19 124 PHE B C 1
ATOM 3423 O O . PHE B 1 124 ? 0.613 20 -10.023 1 94.19 124 PHE B O 1
ATOM 3430 N N . VAL B 1 125 ? 0.902 19.359 -12.188 1 92.31 125 VAL B N 1
ATOM 3431 C CA . VAL B 1 125 ? 2.176 18.688 -11.977 1 92.31 125 VAL B CA 1
ATOM 3432 C C . VAL B 1 125 ? 3.32 19.562 -12.461 1 92.31 125 VAL B C 1
ATOM 3434 O O . VAL B 1 125 ? 3.32 20.016 -13.609 1 92.31 125 VAL B O 1
ATOM 3437 N N . LEU B 1 126 ? 4.293 19.719 -11.586 1 88.62 126 LEU B N 1
ATOM 3438 C CA . LEU B 1 126 ? 5.449 20.531 -11.953 1 88.62 126 LEU B CA 1
ATOM 3439 C C . LEU B 1 126 ? 6.363 19.766 -12.906 1 88.62 126 LEU B C 1
ATOM 3441 O O . LEU B 1 126 ? 6.496 18.547 -12.805 1 88.62 126 LEU B O 1
ATOM 3445 N N . ASP B 1 127 ? 6.738 20.078 -14.086 1 65.81 127 ASP B N 1
ATOM 3446 C CA . ASP B 1 127 ? 7.629 19.422 -15.039 1 65.81 127 ASP B CA 1
ATOM 3447 C C . ASP B 1 127 ? 8.992 19.125 -14.406 1 65.81 127 ASP B C 1
ATOM 3449 O O . ASP B 1 127 ? 9.32 19.688 -13.359 1 65.81 127 ASP B O 1
ATOM 3453 N N . LYS B 1 128 ? 9.734 17.969 -14.891 1 56.84 128 LYS B N 1
ATOM 3454 C CA . LYS B 1 128 ? 11.039 17.5 -14.438 1 56.84 128 LYS B CA 1
ATOM 3455 C C . LYS B 1 128 ? 12.008 18.656 -14.25 1 56.84 128 LYS B C 1
ATOM 3457 O O . LYS B 1 128 ? 12.844 18.641 -13.344 1 56.84 128 LYS B O 1
ATOM 3462 N N . ASN B 1 129 ? 12.258 19.375 -15.25 1 45.94 129 ASN B N 1
ATOM 3463 C CA . ASN B 1 129 ? 13.25 20.453 -15.188 1 45.94 129 ASN B CA 1
ATOM 3464 C C . ASN B 1 129 ? 12.758 21.609 -14.312 1 45.94 129 ASN B C 1
ATOM 3466 O O . ASN B 1 129 ? 13.422 22.641 -14.219 1 45.94 129 ASN B O 1
ATOM 3470 N N . GLY B 1 130 ? 11.93 21.281 -13.438 1 45.5 130 GLY B N 1
ATOM 3471 C CA . GLY B 1 130 ? 11.453 22.391 -12.625 1 45.5 130 GLY B CA 1
ATOM 3472 C C . GLY B 1 130 ? 10.812 23.484 -13.445 1 45.5 130 GLY B C 1
ATOM 3473 O O . GLY B 1 130 ? 10.422 24.531 -12.906 1 45.5 130 GLY B O 1
ATOM 3474 N N . GLU B 1 131 ? 11.477 23.484 -14.641 1 39.09 131 GLU B N 1
ATOM 3475 C CA . GLU B 1 131 ? 11.086 24.547 -15.562 1 39.09 131 GLU B CA 1
ATOM 3476 C C . GLU B 1 131 ? 9.68 24.328 -16.109 1 39.09 131 GLU B C 1
ATOM 3478 O O . GLU B 1 131 ? 9.359 23.219 -16.578 1 39.09 131 GLU B O 1
ATOM 3483 N N . SER B 1 132 ? 8.867 24.344 -15.336 1 40.19 132 SER B N 1
ATOM 3484 C CA . SER B 1 132 ? 7.691 24.562 -16.172 1 40.19 132 SER B CA 1
ATOM 3485 C C . SER B 1 132 ? 8.062 25.25 -17.484 1 40.19 132 SER B C 1
ATOM 3487 O O . SER B 1 132 ? 8.688 26.312 -17.469 1 40.19 132 SER B O 1
ATOM 3489 N N . GLU B 1 133 ? 8.703 24.625 -18.516 1 36.56 133 GLU B N 1
ATOM 3490 C CA . GLU B 1 133 ? 8.906 25.609 -19.578 1 36.56 133 GLU B CA 1
ATOM 3491 C C . GLU B 1 133 ? 8.148 26.906 -19.281 1 36.56 133 GLU B C 1
ATOM 3493 O O . GLU B 1 133 ? 8.727 27.984 -19.281 1 36.56 133 GLU B O 1
ATOM 3498 N N . GLN B 1 134 ? 7 27.156 -19.969 1 32.56 134 GLN B N 1
ATOM 3499 C CA . GLN B 1 134 ? 6.461 28.5 -19.891 1 32.56 134 GLN B CA 1
ATOM 3500 C C . GLN B 1 134 ? 6.02 28.828 -18.453 1 32.56 134 GLN B C 1
ATOM 3502 O O . GLN B 1 134 ? 4.871 28.578 -18.094 1 32.56 134 GLN B O 1
ATOM 3507 N N . ILE B 1 135 ? 6.629 28.422 -17.547 1 32.97 135 ILE B N 1
ATOM 3508 C CA . ILE B 1 135 ? 6.301 29.094 -16.297 1 32.97 135 ILE B CA 1
ATOM 3509 C C . ILE B 1 135 ? 6.109 30.594 -16.562 1 32.97 135 ILE B C 1
ATOM 3511 O O . ILE B 1 135 ? 5.484 31.297 -15.766 1 32.97 135 ILE B O 1
ATOM 3515 N N . ASN B 1 136 ? 7.23 31.172 -17 1 33.38 136 ASN B N 1
ATOM 3516 C CA . ASN B 1 136 ? 7.012 32.594 -17.344 1 33.38 136 ASN B CA 1
ATOM 3517 C C . ASN B 1 136 ? 5.664 32.781 -18.031 1 33.38 136 ASN B C 1
ATOM 3519 O O . ASN B 1 136 ? 5.215 33.938 -18.188 1 33.38 136 ASN B O 1
ATOM 3523 N N . GLY B 1 137 ? 5.465 32.125 -19.219 1 30.12 137 GLY B N 1
ATOM 3524 C CA . GLY B 1 137 ? 4.168 32.312 -19.844 1 30.12 137 GLY B CA 1
ATOM 3525 C C . GLY B 1 137 ? 3.066 31.5 -19.203 1 30.12 137 GLY B C 1
ATOM 3526 O O . GLY B 1 137 ? 2.895 30.312 -19.516 1 30.12 137 GLY B O 1
ATOM 3527 N N . TYR B 1 138 ? 2.941 31.344 -17.812 1 34.38 138 TYR B N 1
ATOM 3528 C CA . TYR B 1 138 ? 1.54 31.062 -17.5 1 34.38 138 TYR B CA 1
ATOM 3529 C C . TYR B 1 138 ? 0.682 31.172 -18.766 1 34.38 138 TYR B C 1
ATOM 3531 O O . TYR B 1 138 ? 0.765 32.156 -19.484 1 34.38 138 TYR B O 1
ATOM 3539 N N . PRO B 1 139 ? 0.433 30.109 -19.578 1 34.84 139 PRO B N 1
ATOM 3540 C CA . PRO B 1 139 ? -0.358 30.766 -20.625 1 34.84 139 PRO B CA 1
ATOM 3541 C C . PRO B 1 139 ? -1.105 32 -20.109 1 34.84 139 PRO B C 1
ATOM 3543 O O . PRO B 1 139 ? -1.437 32.062 -18.922 1 34.84 139 PRO B O 1
ATOM 3546 N N . ASP B 1 140 ? -0.739 33.125 -20.422 1 37.47 140 ASP B N 1
ATOM 3547 C CA . ASP B 1 140 ? -1.694 34.188 -20.109 1 37.47 140 ASP B CA 1
ATOM 3548 C C . ASP B 1 140 ? -2.965 33.625 -19.484 1 37.47 140 ASP B C 1
ATOM 3550 O O . ASP B 1 140 ? -3.771 34.375 -18.922 1 37.47 140 ASP B O 1
ATOM 3554 N N . GLY B 1 141 ? -3.596 32.438 -19.922 1 39.66 141 GLY B N 1
ATOM 3555 C CA . GLY B 1 141 ? -4.828 31.891 -19.359 1 39.66 141 GLY B CA 1
ATOM 3556 C C . GLY B 1 141 ? -4.598 30.797 -18.344 1 39.66 141 GLY B C 1
ATOM 3557 O O . GLY B 1 141 ? -3.93 29.797 -18.641 1 39.66 141 GLY B O 1
ATOM 3558 N N . GLU B 1 142 ? -4.422 30.984 -16.828 1 46.66 142 GLU B N 1
ATOM 3559 C CA . GLU B 1 142 ? -4.391 30.281 -15.547 1 46.66 142 GLU B CA 1
ATOM 3560 C C . GLU B 1 142 ? -4.777 28.812 -15.711 1 46.66 142 GLU B C 1
ATOM 3562 O O . GLU B 1 142 ? -4.18 27.938 -15.078 1 46.66 142 GLU B O 1
ATOM 3567 N N . SER B 1 143 ? -5.898 28.578 -16.375 1 49.94 143 SER B N 1
ATOM 3568 C CA . SER B 1 143 ? -6.773 27.422 -16.391 1 49.94 143 SER B CA 1
ATOM 3569 C C . SER B 1 143 ? -6.121 26.25 -17.125 1 49.94 143 SER B C 1
ATOM 3571 O O . SER B 1 143 ? -6.555 25.094 -16.984 1 49.94 143 SER B O 1
ATOM 3573 N N . ASP B 1 144 ? -4.871 26.484 -17.75 1 57.12 144 ASP B N 1
ATOM 3574 C CA . ASP B 1 144 ? -4.59 25.453 -18.75 1 57.12 144 ASP B CA 1
ATOM 3575 C C . ASP B 1 144 ? -3.664 24.375 -18.156 1 57.12 144 ASP B C 1
ATOM 3577 O O . ASP B 1 144 ? -3.482 23.312 -18.766 1 57.12 144 ASP B O 1
ATOM 3581 N N . CYS B 1 145 ? -3.168 24.562 -16.781 1 81.06 145 CYS B N 1
ATOM 3582 C CA . CYS B 1 145 ? -2.225 23.562 -16.312 1 81.06 145 CYS B CA 1
ATOM 3583 C C . CYS B 1 145 ? -2.9 22.578 -15.352 1 81.06 145 CYS B C 1
ATOM 3585 O O . CYS B 1 145 ? -2.404 21.469 -15.141 1 81.06 145 CYS B O 1
ATOM 3587 N N . PHE B 1 146 ? -4.031 23.016 -14.891 1 90.25 146 PHE B N 1
ATOM 3588 C CA . PHE B 1 146 ? -4.773 22.156 -13.977 1 90.25 146 PHE B CA 1
ATOM 3589 C C . PHE B 1 146 ? -5.68 21.203 -14.75 1 90.25 146 PHE B C 1
ATOM 3591 O O . PHE B 1 146 ? -6.34 21.609 -15.711 1 90.25 146 PHE B O 1
ATOM 3598 N N . ARG B 1 147 ? -5.551 19.969 -14.367 1 91.88 147 ARG B N 1
ATOM 3599 C CA . ARG B 1 147 ? -6.449 18.938 -14.898 1 91.88 147 ARG B CA 1
ATOM 3600 C C . ARG B 1 147 ? -7.145 18.188 -13.773 1 91.88 147 ARG B C 1
ATOM 3602 O O . ARG B 1 147 ? -6.555 17.953 -12.719 1 91.88 147 ARG B O 1
ATOM 3609 N N . PRO B 1 148 ? -8.43 17.875 -14.047 1 94.5 148 PRO B N 1
ATOM 3610 C CA . PRO B 1 148 ? -9.148 17.156 -12.992 1 94.5 148 PRO B CA 1
ATOM 3611 C C . PRO B 1 148 ? -8.555 15.781 -12.695 1 94.5 148 PRO B C 1
ATOM 3613 O O . PRO B 1 148 ? -8.016 15.133 -13.594 1 94.5 148 PRO B O 1
ATOM 3616 N N . LEU B 1 149 ? -8.695 15.359 -11.422 1 93.94 149 LEU B N 1
ATOM 3617 C CA . LEU B 1 149 ? -8.156 14.078 -10.977 1 93.94 149 LEU B CA 1
ATOM 3618 C C . LEU B 1 149 ? -8.711 12.938 -11.82 1 93.94 149 LEU B C 1
ATOM 3620 O O . LEU B 1 149 ? -8.031 11.922 -12.023 1 93.94 149 LEU B O 1
ATOM 3624 N N . SER B 1 150 ? -9.883 13.07 -12.422 1 92.62 150 SER B N 1
ATOM 3625 C CA . SER B 1 150 ? -10.508 12.039 -13.25 1 92.62 150 SER B CA 1
ATOM 3626 C C . SER B 1 150 ? -9.672 11.734 -14.484 1 92.62 150 SER B C 1
ATOM 3628 O O . SER B 1 150 ? -9.719 10.625 -15.016 1 92.62 150 SER B O 1
ATOM 3630 N N . CYS B 1 151 ? -8.844 12.648 -14.844 1 90.38 151 CYS B N 1
ATOM 3631 C CA . CYS B 1 151 ? -7.965 12.453 -15.992 1 90.38 151 CYS B CA 1
ATOM 3632 C C . CYS B 1 151 ? -6.793 11.547 -15.641 1 90.38 151 CYS B C 1
ATOM 3634 O O . CYS B 1 151 ? -6.207 10.906 -16.516 1 90.38 151 CYS B O 1
ATOM 3636 N N . PHE B 1 152 ? -6.531 11.516 -14.406 1 90.62 152 PHE B N 1
ATOM 3637 C CA . PHE B 1 152 ? -5.359 10.766 -13.969 1 90.62 152 PHE B CA 1
ATOM 3638 C C . PHE B 1 152 ? -5.734 9.344 -13.57 1 90.62 152 PHE B C 1
ATOM 3640 O O . PHE B 1 152 ? -4.883 8.453 -13.539 1 90.62 152 PHE B O 1
ATOM 3647 N N . LEU B 1 153 ? -6.879 9.141 -13.203 1 91.62 153 LEU B N 1
ATOM 3648 C CA . LEU B 1 153 ? -7.375 7.809 -12.859 1 91.62 153 LEU B CA 1
ATOM 3649 C C . LEU B 1 153 ? -8.75 7.57 -13.469 1 91.62 153 LEU B C 1
ATOM 3651 O O . LEU B 1 153 ? -9.758 7.555 -12.758 1 91.62 153 LEU B O 1
ATOM 3655 N N . PRO B 1 154 ? -8.742 7.215 -14.742 1 88.94 154 PRO B N 1
ATOM 3656 C CA . PRO B 1 154 ? -10.016 6.914 -15.391 1 88.94 154 PRO B CA 1
ATOM 3657 C C . PRO B 1 154 ? -10.648 5.621 -14.883 1 88.94 154 PRO B C 1
ATOM 3659 O O . PRO B 1 154 ? -9.938 4.699 -14.484 1 88.94 154 PRO B O 1
ATOM 3662 N N . ASN B 1 155 ? -12 5.566 -14.883 1 86.62 155 ASN B N 1
ATOM 3663 C CA . ASN B 1 155 ? -12.711 4.387 -14.414 1 86.62 155 ASN B CA 1
ATOM 3664 C C . ASN B 1 155 ? -12.227 3.953 -13.031 1 86.62 155 ASN B C 1
ATOM 3666 O O . ASN B 1 155 ? -11.844 2.795 -12.836 1 86.62 155 ASN B O 1
ATOM 3670 N N . ARG B 1 156 ? -12.375 4.855 -12.227 1 81.25 156 ARG B N 1
ATOM 3671 C CA . ARG B 1 156 ? -11.789 4.707 -10.898 1 81.25 156 ARG B CA 1
ATOM 3672 C C . ARG B 1 156 ? -12.578 3.703 -10.062 1 81.25 156 ARG B C 1
ATOM 3674 O O . ARG B 1 156 ? -13.781 3.527 -10.273 1 81.25 156 ARG B O 1
ATOM 3681 N N . PHE B 1 157 ? -11.828 2.982 -9.227 1 82.5 157 PHE B N 1
ATOM 3682 C CA . PHE B 1 157 ? -12.438 2.258 -8.117 1 82.5 157 PHE B CA 1
ATOM 3683 C C . PHE B 1 157 ? -12.453 3.113 -6.852 1 82.5 157 PHE B C 1
ATOM 3685 O O . PHE B 1 157 ? -11.398 3.568 -6.395 1 82.5 157 PHE B O 1
ATOM 3692 N N . GLY B 1 158 ? -13.672 3.422 -6.336 1 87.75 158 GLY B N 1
ATOM 3693 C CA . GLY B 1 158 ? -13.742 4.375 -5.238 1 87.75 158 GLY B CA 1
ATOM 3694 C C . GLY B 1 158 ? -14.852 4.062 -4.25 1 87.75 158 GLY B C 1
ATOM 3695 O O . GLY B 1 158 ? -15.422 2.971 -4.273 1 87.75 158 GLY B O 1
ATOM 3696 N N . PRO B 1 159 ? -15.102 4.988 -3.34 1 88.88 159 PRO B N 1
ATOM 3697 C CA . PRO B 1 159 ? -16.047 4.785 -2.236 1 88.88 159 PRO B CA 1
ATOM 3698 C C . PRO B 1 159 ? -17.453 4.41 -2.715 1 88.88 159 PRO B C 1
ATOM 3700 O O . PRO B 1 159 ? -18.094 3.555 -2.113 1 88.88 159 PRO B O 1
ATOM 3703 N N . HIS B 1 160 ? -17.875 4.867 -3.785 1 86.38 160 HIS B N 1
ATOM 3704 C CA . HIS B 1 160 ? -19.266 4.684 -4.207 1 86.38 160 HIS B CA 1
ATOM 3705 C C . HIS B 1 160 ? -19.469 3.316 -4.859 1 86.38 160 HIS B C 1
ATOM 3707 O O . HIS B 1 160 ? -20.594 2.938 -5.18 1 86.38 160 HIS B O 1
ATOM 3713 N N . ASP B 1 161 ? -18.406 2.635 -5.047 1 81.94 161 ASP B N 1
ATOM 3714 C CA . ASP B 1 161 ? -18.5 1.244 -5.48 1 81.94 161 ASP B CA 1
ATOM 3715 C C . ASP B 1 161 ? -18.875 0.332 -4.316 1 81.94 161 ASP B C 1
ATOM 3717 O O . ASP B 1 161 ? -19.328 -0.793 -4.527 1 81.94 161 ASP B O 1
ATOM 3721 N N . LEU B 1 162 ? -18.688 0.871 -3.078 1 85.31 162 LEU B N 1
ATOM 3722 C CA . LEU B 1 162 ? -18.859 -0.001 -1.921 1 85.31 162 LEU B CA 1
ATOM 3723 C C . LEU B 1 162 ? -19.781 0.637 -0.887 1 85.31 162 LEU B C 1
ATOM 3725 O O . LEU B 1 162 ? -20.328 -0.056 -0.031 1 85.31 162 LEU B O 1
ATOM 3729 N N . LEU B 1 163 ? -19.828 2.014 -0.916 1 88.81 163 LEU B N 1
ATOM 3730 C CA . LEU B 1 163 ? -20.531 2.736 0.14 1 88.81 163 LEU B CA 1
ATOM 3731 C C . LEU B 1 163 ? -21.688 3.543 -0.431 1 88.81 163 LEU B C 1
ATOM 3733 O O . LEU B 1 163 ? -21.641 3.977 -1.585 1 88.81 163 LEU B O 1
ATOM 3737 N N . ASP B 1 164 ? -22.656 3.756 0.45 1 88.5 164 ASP B N 1
ATOM 3738 C CA . ASP B 1 164 ? -23.703 4.727 0.13 1 88.5 164 ASP B CA 1
ATOM 3739 C C . ASP B 1 164 ? -23.125 6.137 0.036 1 88.5 164 ASP B C 1
ATOM 3741 O O . ASP B 1 164 ? -22.172 6.473 0.736 1 88.5 164 ASP B O 1
ATOM 3745 N N . GLU B 1 165 ? -23.781 6.918 -0.71 1 88.31 165 GLU B N 1
ATOM 3746 C CA . GLU B 1 165 ? -23.297 8.266 -0.995 1 88.31 165 GLU B CA 1
ATOM 3747 C C . GLU B 1 165 ? -23.297 9.125 0.262 1 88.31 165 GLU B C 1
ATOM 3749 O O . GLU B 1 165 ? -22.562 10.117 0.346 1 88.31 165 GLU B O 1
ATOM 3754 N N . LYS B 1 166 ? -24.016 8.766 1.249 1 90.19 166 LYS B N 1
ATOM 3755 C CA . LYS B 1 166 ? -24.188 9.609 2.426 1 90.19 166 LYS B CA 1
ATOM 3756 C C . LYS B 1 166 ? -23.125 9.32 3.475 1 90.19 166 LYS B C 1
ATOM 3758 O O . LYS B 1 166 ? -22.938 10.086 4.422 1 90.19 166 LYS B O 1
ATOM 3763 N N . VAL B 1 167 ? -22.406 8.266 3.281 1 93.19 167 VAL B N 1
ATOM 3764 C CA . VAL B 1 167 ? -21.359 7.914 4.242 1 93.19 167 VAL B CA 1
ATOM 3765 C C . VAL B 1 167 ? -20.266 8.969 4.207 1 93.19 167 VAL B C 1
ATOM 3767 O O . VAL B 1 167 ? -19.781 9.328 3.135 1 93.19 167 VAL B O 1
ATOM 3770 N N . PRO B 1 168 ? -19.891 9.516 5.395 1 93.81 168 PRO B N 1
ATOM 3771 C CA . PRO B 1 168 ? -18.812 10.5 5.418 1 93.81 168 PRO B CA 1
ATOM 3772 C C . PRO B 1 168 ? -17.484 9.938 4.93 1 93.81 168 PRO B C 1
ATOM 3774 O O . PRO B 1 168 ? -17.172 8.773 5.203 1 93.81 168 PRO B O 1
ATOM 3777 N N . LEU B 1 169 ? -16.812 10.766 4.211 1 95.38 169 LEU B N 1
ATOM 3778 C CA . LEU B 1 169 ? -15.492 10.391 3.691 1 95.38 169 LEU B CA 1
ATOM 3779 C C . LEU B 1 169 ? -14.391 11.172 4.398 1 95.38 169 LEU B C 1
ATOM 3781 O O . LEU B 1 169 ? -14.648 11.844 5.402 1 95.38 169 LEU B O 1
ATOM 3785 N N . ILE B 1 170 ? -13.125 10.977 3.916 1 95.38 170 ILE B N 1
ATOM 3786 C CA . ILE B 1 170 ? -11.992 11.688 4.512 1 95.38 170 ILE B CA 1
ATOM 3787 C C . ILE B 1 170 ? -12.219 13.195 4.406 1 95.38 170 ILE B C 1
ATOM 3789 O O . ILE B 1 170 ? -12.703 13.688 3.387 1 95.38 170 ILE B O 1
ATOM 3793 N N . LEU B 1 171 ? -11.891 13.984 5.383 1 93.62 171 LEU B N 1
ATOM 3794 C CA . LEU B 1 171 ? -11.977 15.43 5.508 1 93.62 171 LEU B CA 1
ATOM 3795 C C . LEU B 1 171 ? -13.375 15.859 5.957 1 93.62 171 LEU B C 1
ATOM 3797 O O . LEU B 1 171 ? -13.602 17.031 6.27 1 93.62 171 LEU B O 1
ATOM 3801 N N . GLU B 1 172 ? -14.328 14.922 5.91 1 93.25 172 GLU B N 1
ATOM 3802 C CA . GLU B 1 172 ? -15.648 15.219 6.457 1 93.25 172 GLU B CA 1
ATOM 3803 C C . GLU B 1 172 ? -15.734 14.844 7.93 1 93.25 172 GLU B C 1
ATOM 3805 O O . GLU B 1 172 ? -14.812 14.227 8.477 1 93.25 172 GLU B O 1
ATOM 3810 N N . THR B 1 173 ? -16.812 15.305 8.594 1 91.56 173 THR B N 1
ATOM 3811 C CA . THR B 1 173 ? -16.984 15.039 10.016 1 91.56 173 THR B CA 1
ATOM 3812 C C . THR B 1 173 ? -17.406 13.594 10.25 1 91.56 173 THR B C 1
ATOM 3814 O O . THR B 1 173 ? -18.453 13.156 9.742 1 91.56 173 THR B O 1
ATOM 3817 N N . ILE B 1 174 ? -16.578 12.875 11 1 94 174 ILE B N 1
ATOM 3818 C CA . ILE B 1 174 ? -16.859 11.477 11.32 1 94 174 ILE B CA 1
ATOM 3819 C C . ILE B 1 174 ? -16.891 11.289 12.836 1 94 174 ILE B C 1
ATOM 3821 O O . ILE B 1 174 ? -16.078 11.859 13.562 1 94 174 ILE B O 1
ATOM 3825 N N . ASN B 1 175 ? -17.828 10.625 13.32 1 95.25 175 ASN B N 1
ATOM 3826 C CA . ASN B 1 175 ? -17.922 10.156 14.703 1 95.25 175 ASN B CA 1
ATOM 3827 C C . ASN B 1 175 ? -18.328 8.688 14.766 1 95.25 175 ASN B C 1
ATOM 3829 O O . ASN B 1 175 ? -19.484 8.344 14.453 1 95.25 175 ASN B O 1
ATOM 3833 N N . ASN B 1 176 ? -17.438 7.824 15.227 1 96.81 176 ASN B N 1
ATOM 3834 C CA . ASN B 1 176 ? -17.688 6.387 15.25 1 96.81 176 ASN B CA 1
ATOM 3835 C C . ASN B 1 176 ? -18.438 5.965 16.516 1 96.81 176 ASN B C 1
ATOM 3837 O O . ASN B 1 176 ? -18.719 4.785 16.703 1 96.81 176 ASN B O 1
ATOM 3841 N N . ASN B 1 177 ? -18.781 6.898 17.422 1 96.5 177 ASN B N 1
ATOM 3842 C CA . ASN B 1 177 ? -19.547 6.66 18.656 1 96.5 177 ASN B CA 1
ATOM 3843 C C . ASN B 1 177 ? -18.906 5.559 19.5 1 96.5 177 ASN B C 1
ATOM 3845 O O . ASN B 1 177 ? -19.578 4.594 19.875 1 96.5 177 ASN B O 1
ATOM 3849 N N . LEU B 1 178 ? -17.625 5.73 19.766 1 96.69 178 LEU B N 1
ATOM 3850 C CA . LEU B 1 178 ? -16.875 4.738 20.531 1 96.69 178 LEU B CA 1
ATOM 3851 C C . LEU B 1 178 ? -16.969 5.027 22.016 1 96.69 178 LEU B C 1
ATOM 3853 O O . LEU B 1 178 ? -17.188 6.168 22.422 1 96.69 178 LEU B O 1
ATOM 3857 N N . VAL B 1 179 ? -16.859 3.988 22.844 1 94.69 179 VAL B N 1
ATOM 3858 C CA . VAL B 1 179 ? -16.75 4.07 24.297 1 94.69 179 VAL B CA 1
ATOM 3859 C C . VAL B 1 179 ? -15.547 3.268 24.766 1 94.69 179 VAL B C 1
ATOM 3861 O O . VAL B 1 179 ? -15.375 2.105 24.391 1 94.69 179 VAL B O 1
ATOM 3864 N N . LEU B 1 180 ? -14.758 3.943 25.562 1 92.75 180 LEU B N 1
ATOM 3865 C CA . LEU B 1 180 ? -13.586 3.248 26.094 1 92.75 180 LEU B CA 1
ATOM 3866 C C . LEU B 1 180 ? -14 2.16 27.078 1 92.75 180 LEU B C 1
ATOM 3868 O O . LEU B 1 180 ? -14.922 2.355 27.875 1 92.75 180 LEU B O 1
ATOM 3872 N N . ASP B 1 181 ? -13.305 1.085 27.016 1 84.19 181 ASP B N 1
ATOM 3873 C CA . ASP B 1 181 ? -13.586 0.009 27.969 1 84.19 181 ASP B CA 1
ATOM 3874 C C . ASP B 1 181 ? -13.039 0.343 29.359 1 84.19 181 ASP B C 1
ATOM 3876 O O . ASP B 1 181 ? -12.016 1.021 29.484 1 84.19 181 ASP B O 1
ATOM 3880 N N . ASP B 1 182 ? -13.875 0.281 30.453 1 65 182 ASP B N 1
ATOM 3881 C CA . ASP B 1 182 ? -13.539 0.587 31.844 1 65 182 ASP B CA 1
ATOM 3882 C C . ASP B 1 182 ? -12.227 -0.077 32.25 1 65 182 ASP B C 1
ATOM 3884 O O . ASP B 1 182 ? -11.484 0.466 33.062 1 65 182 ASP B O 1
ATOM 3888 N N . ASP B 1 183 ? -12.102 -1.292 32.031 1 53.88 183 ASP B N 1
ATOM 3889 C CA . ASP B 1 183 ? -10.984 -2.037 32.625 1 53.88 183 ASP B CA 1
ATOM 3890 C C . ASP B 1 183 ? -9.648 -1.454 32.156 1 53.88 183 ASP B C 1
ATOM 3892 O O . ASP B 1 183 ? -8.617 -1.705 32.781 1 53.88 183 ASP B O 1
ATOM 3896 N N . GLY B 1 184 ? -9.438 -1.104 31.062 1 49.31 184 GLY B N 1
ATOM 3897 C CA . GLY B 1 184 ? -8.141 -0.779 30.484 1 49.31 184 GLY B CA 1
ATOM 3898 C C . GLY B 1 184 ? -7.602 0.563 30.938 1 49.31 184 GLY B C 1
ATOM 3899 O O . GLY B 1 184 ? -6.559 1.016 30.469 1 49.31 184 GLY B O 1
ATOM 3900 N N . LYS B 1 185 ? -8.516 1.476 31.422 1 49.19 185 LYS B N 1
ATOM 3901 C CA . LYS B 1 185 ? -8.102 2.85 31.688 1 49.19 185 LYS B CA 1
ATOM 3902 C C . LYS B 1 185 ? -6.973 2.891 32.719 1 49.19 185 LYS B C 1
ATOM 3904 O O . LYS B 1 185 ? -6.059 3.707 32.625 1 49.19 185 LYS B O 1
ATOM 3909 N N . ILE B 1 186 ? -7.348 2.619 34 1 46.44 186 ILE B N 1
ATOM 3910 C CA . ILE B 1 186 ? -6.664 3.035 35.219 1 46.44 186 ILE B CA 1
ATOM 3911 C C . ILE B 1 186 ? -5.242 2.482 35.219 1 46.44 186 ILE B C 1
ATOM 3913 O O . ILE B 1 186 ? -4.293 3.193 35.562 1 46.44 186 ILE B O 1
ATOM 3917 N N . VAL B 1 187 ? -5.105 1.15 35.406 1 46.44 187 VAL B N 1
ATOM 3918 C CA . VAL B 1 187 ? -4.027 0.492 36.156 1 46.44 187 VAL B CA 1
ATOM 3919 C C . VAL B 1 187 ? -2.684 0.824 35.5 1 46.44 187 VAL B C 1
ATOM 3921 O O . VAL B 1 187 ? -1.73 1.197 36.188 1 46.44 187 VAL B O 1
ATOM 3924 N N . GLU B 1 188 ? -2.1 0.182 34.312 1 49 188 GLU B N 1
ATOM 3925 C CA . GLU B 1 188 ? -0.77 -0.25 33.906 1 49 188 GLU B CA 1
ATOM 3926 C C . GLU B 1 188 ? -0.126 0.774 32.969 1 49 188 GLU B C 1
ATOM 3928 O O . GLU B 1 188 ? 0.05 0.515 31.781 1 49 188 GLU B O 1
ATOM 3933 N N . MET B 1 189 ? -0.41 2.018 33.094 1 55.06 189 MET B N 1
ATOM 3934 C CA . MET B 1 189 ? 0.299 2.953 32.219 1 55.06 189 MET B CA 1
ATOM 3935 C C . MET B 1 189 ? 1.799 2.678 32.25 1 55.06 189 MET B C 1
ATOM 3937 O O . MET B 1 189 ? 2.545 3.246 31.438 1 55.06 189 MET B O 1
ATOM 3941 N N . GLY B 1 190 ? 2.014 1.648 32.844 1 55.69 190 GLY B N 1
ATOM 3942 C CA . GLY B 1 190 ? 3.354 1.083 32.844 1 55.69 190 GLY B CA 1
ATOM 3943 C C . GLY B 1 190 ? 4.445 2.135 32.875 1 55.69 190 GLY B C 1
ATOM 3944 O O . GLY B 1 190 ? 4.363 3.104 33.656 1 55.69 190 GLY B O 1
ATOM 3945 N N . ASN B 1 191 ? 5.457 1.938 32.094 1 63.56 191 ASN B N 1
ATOM 3946 C CA . ASN B 1 191 ? 6.684 2.727 32.062 1 63.56 191 ASN B CA 1
ATOM 3947 C C . ASN B 1 191 ? 6.453 4.082 31.391 1 63.56 191 ASN B C 1
ATOM 3949 O O . ASN B 1 191 ? 7.348 4.926 31.375 1 63.56 191 ASN B O 1
ATOM 3953 N N . LEU B 1 192 ? 5.105 4.34 31.016 1 69.62 192 LEU B N 1
ATOM 3954 C CA . LEU B 1 192 ? 4.852 5.645 30.406 1 69.62 192 LEU B CA 1
ATOM 3955 C C . LEU B 1 192 ? 4.945 6.754 31.453 1 69.62 192 LEU B C 1
ATOM 3957 O O . LEU B 1 192 ? 5.406 7.855 31.141 1 69.62 192 LEU B O 1
ATOM 3961 N N . CYS B 1 193 ? 4.574 6.461 32.594 1 60.38 193 CYS B N 1
ATOM 3962 C CA . CYS B 1 193 ? 4.555 7.453 33.656 1 60.38 193 CYS B CA 1
ATOM 3963 C C . CYS B 1 193 ? 5.973 7.824 34.094 1 60.38 193 CYS B C 1
ATOM 3965 O O . CYS B 1 193 ? 6.18 8.836 34.75 1 60.38 193 CYS B O 1
ATOM 3967 N N . ASN B 1 194 ? 6.734 6.93 33.625 1 64.5 194 ASN B N 1
ATOM 3968 C CA . ASN B 1 194 ? 8.125 7.254 33.938 1 64.5 194 ASN B CA 1
ATOM 3969 C C . ASN B 1 194 ? 8.672 8.312 32.969 1 64.5 194 ASN B C 1
ATOM 3971 O O . ASN B 1 194 ? 9.688 8.945 33.281 1 64.5 194 ASN B O 1
ATOM 3975 N N . VAL B 1 195 ? 7.863 8.492 32.031 1 66.12 195 VAL B N 1
ATOM 3976 C CA . VAL B 1 195 ? 8.43 9.367 31.031 1 66.12 195 VAL B CA 1
ATOM 3977 C C . VAL B 1 195 ? 7.523 10.578 30.828 1 66.12 195 VAL B C 1
ATOM 3979 O O . VAL B 1 195 ? 7.965 11.625 30.328 1 66.12 195 VAL B O 1
ATOM 3982 N N . VAL B 1 196 ? 6.238 10.383 31.203 1 69.31 196 VAL B N 1
ATOM 3983 C CA . VAL B 1 196 ? 5.293 11.484 31.047 1 69.31 196 VAL B CA 1
ATOM 3984 C C . VAL B 1 196 ? 4.457 11.625 32.312 1 69.31 196 VAL B C 1
ATOM 3986 O O . VAL B 1 196 ? 4.184 10.633 33 1 69.31 196 VAL B O 1
ATOM 3989 N N . SER B 1 197 ? 4.191 12.852 32.688 1 69.56 197 SER B N 1
ATOM 3990 C CA . SER B 1 197 ? 3.359 13.086 33.875 1 69.56 197 SER B CA 1
ATOM 3991 C C . SER B 1 197 ? 1.992 12.43 33.719 1 69.56 197 SER B C 1
ATOM 3993 O O . SER B 1 197 ? 1.556 12.141 32.594 1 69.56 197 SER B O 1
ATOM 3995 N N . ARG B 1 198 ? 1.476 12.047 34.812 1 64.88 198 ARG B N 1
ATOM 3996 C CA . ARG B 1 198 ? 0.158 11.422 34.812 1 64.88 198 ARG B CA 1
ATOM 3997 C C . ARG B 1 198 ? -0.848 12.258 34.031 1 64.88 198 ARG B C 1
ATOM 3999 O O . ARG B 1 198 ? -1.696 11.711 33.312 1 64.88 198 ARG B O 1
ATOM 4006 N N . PHE B 1 199 ? -0.732 13.516 34.219 1 60.75 199 PHE B N 1
ATOM 4007 C CA . PHE B 1 199 ? -1.602 14.438 33.5 1 60.75 199 PHE B CA 1
ATOM 4008 C C . PHE B 1 199 ? -1.393 14.312 32 1 60.75 199 PHE B C 1
ATOM 4010 O O . PHE B 1 199 ? -2.357 14.227 31.234 1 60.75 199 PHE B O 1
ATOM 4017 N N . GLU B 1 200 ? -0.274 14.102 31.688 1 75.19 200 GLU B N 1
ATOM 4018 C CA . GLU B 1 200 ? 0.075 13.984 30.266 1 75.19 200 GLU B CA 1
ATOM 4019 C C . GLU B 1 200 ? -0.398 12.656 29.688 1 75.19 200 GLU B C 1
ATOM 4021 O O . GLU B 1 200 ? -0.797 12.586 28.531 1 75.19 200 GLU B O 1
ATOM 4026 N N . VAL B 1 201 ? -0.547 11.797 30.641 1 80.19 201 VAL B N 1
ATOM 4027 C CA . VAL B 1 201 ? -1.01 10.484 30.203 1 80.19 201 VAL B CA 1
ATOM 4028 C C . VAL B 1 201 ? -2.5 10.547 29.875 1 80.19 201 VAL B C 1
ATOM 4030 O O . VAL B 1 201 ? -2.945 10 28.859 1 80.19 201 VAL B O 1
ATOM 4033 N N . GLY B 1 202 ? -3.268 11.18 30.734 1 85.69 202 GLY B N 1
ATOM 4034 C CA . GLY B 1 202 ? -4.688 11.352 30.469 1 85.69 202 GLY B CA 1
ATOM 4035 C C . GLY B 1 202 ? -4.969 12.062 29.156 1 85.69 202 GLY B C 1
ATOM 4036 O O . GLY B 1 202 ? -5.863 11.664 28.406 1 85.69 202 GLY B O 1
ATOM 4037 N N . GLU B 1 203 ? -4.219 13.125 28.938 1 91.38 203 GLU B N 1
ATOM 4038 C CA . GLU B 1 203 ? -4.371 13.883 27.688 1 91.38 203 GLU B CA 1
ATOM 4039 C C . GLU B 1 203 ? -3.998 13.031 26.484 1 91.38 203 GLU B C 1
ATOM 4041 O O . GLU B 1 203 ? -4.641 13.117 25.438 1 91.38 203 GLU B O 1
ATOM 4046 N N . LEU B 1 204 ? -2.971 12.25 26.703 1 93.56 204 LEU B N 1
ATOM 4047 C CA . LEU B 1 204 ? -2.498 11.375 25.641 1 93.56 204 LEU B CA 1
ATOM 4048 C C . LEU B 1 204 ? -3.561 10.336 25.281 1 93.56 204 LEU B C 1
ATOM 4050 O O . LEU B 1 204 ? -3.836 10.109 24.109 1 93.56 204 LEU B O 1
ATOM 4054 N N . VAL B 1 205 ? -4.184 9.789 26.25 1 93.62 205 VAL B N 1
ATOM 4055 C CA . VAL B 1 205 ? -5.242 8.805 26.062 1 93.62 205 VAL B CA 1
ATOM 4056 C C . VAL B 1 205 ? -6.445 9.469 25.391 1 93.62 205 VAL B C 1
ATOM 4058 O O . VAL B 1 205 ? -7.02 8.914 24.453 1 93.62 205 VAL B O 1
ATOM 4061 N N . SER B 1 206 ? -6.801 10.602 25.891 1 95.19 206 SER B N 1
ATOM 4062 C CA . SER B 1 206 ? -7.93 11.336 25.328 1 95.19 206 SER B CA 1
ATOM 4063 C C . SER B 1 206 ? -7.695 11.664 23.859 1 95.19 206 SER B C 1
ATOM 4065 O O . SER B 1 206 ? -8.609 11.57 23.047 1 95.19 206 SER B O 1
ATOM 4067 N N . ALA B 1 207 ? -6.492 12.047 23.547 1 96.62 207 ALA B N 1
ATOM 4068 C CA . ALA B 1 207 ? -6.141 12.383 22.156 1 96.62 207 ALA B CA 1
ATOM 4069 C C . ALA B 1 207 ? -6.254 11.156 21.25 1 96.62 207 ALA B C 1
ATOM 4071 O O . ALA B 1 207 ? -6.793 11.242 20.156 1 96.62 207 ALA B O 1
ATOM 4072 N N . ALA B 1 208 ? -5.754 10.016 21.703 1 97.75 208 ALA B N 1
ATOM 4073 C CA . ALA B 1 208 ? -5.848 8.781 20.938 1 97.75 208 ALA B CA 1
ATOM 4074 C C . ALA B 1 208 ? -7.305 8.359 20.75 1 97.75 208 ALA B C 1
ATOM 4076 O O . ALA B 1 208 ? -7.691 7.895 19.672 1 97.75 208 ALA B O 1
ATOM 4077 N N . PHE B 1 209 ? -8.039 8.562 21.812 1 97.31 209 PHE B N 1
ATOM 4078 C CA . PHE B 1 209 ? -9.461 8.211 21.781 1 97.31 209 PHE B CA 1
ATOM 4079 C C . PHE B 1 209 ? -10.211 9.102 20.797 1 97.31 209 PHE B C 1
ATOM 4081 O O . PHE B 1 209 ? -11.039 8.609 20.016 1 97.31 209 PHE B O 1
ATOM 4088 N N . GLU B 1 210 ? -9.953 10.344 20.859 1 97.12 210 GLU B N 1
ATOM 4089 C CA . GLU B 1 210 ? -10.555 11.273 19.906 1 97.12 210 GLU B CA 1
ATOM 4090 C C . GLU B 1 210 ? -10.195 10.906 18.469 1 97.12 210 GLU B C 1
ATOM 4092 O O . GLU B 1 210 ? -11.047 10.938 17.578 1 97.12 210 GLU B O 1
ATOM 4097 N N . ALA B 1 211 ? -8.961 10.57 18.266 1 98 211 ALA B N 1
ATOM 4098 C CA . ALA B 1 211 ? -8.508 10.164 16.938 1 98 211 ALA B CA 1
ATOM 4099 C C . ALA B 1 211 ? -9.242 8.906 16.484 1 98 211 ALA B C 1
ATOM 4101 O O . ALA B 1 211 ? -9.641 8.805 15.312 1 98 211 ALA B O 1
ATOM 4102 N N . ALA B 1 212 ? -9.43 7.953 17.344 1 98.31 212 ALA B N 1
ATOM 4103 C CA . ALA B 1 212 ? -10.164 6.734 17 1 98.31 212 ALA B CA 1
ATOM 4104 C C . ALA B 1 212 ? -11.602 7.051 16.609 1 98.31 212 ALA B C 1
ATOM 4106 O O . ALA B 1 212 ? -12.125 6.48 15.648 1 98.31 212 ALA B O 1
ATOM 4107 N N . ASN B 1 213 ? -12.164 7.969 17.281 1 97.44 213 ASN B N 1
ATOM 4108 C CA . ASN B 1 213 ? -13.562 8.328 17.031 1 97.44 213 ASN B CA 1
ATOM 4109 C C . ASN B 1 213 ? -13.727 9.047 15.703 1 97.44 213 ASN B C 1
ATOM 4111 O O . ASN B 1 213 ? -14.789 8.984 15.086 1 97.44 213 ASN B O 1
ATOM 4115 N N . ARG B 1 214 ? -12.711 9.641 15.281 1 96.75 214 ARG B N 1
ATOM 4116 C CA . ARG B 1 214 ? -12.766 10.406 14.039 1 96.75 214 ARG B CA 1
ATOM 4117 C C . ARG B 1 214 ? -12.188 9.602 12.875 1 96.75 214 ARG B C 1
ATOM 4119 O O . ARG B 1 214 ? -12.094 10.102 11.758 1 96.75 214 ARG B O 1
ATOM 4126 N N . SER B 1 215 ? -11.844 8.383 13.094 1 97.31 215 SER B N 1
ATOM 4127 C CA . SER B 1 215 ? -11.219 7.539 12.078 1 97.31 215 SER B CA 1
ATOM 4128 C C . SER B 1 215 ? -12.172 7.27 10.922 1 97.31 215 SER B C 1
ATOM 4130 O O . SER B 1 215 ? -13.375 7.094 11.133 1 97.31 215 SER B O 1
ATOM 4132 N N . HIS B 1 216 ? -11.648 7.316 9.68 1 97.5 216 HIS B N 1
ATOM 4133 C CA . HIS B 1 216 ? -12.367 6.902 8.484 1 97.5 216 HIS B CA 1
ATOM 4134 C C . HIS B 1 216 ? -12.148 5.418 8.195 1 97.5 216 HIS B C 1
ATOM 4136 O O . HIS B 1 216 ? -11.25 5.055 7.438 1 97.5 216 HIS B O 1
ATOM 4142 N N . ALA B 1 217 ? -13.016 4.566 8.734 1 97.69 217 ALA B N 1
ATOM 4143 C CA . ALA B 1 217 ? -12.891 3.121 8.578 1 97.69 217 ALA B CA 1
ATOM 4144 C C . ALA B 1 217 ? -14.227 2.488 8.203 1 97.69 217 ALA B C 1
ATOM 4146 O O . ALA B 1 217 ? -14.672 1.537 8.852 1 97.69 217 ALA B O 1
ATOM 4147 N N . PRO B 1 218 ? -14.812 2.955 7.102 1 96.56 218 PRO B N 1
ATOM 4148 C CA . PRO B 1 218 ? -16.172 2.492 6.766 1 96.56 218 PRO B CA 1
ATOM 4149 C C . PRO B 1 218 ? -16.172 1.106 6.125 1 96.56 218 PRO B C 1
ATOM 4151 O O . PRO B 1 218 ? -17.219 0.448 6.082 1 96.56 218 PRO B O 1
ATOM 4154 N N . TYR B 1 219 ? -15.055 0.656 5.602 1 96.5 219 TYR B N 1
ATOM 4155 C CA . TYR B 1 219 ? -15.031 -0.591 4.848 1 96.5 219 TYR B CA 1
ATOM 4156 C C . TYR B 1 219 ? -14.859 -1.787 5.777 1 96.5 219 TYR B C 1
ATOM 4158 O O . TYR B 1 219 ? -15.609 -2.76 5.695 1 96.5 219 TYR B O 1
ATOM 4166 N N . SER B 1 220 ? -13.93 -1.722 6.688 1 96.19 220 SER B N 1
ATOM 4167 C CA . SER B 1 220 ? -13.672 -2.824 7.609 1 96.19 220 SER B CA 1
ATOM 4168 C C . SER B 1 220 ? -14.477 -2.678 8.891 1 96.19 220 SER B C 1
ATOM 4170 O O . SER B 1 220 ? -14.656 -3.645 9.633 1 96.19 220 SER B O 1
ATOM 4172 N N . GLY B 1 221 ? -14.859 -1.406 9.172 1 96 221 GLY B N 1
ATOM 4173 C CA . GLY B 1 221 ? -15.508 -1.145 10.445 1 96 221 GLY B CA 1
ATOM 4174 C C . GLY B 1 221 ? -14.562 -1.242 11.625 1 96 221 GLY B C 1
ATOM 4175 O O . GLY B 1 221 ? -14.961 -1.664 12.719 1 96 221 GLY B O 1
ATOM 4176 N N . SER B 1 222 ? -13.297 -0.899 11.422 1 98 222 SER B N 1
ATOM 4177 C CA . SER B 1 222 ? -12.273 -1.063 12.445 1 98 222 SER B CA 1
ATOM 4178 C C . SER B 1 222 ? -11.617 0.268 12.789 1 98 222 SER B C 1
ATOM 4180 O O . SER B 1 222 ? -10.406 0.427 12.617 1 98 222 SER B O 1
ATOM 4182 N N . PRO B 1 223 ? -12.32 1.248 13.375 1 98.25 223 PRO B N 1
ATOM 4183 C CA . PRO B 1 223 ? -11.711 2.531 13.727 1 98.25 223 PRO B CA 1
ATOM 4184 C C . PRO B 1 223 ? -10.57 2.387 14.734 1 98.25 223 PRO B C 1
ATOM 4186 O O . PRO B 1 223 ? -10.633 1.521 15.617 1 98.25 223 PRO B O 1
ATOM 4189 N N . SER B 1 224 ? -9.594 3.217 14.664 1 98.69 224 SER B N 1
ATOM 4190 C CA . SER B 1 224 ? -8.469 3.273 15.586 1 98.69 224 SER B CA 1
ATOM 4191 C C . SER B 1 224 ? -7.773 4.629 15.531 1 98.69 224 SER B C 1
ATOM 4193 O O . SER B 1 224 ? -7.992 5.406 14.594 1 98.69 224 SER B O 1
ATOM 4195 N N . GLY B 1 225 ? -7.078 4.969 16.562 1 98.62 225 GLY B N 1
ATOM 4196 C CA . GLY B 1 225 ? -6.328 6.211 16.672 1 98.62 225 GLY B CA 1
ATOM 4197 C C . GLY B 1 225 ? -5.062 6.07 17.5 1 98.62 225 GLY B C 1
ATOM 4198 O O . GLY B 1 225 ? -5.004 5.258 18.422 1 98.62 225 GLY B O 1
ATOM 4199 N N . VAL B 1 226 ? -4.07 6.84 17.141 1 98.56 226 VAL B N 1
ATOM 4200 C CA . VAL B 1 226 ? -2.809 6.867 17.875 1 98.56 226 VAL B CA 1
ATOM 4201 C C . VAL B 1 226 ? -2.498 8.297 18.312 1 98.56 226 VAL B C 1
ATOM 4203 O O . VAL B 1 226 ? -2.799 9.25 17.594 1 98.56 226 VAL B O 1
ATOM 4206 N N . ALA B 1 227 ? -1.98 8.414 19.469 1 97.62 227 ALA B N 1
ATOM 4207 C CA . ALA B 1 227 ? -1.417 9.68 19.953 1 97.62 227 ALA B CA 1
ATOM 4208 C C . ALA B 1 227 ? 0.029 9.5 20.391 1 97.62 227 ALA B C 1
ATOM 4210 O O . ALA B 1 227 ? 0.36 8.523 21.062 1 97.62 227 ALA B O 1
ATOM 4211 N N . LEU B 1 228 ? 0.88 10.375 19.938 1 95.56 228 LEU B N 1
ATOM 4212 C CA . LEU B 1 228 ? 2.277 10.453 20.344 1 95.56 228 LEU B CA 1
ATOM 4213 C C . LEU B 1 228 ? 2.512 11.648 21.266 1 95.56 228 LEU B C 1
ATOM 4215 O O . LEU B 1 228 ? 1.817 12.664 21.156 1 95.56 228 LEU B O 1
ATOM 4219 N N . VAL B 1 229 ? 3.463 11.539 22.156 1 93 229 VAL B N 1
ATOM 4220 C CA . VAL B 1 229 ? 3.844 12.664 23 1 93 229 VAL B CA 1
ATOM 4221 C C . VAL B 1 229 ? 5.363 12.82 23 1 93 229 VAL B C 1
ATOM 4223 O O . VAL B 1 229 ? 6.098 11.828 23.031 1 93 229 VAL B O 1
ATOM 4226 N N . ASP B 1 230 ? 5.816 14.023 22.828 1 89.5 230 ASP B N 1
ATOM 4227 C CA . ASP B 1 230 ? 7.254 14.266 22.812 1 89.5 230 ASP B CA 1
ATOM 4228 C C . ASP B 1 230 ? 7.746 14.664 24.203 1 89.5 230 ASP B C 1
ATOM 4230 O O . ASP B 1 230 ? 6.98 14.633 25.172 1 89.5 230 ASP B O 1
ATOM 4234 N N . VAL B 1 231 ? 9.023 15.008 24.359 1 86.38 231 VAL B N 1
ATOM 4235 C CA . VAL B 1 231 ? 9.695 15.266 25.625 1 86.38 231 VAL B CA 1
ATOM 4236 C C . VAL B 1 231 ? 9.125 16.531 26.25 1 86.38 231 VAL B C 1
ATOM 4238 O O . VAL B 1 231 ? 9.188 16.703 27.484 1 86.38 231 VAL B O 1
ATOM 4241 N N . ASP B 1 232 ? 8.516 17.422 25.453 1 86.56 232 ASP B N 1
ATOM 4242 C CA . ASP B 1 232 ? 7.969 18.688 25.953 1 86.56 232 ASP B CA 1
ATOM 4243 C C . ASP B 1 232 ? 6.484 18.547 26.297 1 86.56 232 ASP B C 1
ATOM 4245 O O . ASP B 1 232 ? 5.84 19.516 26.703 1 86.56 232 ASP B O 1
ATOM 4249 N N . GLY B 1 233 ? 5.973 17.422 26.062 1 87 233 GLY B N 1
ATOM 4250 C CA . GLY B 1 233 ? 4.578 17.172 26.391 1 87 233 GLY B CA 1
ATOM 4251 C C . GLY B 1 233 ? 3.629 17.5 25.266 1 87 233 GLY B C 1
ATOM 4252 O O . GLY B 1 233 ? 2.408 17.453 25.422 1 87 233 GLY B O 1
ATOM 4253 N N . LYS B 1 234 ? 4.16 17.844 24.156 1 90.81 234 LYS B N 1
ATOM 4254 C CA . LYS B 1 234 ? 3.307 18.109 23 1 90.81 234 LYS B CA 1
ATOM 4255 C C . LYS B 1 234 ? 2.748 16.797 22.438 1 90.81 234 LYS B C 1
ATOM 4257 O O . LYS B 1 234 ? 3.467 15.812 22.312 1 90.81 234 LYS B O 1
ATOM 4262 N N . ILE B 1 235 ? 1.435 16.844 22.094 1 94.25 235 ILE B N 1
ATOM 4263 C CA . ILE B 1 235 ? 0.743 15.625 21.672 1 94.25 235 ILE B CA 1
ATOM 4264 C C . ILE B 1 235 ? 0.414 15.719 20.188 1 94.25 235 ILE B C 1
ATOM 4266 O O . ILE B 1 235 ? 0.013 16.781 19.688 1 94.25 235 ILE B O 1
ATOM 4270 N N . TYR B 1 236 ? 0.64 14.602 19.469 1 95.5 236 TYR B N 1
ATOM 4271 C CA . TYR B 1 236 ? 0.34 14.461 18.047 1 95.5 236 TYR B CA 1
ATOM 4272 C C . TYR B 1 236 ? -0.577 13.266 17.797 1 95.5 236 TYR B C 1
ATOM 4274 O O . TYR B 1 236 ? -0.205 12.125 18.062 1 95.5 236 TYR B O 1
ATOM 4282 N N . LYS B 1 237 ? -1.74 13.5 17.312 1 96.94 237 LYS B N 1
ATOM 4283 C CA . LYS B 1 237 ? -2.688 12.406 17.141 1 96.94 237 LYS B CA 1
ATOM 4284 C C . LYS B 1 237 ? -2.889 12.086 15.664 1 96.94 237 LYS B C 1
ATOM 4286 O O . LYS B 1 237 ? -2.715 12.953 14.805 1 96.94 237 LYS B O 1
ATOM 4291 N N . GLY B 1 238 ? -3.191 10.875 15.367 1 98.06 238 GLY B N 1
ATOM 4292 C CA . GLY B 1 238 ? -3.43 10.375 14.023 1 98.06 238 GLY B CA 1
ATOM 4293 C C . GLY B 1 238 ? -4.598 9.414 13.945 1 98.06 238 GLY B C 1
ATOM 4294 O O . GLY B 1 238 ? -4.664 8.445 14.703 1 98.06 238 GLY B O 1
ATOM 4295 N N . CYS B 1 239 ? -5.492 9.695 12.992 1 97.62 239 CYS B N 1
ATOM 4296 C CA . CYS B 1 239 ? -6.664 8.859 12.75 1 97.62 239 CYS B CA 1
ATOM 4297 C C . CYS B 1 239 ? -6.391 7.84 11.648 1 97.62 239 CYS B C 1
ATOM 4299 O O . CYS B 1 239 ? -5.727 8.148 10.656 1 97.62 239 CYS B O 1
ATOM 4301 N N . TYR B 1 240 ? -6.949 6.668 11.922 1 98.5 240 TYR B N 1
ATOM 4302 C CA . TYR B 1 240 ? -6.941 5.668 10.867 1 98.5 240 TYR B CA 1
ATOM 4303 C C . TYR B 1 240 ? -7.824 6.102 9.703 1 98.5 240 TYR B C 1
ATOM 4305 O O . TYR B 1 240 ? -8.945 6.582 9.906 1 98.5 240 TYR B O 1
ATOM 4313 N N . MET B 1 241 ? -7.32 5.977 8.391 1 98.31 241 MET B N 1
ATOM 4314 C CA . MET B 1 241 ? -8.07 6.336 7.191 1 98.31 241 MET B CA 1
ATOM 4315 C C . MET B 1 241 ? -7.973 5.234 6.141 1 98.31 241 MET B C 1
ATOM 4317 O O . MET B 1 241 ? -6.918 5.039 5.531 1 98.31 241 MET B O 1
ATOM 4321 N N . GLU B 1 242 ? -9.086 4.641 5.832 1 98.06 242 GLU B N 1
ATOM 4322 C CA . GLU B 1 242 ? -9.117 3.516 4.902 1 98.06 242 GLU B CA 1
ATOM 4323 C C . GLU B 1 242 ? -9.367 3.986 3.475 1 98.06 242 GLU B C 1
ATOM 4325 O O . GLU B 1 242 ? -10.016 5.012 3.26 1 98.06 242 GLU B O 1
ATOM 4330 N N . SER B 1 243 ? -8.789 3.273 2.594 1 97.75 243 SER B N 1
ATOM 4331 C CA . SER B 1 243 ? -9.109 3.371 1.172 1 97.75 243 SER B CA 1
ATOM 4332 C C . SER B 1 243 ? -10 2.217 0.724 1 97.75 243 SER B C 1
ATOM 4334 O O . SER B 1 243 ? -9.867 1.095 1.218 1 97.75 243 SER B O 1
ATOM 4336 N N . ALA B 1 244 ? -10.867 2.479 -0.205 1 96.19 244 ALA B N 1
ATOM 4337 C CA . ALA B 1 244 ? -11.711 1.44 -0.784 1 96.19 244 ALA B CA 1
ATOM 4338 C C . ALA B 1 244 ? -10.875 0.307 -1.366 1 96.19 244 ALA B C 1
ATOM 4340 O O . ALA B 1 244 ? -11.32 -0.842 -1.415 1 96.19 244 ALA B O 1
ATOM 4341 N N . ALA B 1 245 ? -9.625 0.629 -1.728 1 96.44 245 ALA B N 1
ATOM 4342 C CA . ALA B 1 245 ? -8.734 -0.357 -2.338 1 96.44 245 ALA B CA 1
ATOM 4343 C C . ALA B 1 245 ? -7.863 -1.034 -1.286 1 96.44 245 ALA B C 1
ATOM 4345 O O . ALA B 1 245 ? -6.945 -1.786 -1.623 1 96.44 245 ALA B O 1
ATOM 4346 N N . PHE B 1 246 ? -8 -0.719 0.032 1 96.88 246 PHE B N 1
ATOM 4347 C CA . PHE B 1 246 ? -7.398 -1.361 1.193 1 96.88 246 PHE B CA 1
ATOM 4348 C C . PHE B 1 246 ? -5.938 -0.956 1.337 1 96.88 246 PHE B C 1
ATOM 4350 O O . PHE B 1 246 ? -5.598 -0.115 2.172 1 96.88 246 PHE B O 1
ATOM 4357 N N . ASN B 1 247 ? -5.035 -1.328 0.466 1 97.88 247 ASN B N 1
ATOM 4358 C CA . ASN B 1 247 ? -3.596 -1.165 0.626 1 97.88 247 ASN B CA 1
ATOM 4359 C C . ASN B 1 247 ? -3.205 0.307 0.722 1 97.88 247 ASN B C 1
ATOM 4361 O O . ASN B 1 247 ? -2.305 0.667 1.482 1 97.88 247 ASN B O 1
ATOM 4365 N N . PRO B 1 248 ? -3.912 1.231 0.002 1 97.69 248 PRO B N 1
ATOM 4366 C CA . PRO B 1 248 ? -3.498 2.635 0.068 1 97.69 248 PRO B CA 1
ATOM 4367 C C . PRO B 1 248 ? -3.9 3.309 1.378 1 97.69 248 PRO B C 1
ATOM 4369 O O . PRO B 1 248 ? -3.662 4.504 1.561 1 97.69 248 PRO B O 1
ATOM 4372 N N . SER B 1 249 ? -4.477 2.627 2.32 1 98.38 249 SER B N 1
ATOM 4373 C CA . SER B 1 249 ? -4.918 3.188 3.594 1 98.38 249 SER B CA 1
ATOM 4374 C C . SER B 1 249 ? -3.746 3.758 4.383 1 98.38 249 SER B C 1
ATOM 4376 O O . SER B 1 249 ? -2.613 3.289 4.246 1 98.38 249 SER B O 1
ATOM 4378 N N . ILE B 1 250 ? -4.008 4.738 5.152 1 98.38 250 ILE B N 1
ATOM 4379 C CA . ILE B 1 250 ? -3.037 5.312 6.082 1 98.38 250 ILE B CA 1
ATOM 4380 C C . ILE B 1 250 ? -3.32 4.812 7.496 1 98.38 250 ILE B C 1
ATOM 4382 O O . ILE B 1 250 ? -4.418 5.012 8.023 1 98.38 250 ILE B O 1
ATOM 4386 N N . GLY B 1 251 ? -2.354 4.129 8.047 1 98.44 251 GLY B N 1
ATOM 4387 C CA . GLY B 1 251 ? -2.488 3.703 9.43 1 98.44 251 GLY B CA 1
ATOM 4388 C C . GLY B 1 251 ? -2.482 4.859 10.414 1 98.44 251 GLY B C 1
ATOM 4389 O O . GLY B 1 251 ? -2.027 5.957 10.086 1 98.44 251 GLY B O 1
ATOM 4390 N N . PRO B 1 252 ? -3.002 4.586 11.617 1 98.75 252 PRO B N 1
ATOM 4391 C CA . PRO B 1 252 ? -3.07 5.664 12.602 1 98.75 252 PRO B CA 1
ATOM 4392 C C . PRO B 1 252 ? -1.69 6.152 13.039 1 98.75 252 PRO B C 1
ATOM 4394 O O . PRO B 1 252 ? -1.522 7.332 13.359 1 98.75 252 PRO B O 1
ATOM 4397 N N . VAL B 1 253 ? -0.694 5.258 13.062 1 98.5 253 VAL B N 1
ATOM 4398 C CA . VAL B 1 253 ? 0.637 5.688 13.484 1 98.5 253 VAL B CA 1
ATOM 4399 C C . VAL B 1 253 ? 1.268 6.551 12.391 1 98.5 253 VAL B C 1
ATOM 4401 O O . VAL B 1 253 ? 1.996 7.5 12.688 1 98.5 253 VAL B O 1
ATOM 4404 N N . GLN B 1 254 ? 1.062 6.203 11.117 1 98.25 254 GLN B N 1
ATOM 4405 C CA . GLN B 1 254 ? 1.521 7.055 10.031 1 98.25 254 GLN B CA 1
ATOM 4406 C C . GLN B 1 254 ? 0.884 8.438 10.109 1 98.25 254 GLN B C 1
ATOM 4408 O O . GLN B 1 254 ? 1.559 9.453 9.898 1 98.25 254 GLN B O 1
ATOM 4413 N N . ALA B 1 255 ? -0.416 8.422 10.398 1 98.38 255 ALA B N 1
ATOM 4414 C CA . ALA B 1 255 ? -1.131 9.688 10.531 1 98.38 255 ALA B CA 1
ATOM 4415 C C . ALA B 1 255 ? -0.574 10.516 11.688 1 98.38 255 ALA B C 1
ATOM 4417 O O . ALA B 1 255 ? -0.423 11.734 11.57 1 98.38 255 ALA B O 1
ATOM 4418 N N . ALA B 1 256 ? -0.271 9.898 12.797 1 97.75 256 ALA B N 1
ATOM 4419 C CA . ALA B 1 256 ? 0.319 10.594 13.938 1 97.75 256 ALA B CA 1
ATOM 4420 C C . ALA B 1 256 ? 1.7 11.141 13.594 1 97.75 256 ALA B C 1
ATOM 4422 O O . ALA B 1 256 ? 2.076 12.227 14.047 1 97.75 256 ALA B O 1
ATOM 4423 N N . MET B 1 257 ? 2.434 10.367 12.797 1 96.38 257 MET B N 1
ATOM 4424 C CA . MET B 1 257 ? 3.74 10.82 12.336 1 96.38 257 MET B CA 1
ATOM 4425 C C . MET B 1 257 ? 3.604 12.078 11.484 1 96.38 257 MET B C 1
ATOM 4427 O O . MET B 1 257 ? 4.418 13 11.594 1 96.38 257 MET B O 1
ATOM 4431 N N . ILE B 1 258 ? 2.621 12.086 10.641 1 96.75 258 ILE B N 1
ATOM 4432 C CA . ILE B 1 258 ? 2.365 13.258 9.82 1 96.75 258 ILE B CA 1
ATOM 4433 C C . ILE B 1 258 ? 2.033 14.453 10.711 1 96.75 258 ILE B C 1
ATOM 4435 O O . ILE B 1 258 ? 2.533 15.555 10.492 1 96.75 258 ILE B O 1
ATOM 4439 N N . ALA B 1 259 ? 1.212 14.227 11.727 1 96 259 ALA B N 1
ATOM 4440 C CA . ALA B 1 259 ? 0.899 15.281 12.68 1 96 259 ALA B CA 1
ATOM 4441 C C . ALA B 1 259 ? 2.166 15.812 13.352 1 96 259 ALA B C 1
ATOM 4443 O O . ALA B 1 259 ? 2.318 17.016 13.531 1 96 259 ALA B O 1
ATOM 4444 N N . PHE B 1 260 ? 3.043 14.961 13.695 1 94.12 260 PHE B N 1
ATOM 4445 C CA . PHE B 1 260 ? 4.309 15.32 14.32 1 94.12 260 PHE B CA 1
ATOM 4446 C C . PHE B 1 260 ? 5.16 16.156 13.367 1 94.12 260 PHE B C 1
ATOM 4448 O O . PHE B 1 260 ? 5.664 17.219 13.75 1 94.12 260 PHE B O 1
ATOM 4455 N N . ILE B 1 261 ? 5.258 15.695 12.109 1 92.31 261 ILE B N 1
ATOM 4456 C CA . ILE B 1 261 ? 6.102 16.344 11.117 1 92.31 261 ILE B CA 1
ATOM 4457 C C . ILE B 1 261 ? 5.523 17.719 10.766 1 92.31 261 ILE B C 1
ATOM 4459 O O . ILE B 1 261 ? 6.258 18.703 10.703 1 92.31 261 ILE B O 1
ATOM 4463 N N . THR B 1 262 ? 4.242 17.797 10.633 1 91.75 262 THR B N 1
ATOM 4464 C CA . THR B 1 262 ? 3.615 19.047 10.203 1 91.75 262 THR B CA 1
ATOM 4465 C C . THR B 1 262 ? 3.445 20 11.383 1 91.75 262 THR B C 1
ATOM 4467 O O . THR B 1 262 ? 3.348 21.219 11.195 1 91.75 262 THR B O 1
ATOM 4470 N N . GLY B 1 263 ? 3.359 19.484 12.586 1 86.06 263 GLY B N 1
ATOM 4471 C CA . GLY B 1 263 ? 3.15 20.312 13.773 1 86.06 263 GLY B CA 1
ATOM 4472 C C . GLY B 1 263 ? 4.441 20.844 14.359 1 86.06 263 GLY B C 1
ATOM 4473 O O . GLY B 1 263 ? 4.426 21.797 15.141 1 86.06 263 GLY B O 1
ATOM 4474 N N . SER B 1 264 ? 5.5 20.172 14.273 1 70.5 264 SER B N 1
ATOM 4475 C CA . SER B 1 264 ? 6.754 20.562 14.906 1 70.5 264 SER B CA 1
ATOM 4476 C C . SER B 1 264 ? 7.328 21.812 14.242 1 70.5 264 SER B C 1
ATOM 4478 O O . SER B 1 264 ? 8.203 22.469 14.812 1 70.5 264 SER B O 1
ATOM 4480 N N . GLY B 1 265 ? 6.5 22.547 13.445 1 56.69 265 GLY B N 1
ATOM 4481 C CA . GLY B 1 265 ? 6.789 23.875 12.906 1 56.69 265 GLY B CA 1
ATOM 4482 C C . GLY B 1 265 ? 8.117 23.938 12.188 1 56.69 265 GLY B C 1
ATOM 4483 O O . GLY B 1 265 ? 8.359 24.859 11.398 1 56.69 265 GLY B O 1
ATOM 4484 N N . THR B 1 266 ? 9.336 23.469 12.828 1 48.47 266 THR B N 1
ATOM 4485 C CA . THR B 1 266 ? 10.617 23.875 12.273 1 48.47 266 THR B CA 1
ATOM 4486 C C . THR B 1 266 ? 10.969 23.031 11.047 1 48.47 266 THR B C 1
ATOM 4488 O O . THR B 1 266 ? 10.914 21.797 11.094 1 48.47 266 THR B O 1
ATOM 4491 N N . GLY B 1 267 ? 10.617 23.516 9.961 1 46.16 267 GLY B N 1
ATOM 4492 C CA . GLY B 1 267 ? 11.047 22.984 8.68 1 46.16 267 GLY B CA 1
ATOM 4493 C C . GLY B 1 267 ? 12.438 22.375 8.719 1 46.16 267 GLY B C 1
ATOM 4494 O O . GLY B 1 267 ? 12.836 21.656 7.789 1 46.16 267 GLY B O 1
ATOM 4495 N N . GLU B 1 268 ? 13.305 23.156 9.359 1 42.53 268 GLU B N 1
ATOM 4496 C CA . GLU B 1 268 ? 14.711 22.781 9.297 1 42.53 268 GLU B CA 1
ATOM 4497 C C . GLU B 1 268 ? 15 21.547 10.148 1 42.53 268 GLU B C 1
ATOM 4499 O O . GLU B 1 268 ? 16.156 21.281 10.508 1 42.53 268 GLU B O 1
ATOM 4504 N N . CYS B 1 269 ? 14 21.031 10.703 1 42.22 269 CYS B N 1
ATOM 4505 C CA . CYS B 1 269 ? 14.508 20.016 11.602 1 42.22 269 CYS B CA 1
ATOM 4506 C C . CYS B 1 269 ? 15.273 18.938 10.836 1 42.22 269 CYS B C 1
ATOM 4508 O O . CYS B 1 269 ? 14.836 18.5 9.773 1 42.22 269 CYS B O 1
ATOM 4510 N N . ASP B 1 270 ? 16.547 18.906 10.938 1 39.84 270 ASP B N 1
ATOM 4511 C CA . ASP B 1 270 ? 17.406 17.828 10.469 1 39.84 270 ASP B CA 1
ATOM 4512 C C . ASP B 1 270 ? 16.656 16.484 10.461 1 39.84 270 ASP B C 1
ATOM 4514 O O . ASP B 1 270 ? 15.938 16.172 11.414 1 39.84 270 ASP B O 1
ATOM 4518 N N . ALA B 1 271 ? 16.438 15.93 9.445 1 38.62 271 ALA B N 1
ATOM 4519 C CA . ALA B 1 271 ? 16.047 14.594 9 1 38.62 271 ALA B CA 1
ATOM 4520 C C . ALA B 1 271 ? 16.391 13.539 10.055 1 38.62 271 ALA B C 1
ATOM 4522 O O . ALA B 1 271 ? 17.562 13.367 10.406 1 38.62 271 ALA B O 1
ATOM 4523 N N . GLY B 1 272 ? 15.688 13.227 10.969 1 48.34 272 GLY B N 1
ATOM 4524 C CA . GLY B 1 272 ? 15.984 12.133 11.883 1 48.34 272 GLY B CA 1
ATOM 4525 C C . GLY B 1 272 ? 16.125 12.578 13.32 1 48.34 272 GLY B C 1
ATOM 4526 O O . GLY B 1 272 ? 15.953 11.781 14.25 1 48.34 272 GLY B O 1
ATOM 4527 N N . ALA B 1 273 ? 16.812 13.695 13.547 1 48.5 273 ALA B N 1
ATOM 4528 C CA . ALA B 1 273 ? 17.156 14.086 14.914 1 48.5 273 ALA B CA 1
ATOM 4529 C C . ALA B 1 273 ? 15.906 14.289 15.758 1 48.5 273 ALA B C 1
ATOM 4531 O O . ALA B 1 273 ? 15.914 14.031 16.969 1 48.5 273 ALA B O 1
ATOM 4532 N N . ASP B 1 274 ? 14.734 14.523 15.047 1 68.31 274 ASP B N 1
ATOM 4533 C CA . ASP B 1 274 ? 13.555 14.992 15.758 1 68.31 274 ASP B CA 1
ATOM 4534 C C . ASP B 1 274 ? 12.68 13.82 16.203 1 68.31 274 ASP B C 1
ATOM 4536 O O . ASP B 1 274 ? 11.914 13.938 17.156 1 68.31 274 ASP B O 1
ATOM 4540 N N . TYR B 1 275 ? 13.148 12.586 15.672 1 79.19 275 TYR B N 1
ATOM 4541 C CA . TYR B 1 275 ? 12.258 11.5 16.062 1 79.19 275 TYR B CA 1
ATOM 4542 C C . TYR B 1 275 ? 12.516 11.062 17.5 1 79.19 275 TYR B C 1
ATOM 4544 O O . TYR B 1 275 ? 11.625 10.531 18.156 1 79.19 275 TYR B O 1
ATOM 4552 N N . LYS B 1 276 ? 13.664 11.391 17.922 1 79.81 276 LYS B N 1
ATOM 4553 C CA . LYS B 1 276 ? 14.07 10.977 19.266 1 79.81 276 LYS B CA 1
ATOM 4554 C C . LYS B 1 276 ? 13.297 11.734 20.328 1 79.81 276 LYS B C 1
ATOM 4556 O O . LYS B 1 276 ? 13.305 11.344 21.5 1 79.81 276 LYS B O 1
ATOM 4561 N N . ARG B 1 277 ? 12.586 12.648 19.938 1 86.25 277 ARG B N 1
ATOM 4562 C CA . ARG B 1 277 ? 11.867 13.477 20.891 1 86.25 277 ARG B CA 1
ATOM 4563 C C . ARG B 1 277 ? 10.586 12.781 21.359 1 86.25 277 ARG B C 1
ATOM 4565 O O . ARG B 1 277 ? 9.984 13.188 22.359 1 86.25 277 ARG B O 1
ATOM 4572 N N . ILE B 1 278 ? 10.133 11.805 20.609 1 91.31 278 ILE B N 1
ATOM 4573 C CA . ILE B 1 278 ? 8.906 11.102 20.984 1 91.31 278 ILE B CA 1
ATOM 4574 C C . ILE B 1 278 ? 9.203 10.109 22.109 1 91.31 278 ILE B C 1
ATOM 4576 O O . ILE B 1 278 ? 10.07 9.242 21.953 1 91.31 278 ILE B O 1
ATOM 4580 N N . VAL B 1 279 ? 8.445 10.117 23.203 1 90.88 279 VAL B N 1
ATOM 4581 C CA . VAL B 1 279 ? 8.781 9.305 24.375 1 90.88 279 VAL B CA 1
ATOM 4582 C C . VAL B 1 279 ? 7.613 8.391 24.719 1 90.88 279 VAL B C 1
ATOM 4584 O O . VAL B 1 279 ? 7.766 7.441 25.5 1 90.88 279 VAL B O 1
ATOM 4587 N N . GLY B 1 280 ? 6.465 8.703 24.203 1 92.69 280 GLY B N 1
ATOM 4588 C CA . GLY B 1 280 ? 5.297 7.898 24.516 1 92.69 280 GLY B CA 1
ATOM 4589 C C . GLY B 1 280 ? 4.305 7.801 23.375 1 92.69 280 GLY B C 1
ATOM 4590 O O . GLY B 1 280 ? 4.238 8.688 22.531 1 92.69 280 GLY B O 1
ATOM 4591 N N . ALA B 1 281 ? 3.52 6.707 23.391 1 95.5 281 ALA B N 1
ATOM 4592 C CA . ALA B 1 281 ? 2.479 6.465 22.391 1 95.5 281 ALA B CA 1
ATOM 4593 C C . ALA B 1 281 ? 1.319 5.676 23 1 95.5 281 ALA B C 1
ATOM 4595 O O . ALA B 1 281 ? 1.528 4.797 23.844 1 95.5 281 ALA B O 1
ATOM 4596 N N . VAL B 1 282 ? 0.125 6.047 22.562 1 95.62 282 VAL B N 1
ATOM 4597 C CA . VAL B 1 282 ? -1.074 5.309 22.938 1 95.62 282 VAL B CA 1
ATOM 4598 C C . VAL B 1 282 ? -1.878 4.957 21.688 1 95.62 282 VAL B C 1
ATOM 4600 O O . VAL B 1 282 ? -2.051 5.793 20.797 1 95.62 282 VAL B O 1
ATOM 4603 N N . LEU B 1 283 ? -2.271 3.695 21.609 1 97.69 283 LEU B N 1
ATOM 4604 C CA . LEU B 1 283 ? -3.209 3.238 20.594 1 97.69 283 LEU B CA 1
ATOM 4605 C C . LEU B 1 283 ? -4.574 2.939 21.203 1 97.69 283 LEU B C 1
ATOM 4607 O O . LEU B 1 283 ? -4.664 2.273 22.234 1 97.69 283 LEU B O 1
ATOM 4611 N N . VAL B 1 284 ? -5.598 3.498 20.609 1 97.56 284 VAL B N 1
ATOM 4612 C CA . VAL B 1 284 ? -6.969 3.094 20.922 1 97.56 284 VAL B CA 1
ATOM 4613 C C . VAL B 1 284 ? -7.578 2.377 19.719 1 97.56 284 VAL B C 1
ATOM 4615 O O . VAL B 1 284 ? -7.594 2.916 18.609 1 97.56 284 VAL B O 1
ATOM 4618 N N . GLU B 1 285 ? -8.016 1.177 19.828 1 97.56 285 GLU B N 1
ATOM 4619 C CA . GLU B 1 285 ? -8.664 0.451 18.734 1 97.56 285 GLU B CA 1
ATOM 4620 C C . GLU B 1 285 ? -9.812 -0.406 19.25 1 97.56 285 GLU B C 1
ATOM 4622 O O . GLU B 1 285 ? -9.852 -0.764 20.438 1 97.56 285 GLU B O 1
ATOM 4627 N N . VAL B 1 286 ? -10.727 -0.694 18.438 1 96.81 286 VAL B N 1
ATOM 4628 C CA . VAL B 1 286 ? -11.93 -1.443 18.766 1 96.81 286 VAL B CA 1
ATOM 4629 C C . VAL B 1 286 ? -11.562 -2.885 19.109 1 96.81 286 VAL B C 1
ATOM 4631 O O . VAL B 1 286 ? -10.773 -3.518 18.406 1 96.81 286 VAL B O 1
ATOM 4634 N N . GLU B 1 287 ? -12.18 -3.355 20.156 1 94.12 287 GLU B N 1
ATOM 4635 C CA . GLU B 1 287 ? -11.977 -4.746 20.547 1 94.12 287 GLU B CA 1
ATOM 4636 C C . GLU B 1 287 ? -12.547 -5.703 19.5 1 94.12 287 GLU B C 1
ATOM 4638 O O . GLU B 1 287 ? -13.68 -5.543 19.062 1 94.12 287 GLU B O 1
ATOM 4643 N N . GLY B 1 288 ? -11.734 -6.652 19.156 1 92.94 288 GLY B N 1
ATOM 4644 C CA . GLY B 1 288 ? -12.195 -7.652 18.203 1 92.94 288 GLY B CA 1
ATOM 4645 C C . GLY B 1 288 ? -12.266 -7.141 16.781 1 92.94 288 GLY B C 1
ATOM 4646 O O . GLY B 1 288 ? -12.898 -7.762 15.922 1 92.94 288 GLY B O 1
ATOM 4647 N N . ALA B 1 289 ? -11.664 -6.043 16.531 1 95.56 289 ALA B N 1
ATOM 4648 C CA . ALA B 1 289 ? -11.68 -5.48 15.18 1 95.56 289 ALA B CA 1
ATOM 4649 C C . ALA B 1 289 ? -11.078 -6.457 14.18 1 95.56 289 ALA B C 1
ATOM 4651 O O . ALA B 1 289 ? -10.102 -7.148 14.484 1 95.56 289 ALA B O 1
ATOM 4652 N N . VAL B 1 290 ? -11.633 -6.508 12.992 1 96.75 290 VAL B N 1
ATOM 4653 C CA . VAL B 1 290 ? -11.156 -7.398 11.945 1 96.75 290 VAL B CA 1
ATOM 4654 C C . VAL B 1 290 ? -9.812 -6.902 11.414 1 96.75 290 VAL B C 1
ATOM 4656 O O . VAL B 1 290 ? -8.984 -7.695 10.961 1 96.75 290 VAL B O 1
ATOM 4659 N N . VAL B 1 291 ? -9.633 -5.625 11.445 1 97.62 291 VAL B N 1
ATOM 4660 C CA . VAL B 1 291 ? -8.344 -5.004 11.141 1 97.62 291 VAL B CA 1
ATOM 4661 C C . VAL B 1 291 ? -7.695 -4.5 12.422 1 97.62 291 VAL B C 1
ATOM 4663 O O . VAL B 1 291 ? -8.141 -3.504 13 1 97.62 291 VAL B O 1
ATOM 4666 N N . ARG B 1 292 ? -6.641 -5.117 12.812 1 97.25 292 ARG B N 1
ATOM 4667 C CA . ARG B 1 292 ? -5.949 -4.76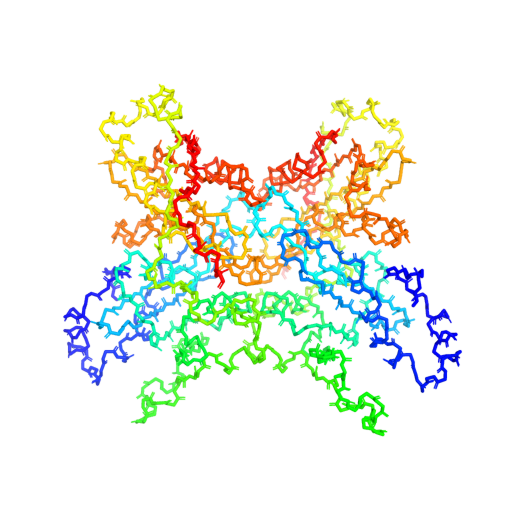2 14.047 1 97.25 292 ARG B CA 1
ATOM 4668 C C . ARG B 1 292 ? -4.66 -4 13.758 1 97.25 292 ARG B C 1
ATOM 4670 O O . ARG B 1 292 ? -3.932 -4.34 12.82 1 97.25 292 ARG B O 1
ATOM 4677 N N . GLN B 1 293 ? -4.422 -2.992 14.594 1 98.06 293 GLN B N 1
ATOM 4678 C CA . GLN B 1 293 ? -3.283 -2.113 14.352 1 98.06 293 GLN B CA 1
ATOM 4679 C C . GLN B 1 293 ? -2.18 -2.346 15.375 1 98.06 293 GLN B C 1
ATOM 4681 O O . GLN B 1 293 ? -1.034 -1.942 15.164 1 98.06 293 GLN B O 1
ATOM 4686 N N . GLU B 1 294 ? -2.42 -3.006 16.469 1 97.5 294 GLU B N 1
ATOM 4687 C CA . GLU B 1 294 ? -1.539 -3.057 17.625 1 97.5 294 GLU B CA 1
ATOM 4688 C C . GLU B 1 294 ? -0.137 -3.52 17.25 1 97.5 294 GLU B C 1
ATOM 4690 O O . GLU B 1 294 ? 0.846 -2.824 17.5 1 97.5 294 GLU B O 1
ATOM 4695 N N . GLU B 1 295 ? -0.009 -4.633 16.609 1 96.81 295 GLU B N 1
ATOM 4696 C CA . GLU B 1 295 ? 1.301 -5.215 16.328 1 96.81 295 GLU B CA 1
ATOM 4697 C C . GLU B 1 295 ? 2.064 -4.398 15.297 1 96.81 295 GLU B C 1
ATOM 4699 O O . GLU B 1 295 ? 3.289 -4.285 15.367 1 96.81 295 GLU B O 1
ATOM 4704 N N . THR B 1 296 ? 1.338 -3.889 14.352 1 97.69 296 THR B N 1
ATOM 4705 C CA . THR B 1 296 ? 1.996 -3.057 13.352 1 97.69 296 THR B CA 1
ATOM 4706 C C . THR B 1 296 ? 2.475 -1.745 13.969 1 97.69 296 THR B C 1
ATOM 4708 O O . THR B 1 296 ? 3.547 -1.245 13.617 1 97.69 296 THR B O 1
ATOM 4711 N N . VAL B 1 297 ? 1.67 -1.157 14.836 1 98.12 297 VAL B N 1
ATOM 4712 C CA . VAL B 1 297 ? 2.082 0.064 15.523 1 98.12 297 VAL B CA 1
ATOM 4713 C C . VAL B 1 297 ? 3.322 -0.212 16.375 1 98.12 297 VAL B C 1
ATOM 4715 O O . VAL B 1 297 ? 4.27 0.578 16.375 1 98.12 297 VAL B O 1
ATOM 4718 N N . ARG B 1 298 ? 3.305 -1.311 17.047 1 97 298 ARG B N 1
ATOM 4719 C CA . ARG B 1 298 ? 4.453 -1.702 17.859 1 97 298 ARG B CA 1
ATOM 4720 C C . ARG B 1 298 ? 5.711 -1.828 17 1 97 298 ARG B C 1
ATOM 4722 O O . ARG B 1 298 ? 6.777 -1.341 17.391 1 97 298 ARG B O 1
ATOM 4729 N N . LEU B 1 299 ? 5.562 -2.527 15.938 1 96.69 299 LEU B N 1
ATOM 4730 C CA . LEU B 1 299 ? 6.668 -2.703 15 1 96.69 299 LEU B CA 1
ATOM 4731 C C . LEU B 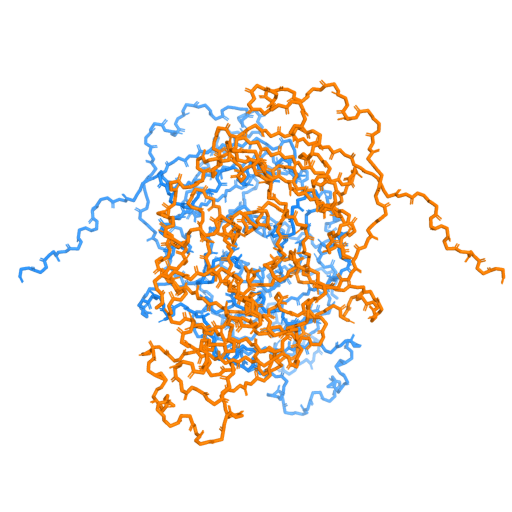1 299 ? 7.199 -1.354 14.531 1 96.69 299 LEU B C 1
ATOM 4733 O O . LEU B 1 299 ? 8.414 -1.139 14.484 1 96.69 299 LEU B O 1
ATOM 4737 N N . PHE B 1 300 ? 6.312 -0.474 14.172 1 97.38 300 PHE B N 1
ATOM 4738 C CA . PHE B 1 300 ? 6.668 0.853 13.68 1 97.38 300 PHE B CA 1
ATOM 4739 C C . PHE B 1 300 ? 7.414 1.642 14.75 1 97.38 300 PHE B C 1
ATOM 4741 O O . PHE B 1 300 ? 8.469 2.219 14.477 1 97.38 300 PHE B O 1
ATOM 4748 N N . LEU B 1 301 ? 6.867 1.69 15.945 1 96.19 301 LEU B N 1
ATOM 4749 C CA . LEU B 1 301 ? 7.453 2.463 17.031 1 96.19 301 LEU B CA 1
ATOM 4750 C C . LEU B 1 301 ? 8.836 1.937 17.391 1 96.19 301 LEU B C 1
ATOM 4752 O O . LEU B 1 301 ? 9.758 2.719 17.641 1 96.19 301 LEU B O 1
ATOM 4756 N N . ASN B 1 302 ? 9.016 0.662 17.359 1 95.06 302 ASN B N 1
ATOM 4757 C CA . ASN B 1 302 ? 10.305 0.064 17.688 1 95.06 302 ASN B CA 1
ATOM 4758 C C . ASN B 1 302 ? 11.383 0.459 16.688 1 95.06 302 ASN B C 1
ATOM 4760 O O . ASN B 1 302 ? 12.547 0.604 17.047 1 95.06 302 ASN B O 1
ATOM 4764 N N . ALA B 1 303 ? 10.945 0.587 15.492 1 94.31 303 ALA B N 1
ATOM 4765 C CA . ALA B 1 303 ? 11.898 0.911 14.438 1 94.31 303 ALA B CA 1
ATOM 4766 C C . ALA B 1 303 ? 12.211 2.404 14.422 1 94.31 303 ALA B C 1
ATOM 4768 O O . ALA B 1 303 ? 13.359 2.799 14.211 1 94.31 303 ALA B O 1
ATOM 4769 N N . VAL B 1 304 ? 11.219 3.23 14.648 1 93.69 304 VAL B N 1
ATOM 4770 C CA . VAL B 1 304 ? 11.352 4.668 14.445 1 93.69 304 VAL B CA 1
ATOM 4771 C C . VAL B 1 304 ? 11.664 5.355 15.773 1 93.69 304 VAL B C 1
ATOM 4773 O O . VAL B 1 304 ? 12.461 6.297 15.82 1 93.69 304 VAL B O 1
ATOM 4776 N N . PHE B 1 305 ? 10.977 4.84 16.812 1 91.88 305 PHE B N 1
ATOM 4777 C CA . PHE B 1 305 ? 11.133 5.387 18.156 1 91.88 305 PHE B CA 1
ATOM 4778 C C . PHE B 1 305 ? 11.477 4.285 19.156 1 91.88 305 PHE B C 1
ATOM 4780 O O . PHE B 1 305 ? 10.703 4.008 20.062 1 91.88 305 PHE B O 1
ATOM 4787 N N . PRO B 1 306 ? 12.695 3.826 19.172 1 89.56 306 PRO B N 1
ATOM 4788 C CA . PRO B 1 306 ? 13.016 2.639 19.969 1 89.56 306 PRO B CA 1
ATOM 4789 C C . PRO B 1 306 ? 12.875 2.879 21.469 1 89.56 306 PRO B C 1
ATOM 4791 O O 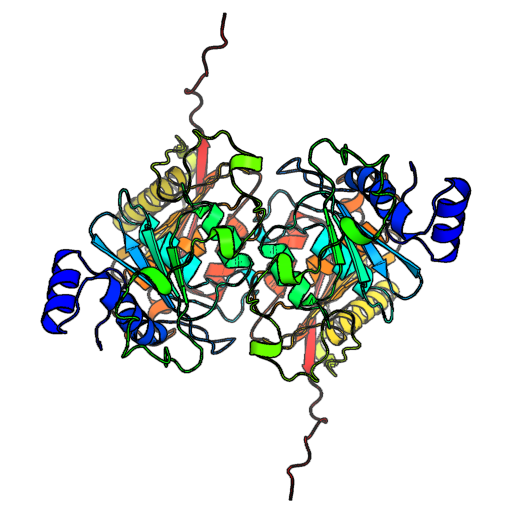. PRO B 1 306 ? 12.672 1.931 22.234 1 89.56 306 PRO B O 1
ATOM 4794 N N . LYS B 1 307 ? 12.883 4.059 21.953 1 87.19 307 LYS B N 1
ATOM 4795 C CA . LYS B 1 307 ? 12.805 4.34 23.375 1 87.19 307 LYS B CA 1
ATOM 4796 C C . LYS B 1 307 ? 11.391 4.75 23.781 1 87.19 307 LYS B C 1
ATOM 4798 O O . LYS B 1 307 ? 11.141 5.086 24.938 1 87.19 307 LYS B O 1
ATOM 4803 N N . CYS B 1 308 ? 10.492 4.699 22.891 1 90.94 308 CYS B N 1
ATOM 4804 C CA . CYS B 1 308 ? 9.125 5.137 23.109 1 90.94 308 CYS B CA 1
ATOM 4805 C C . CYS B 1 308 ? 8.344 4.098 23.906 1 90.94 308 CYS B C 1
ATOM 4807 O O . CYS B 1 308 ? 8.383 2.908 23.594 1 90.94 308 CYS B O 1
ATOM 4809 N N . GLU B 1 309 ? 7.699 4.539 25 1 91.69 309 GLU B N 1
ATOM 4810 C CA . GLU B 1 309 ? 6.777 3.67 25.719 1 91.69 309 GLU B CA 1
ATOM 4811 C C . GLU B 1 309 ? 5.43 3.578 25.016 1 91.69 309 GLU B C 1
ATOM 4813 O O . GLU B 1 309 ? 4.875 4.594 24.594 1 91.69 309 GLU B O 1
ATOM 4818 N N . PHE B 1 310 ? 4.914 2.332 24.875 1 93.19 310 PHE B N 1
ATOM 4819 C CA . PHE B 1 310 ? 3.725 2.107 24.062 1 93.19 310 PHE B CA 1
ATOM 4820 C C . PHE B 1 310 ? 2.637 1.409 24.875 1 93.19 310 PHE B C 1
ATOM 4822 O O . PHE B 1 310 ? 2.906 0.425 25.562 1 93.19 310 PHE B O 1
ATOM 4829 N N . ARG B 1 311 ? 1.402 1.964 24.75 1 92.5 311 ARG B N 1
ATOM 4830 C CA . ARG B 1 311 ? 0.246 1.364 25.422 1 92.5 311 ARG B CA 1
ATOM 4831 C C . ARG B 1 311 ? -0.923 1.224 24.453 1 92.5 311 ARG B C 1
ATOM 4833 O O . ARG B 1 311 ? -1.1 2.055 23.547 1 92.5 311 ARG B O 1
ATOM 4840 N N . VAL B 1 312 ? -1.741 0.182 24.766 1 94.81 312 VAL B N 1
ATOM 4841 C CA . VAL B 1 312 ? -2.916 -0.081 23.938 1 94.81 312 VAL B CA 1
ATOM 4842 C C . VAL B 1 312 ? -4.172 -0.054 24.812 1 94.81 312 VAL B C 1
ATOM 4844 O O . VAL B 1 312 ? -4.203 -0.653 25.891 1 94.81 312 VAL B O 1
ATOM 4847 N N . LEU B 1 313 ? -5.109 0.693 24.359 1 94.38 313 LEU B N 1
ATOM 4848 C CA . LEU B 1 313 ? -6.43 0.695 24.984 1 94.38 313 LEU B CA 1
ATOM 4849 C C . LEU B 1 313 ? -7.492 0.188 24.016 1 94.38 313 LEU B C 1
ATOM 4851 O O . LEU B 1 313 ? -7.395 0.418 22.812 1 94.38 313 LEU B O 1
ATOM 4855 N N . ARG B 1 314 ? -8.477 -0.48 24.641 1 96.25 314 ARG B N 1
ATOM 4856 C CA . ARG B 1 314 ? -9.562 -1.026 23.828 1 96.25 314 ARG B CA 1
ATOM 4857 C C . ARG B 1 314 ? -10.844 -0.226 24.031 1 96.25 314 ARG B C 1
ATOM 4859 O O . ARG B 1 314 ? -11.062 0.362 25.078 1 96.25 314 ARG B O 1
ATOM 4866 N N . CYS B 1 315 ? -11.594 -0.149 22.953 1 95.56 315 CYS B N 1
ATOM 4867 C CA . CYS B 1 315 ? -12.898 0.503 23 1 95.56 315 CYS B CA 1
ATOM 4868 C C . CYS B 1 315 ? -13.945 -0.335 22.281 1 95.56 315 CYS B C 1
ATOM 4870 O O . CYS B 1 315 ? -13.633 -1.38 21.703 1 95.56 315 CYS B O 1
ATOM 4872 N N . GLN B 1 316 ? -15.234 0.065 22.422 1 94.75 316 GLN B N 1
ATOM 4873 C CA . GLN B 1 316 ? -16.359 -0.57 21.75 1 94.75 316 GLN B CA 1
ATOM 4874 C C . GLN B 1 316 ? -17.312 0.471 21.156 1 94.75 316 GLN B C 1
ATOM 4876 O O . GLN B 1 316 ? -17.297 1.633 21.578 1 94.75 316 GLN B O 1
ATOM 4881 N N . LYS B 1 317 ? -18.031 -0.025 20.109 1 92 317 LYS B N 1
ATOM 4882 C CA . LYS B 1 317 ? -19.062 0.855 19.578 1 92 317 LYS B CA 1
ATOM 4883 C C . LYS B 1 317 ? -20.25 0.958 20.531 1 92 317 LYS B C 1
ATOM 4885 O O . LYS B 1 317 ? -20.656 -0.039 21.141 1 92 317 LYS B O 1
ATOM 4890 N N . SER B 1 318 ? -20.734 2.084 20.734 1 85.62 318 SER B N 1
ATOM 4891 C CA . SER B 1 318 ? -21.859 2.311 21.641 1 85.62 318 SER B CA 1
ATOM 4892 C C . SER B 1 318 ? -23.125 1.624 21.141 1 85.62 318 SER B C 1
ATOM 4894 O O . SER B 1 318 ? -23.359 1.561 19.938 1 85.62 318 SER B O 1
ATOM 4896 N N . SER B 1 319 ? -23.797 0.614 21.828 1 67.5 319 SER B N 1
ATOM 4897 C CA . SER B 1 319 ? -25.031 -0.093 21.516 1 67.5 319 SER B CA 1
ATOM 4898 C C . SER B 1 319 ? -26.156 0.879 21.156 1 67.5 319 SER B C 1
ATOM 4900 O O . SER B 1 319 ? -27.156 0.486 20.562 1 67.5 319 SER B O 1
ATOM 4902 N N . SER B 1 320 ? -26.359 2.051 21.578 1 52.41 320 SER B N 1
ATOM 4903 C CA . SER B 1 320 ? -27.562 2.877 21.5 1 52.41 320 SER B CA 1
ATOM 4904 C C . SER B 1 320 ? -27.891 3.238 20.062 1 52.41 320 SER B C 1
ATOM 4906 O O . SER B 1 320 ? -28.906 3.895 19.781 1 52.41 320 SER B O 1
ATOM 4908 N N . ALA B 1 321 ? -27.281 3.191 19.109 1 42.38 321 ALA B N 1
ATOM 4909 C CA . ALA B 1 321 ? -27.797 3.586 17.797 1 42.38 321 ALA B CA 1
ATOM 4910 C C . ALA B 1 321 ? -28.688 2.498 17.203 1 42.38 321 ALA B C 1
ATOM 4912 O O . ALA B 1 321 ? -28.203 1.583 16.531 1 42.38 321 ALA B O 1
ATOM 4913 N N . GLU B 1 322 ? -29.578 1.979 17.875 1 38.06 322 GLU B N 1
ATOM 4914 C CA . GLU B 1 322 ? -30.719 1.171 17.438 1 38.06 322 GLU B CA 1
ATOM 4915 C C . GLU B 1 322 ? -31.375 1.781 16.203 1 38.06 322 GLU B C 1
ATOM 4917 O O . GLU B 1 322 ? -31.797 2.941 16.219 1 38.06 322 GLU B O 1
ATOM 4922 N N . THR B 1 323 ? -31.016 1.47 15.07 1 37.38 323 THR B N 1
ATOM 4923 C CA . THR B 1 323 ? -31.938 1.762 13.984 1 37.38 323 THR B CA 1
ATOM 4924 C C . THR B 1 323 ? -33.344 1.364 14.352 1 37.38 323 THR B C 1
ATOM 4926 O O . THR B 1 323 ? -33.594 0.244 14.812 1 37.38 323 THR B O 1
ATOM 4929 N N . PRO B 1 324 ? -34.312 2.285 14.484 1 28.89 324 PRO B N 1
ATOM 4930 C CA . PRO B 1 324 ? -35.719 1.884 14.633 1 28.89 324 PRO B CA 1
ATOM 4931 C C . PRO B 1 324 ? -36.156 0.858 13.594 1 28.89 324 PRO B C 1
ATOM 4933 O O . PRO B 1 324 ? -35.875 1.022 12.406 1 28.89 324 PRO B O 1
ATOM 4936 N N . LYS B 1 325 ? -36.281 -0.395 13.922 1 31.42 325 LYS B N 1
ATOM 4937 C CA . LYS B 1 325 ? -37 -1.311 13.055 1 31.42 325 LYS B CA 1
ATOM 4938 C C . LYS B 1 325 ? -38.344 -0.693 12.602 1 31.42 325 LYS B C 1
ATOM 4940 O O . LYS B 1 325 ? -39.094 -0.155 13.414 1 31.42 325 LYS B O 1
ATOM 4945 N N . GLY B 1 326 ? -38.344 -0.164 11.367 1 23.56 326 GLY B N 1
ATOM 4946 C CA . GLY B 1 326 ? -39.688 0.11 10.883 1 23.56 326 GLY B CA 1
ATOM 4947 C C . GLY B 1 326 ? -40.719 -0.895 11.375 1 23.56 326 GLY B C 1
ATOM 4948 O O . GLY B 1 326 ? -40.5 -2.104 11.312 1 23.56 326 GLY B O 1
ATOM 4949 N N . ASN B 1 327 ? -41.531 -0.477 12.305 1 24.78 327 ASN B N 1
ATOM 4950 C CA . ASN B 1 327 ? -42.844 -1.081 12.273 1 24.78 327 ASN B CA 1
ATOM 4951 C C . ASN B 1 327 ? -43.438 -1.063 10.875 1 24.78 327 ASN B C 1
ATOM 4953 O O . ASN B 1 327 ? -43.406 -0.045 10.18 1 24.78 327 ASN B O 1
#

Nearest PDB structures (foldseek):
  6l08-assembly1_A  TM=9.262E-01  e=5.812E-35  Arabidopsis thaliana
  6l08-assembly1_B  TM=9.255E-01  e=1.318E-34  Arabidopsis thaliana
  1af2-assembly1_A  TM=9.249E-01  e=1.071E-28  Escherichia coli
  4eg2-assembly2_D  TM=9.085E-01  e=9.441E-29  Vibrio cholerae
  6k63-assembly2_D  TM=9.268E-01  e=2.141E-28  Klebsiella pneumoniae subsp. pneumoniae MGH 78578

Sequence (654 aa):
MDDLKFVIESSEAQTLANKLGLKSVLNLLPLIAKSAKKLARPPISGFHVAAIGLATDGRIFIGVNVEFPGLPLHHSIHAEQCLITNLSLHPQTHLKNVVVSAYPCGHCRQFLQEIRGAPDIQIFVLDKNGESEQINGYPDGESDCFRPLSCFLPNRFGPHDLLDEKVPLILETINNNLVLDDDGKIVEMGNLCNVVSRFEVGELVSAAFEAANRSHAPYSGSPSGVALVDVDGKIYKGCYMESAAFNPSIGPVQAAMIAFITGSGTGECDAGADYKRIVGAVLVEVEGAVVRQEETVRLFLNAVFPKCEFRVLRCQKSSSAETPKGNMDDLKFVIESSEAQTLANKLGLKSVLNLLPLIAKSAKKLARPPISGFHVAAIGLATDGRIFIGVNVEFPGLPLHHSIHAEQCLITNLSLHPQTHLKNVVVSAYPCGHCRQFLQEIRGAPDIQIFVLDKNGESEQINGYPDGESDCFRPLSCFLPNRFGPHDLLDEKVPLILETINNNLVLDDDGKIVEMGNLCNVVSRFEVGELVSAAFEAANRSHAPYSGSPSGVALVDVDGKIYKGCYMESAAFNPSIGPVQAAMIAFITGSGTGECDAGADYKRIVGAVLVEVEGAVVRQEETVRLFLNAVFPKCEFRVLRCQKSSSAETPKGN

Secondary structure (DSSP, 8-state):
--S--SEE-HHHHHHHHHHTT-SSGGGGHHHHHHHHGGG-B-TTT----EEEEEETTS-EEEEE-B--TTS-GGG-B-HHHHHHHHHHTSSS--EEEEEESSPPPHHHHHHGGGBTTGGG-EEEEPPTTS--GGGTT--SSGGGS-EEGGGTSSS---GGGTS-TTS--BTS-----EEE-STTTSS--GGGGGTS-HHHHHHHHHHHHHHHHT-B-TTT---EEEEEEETT--EEEEE-B--TTSTTPBPHHHHHHHHHHHHS--TT--TTGGGGGEEEEEEEEETT-SS--HHHHHHHHHHH-TT-EEEEEEEEE-TT-------/--S--SEE-HHHHHHHHHHTT-SSGGGGHHHHHHHHGGG-B-TTT----EEEEEETTS-EEEEE-B--TTS-GGG-B-HHHHHHHHHHTSSS--EEEEEESSPPPHHHHHHGGGBTTGGG-EEEEPPTTS--GGGTT--SSGGGS-EEGGGTSSS---GGGTS-TTS--BTS-----EEE-STTTSS--GGGGGTS-HHHHHHHHHHHHHHHHT-B-TTT---EEEEEEETT--EEEEE-B--TTSTTPBPHHHHHHHHHHHHS--TT--TTGGGGGEEEEEEEEETT-SS--HHHHHHHHHHH-TT-EEEEEEEEE-TT-------

pLDDT: mean 85.77, std 18.46, range [23.16, 98.75]

Radius of gyration: 25.13 Å; Cα contacts (8 Å, |Δi|>4): 1430; chains: 2; bounding box: 84×74×71 Å

Foldseek 3Di:
DQQDAQKADQVRLQVVCVVVVHPDSLLCQLVVFVVCQLLAFDPPPPDGKKKWWQWPNRMIGIFIWYAFPPDDRLQIDHRLNLRLLRLLVDAQTDTAEMEMQADDDPLSLQQLLQGVVQQRRWYAYQDPVSCPVPSVPPVVDVPPRTDGSCVVAPPHDFDVVPDDPPDDTRSDFFFLQKFFDPVQPPDPLDCVCVQDPPVLVVVQQVQFVVQQGRAADPPQSKGKKKWWAFNVSDIFIFTWHAGPVGSSTNGRLSSSVSSVSNVVSGSPPPRQPCLQRTAEMEMEIEPPGPDDCVVVSVSVCCRNPVNHYYYYTYIHHDPPPPDPPDD/DQQDAQKADQVRLQVVCVVVVHPDSLLCQLVVFVVCQLLAFDPPPPDGKKKWWQWPNRMIGIFIWYAFPPDDRLQIDHNLNLRLLRLLVDAQTDTAEMEMQADDDPLSLQQLLQGVVQQRRWYAYQDPVSCPVPSVPPVVPVPPRTDGSCVVAPPHDFDVVPDDPPDDTRSDFFFLQKFFDVPQPPDPLDCVCVQDPPVLVVVQQVQFVVQQRRAADPPQSKGKKKWWAFNVSDIFIFTWHAGPVGSSTHGRLSSSVSSVSNVVSGSPPPNQPCLQRTAEMEMEIEPPGPDDCVVVSVSVCCRNPVNHYYYYTYIHHDPPPPDPPDD

Organism: Chenopodium quinoa (NCBI:txid63459)

InterPro domains:
  IPR002125 Cytidine and deoxycytidylate deaminase domain [PF00383] (32-116)
  IPR002125 Cytidine and deoxycytidylate deaminase domain [PS51747] (24-136)
  IPR002125 Cytidine and deoxycytidylate deaminase domain [PS51747] (199-322)
  IPR006263 Cytidine deaminase, homodimeric [TIGR01355] (5-316)
  IPR013171 Cytidine/deoxycytidylate deaminase, zinc-binding domain [PF08211] (149-297)
  IPR016192 APOBEC/CMP deaminase, zinc-binding [PS00903] (78-112)
  IPR016193 Cytidine deaminase-like [SSF53927] (24-121)
  IPR016193 Cytidine deaminase-like [SSF53927] (147-305)
  IPR050202 Cytidine and Deoxycytidylate Deaminase [PTHR11644] (5-261)

Solvent-accessible surface area (backbone atoms only — not comparable to full-atom values): 34190 Å² total; per-residue (Å²): 119,93,81,54,54,37,63,38,51,36,69,56,40,48,50,51,18,54,74,71,70,44,95,39,57,73,68,39,41,62,59,48,25,65,50,41,24,72,62,25,37,32,85,70,74,68,66,65,30,12,19,27,33,38,31,75,83,47,29,37,37,45,12,33,22,39,48,56,71,53,35,50,49,63,71,43,39,46,15,59,56,31,25,52,51,54,46,51,77,42,81,79,47,49,75,46,39,34,32,24,49,48,65,68,35,29,42,50,58,36,39,50,39,40,31,82,67,30,54,65,25,26,37,28,64,45,41,91,78,69,43,42,76,58,54,86,49,46,57,94,61,81,70,75,62,48,40,40,40,42,73,52,41,48,74,65,58,38,49,72,78,81,42,64,88,80,58,70,42,57,45,48,86,48,74,61,54,63,39,72,44,75,81,62,67,76,77,79,64,59,72,32,59,74,72,35,54,68,68,52,47,54,53,37,47,50,39,3,44,52,19,18,24,45,18,41,29,84,76,69,64,33,37,20,6,16,14,35,28,34,82,86,65,53,73,21,46,6,38,20,37,59,29,80,78,34,47,58,33,45,50,20,59,58,32,14,48,44,36,42,66,50,62,63,56,58,51,74,60,58,82,68,71,65,45,72,37,40,42,32,38,30,37,25,35,41,66,86,30,48,43,34,55,66,69,60,46,50,53,50,38,52,61,68,25,68,78,38,31,77,49,78,37,47,26,39,68,58,78,80,77,64,72,79,72,80,126,118,94,80,54,55,37,64,38,49,36,70,56,41,47,50,51,17,53,75,70,69,45,94,40,58,74,66,40,39,63,58,48,25,66,51,41,25,73,60,25,37,31,86,69,75,69,67,62,30,13,20,26,34,40,32,77,84,46,28,36,36,44,12,33,22,38,48,56,71,53,36,49,48,62,71,43,40,45,15,62,55,32,25,54,51,53,47,50,77,41,83,79,48,50,75,48,38,35,32,26,48,48,65,67,36,28,41,50,56,35,39,48,38,40,31,82,66,30,54,65,27,26,38,28,62,46,41,92,78,70,42,40,77,58,53,86,48,45,58,95,59,83,71,75,62,48,40,41,38,40,74,53,41,48,75,65,58,37,49,73,80,80,42,64,86,81,60,70,43,58,45,47,85,49,74,60,54,62,41,74,44,76,82,63,65,75,81,78,62,59,72,34,57,75,74,36,55,68,69,50,47,54,53,36,47,50,40,4,44,52,19,19,23,45,20,41,29,86,75,69,65,33,35,19,7,15,15,37,27,32,82,86,64,53,74,21,47,5,38,20,36,57,28,80,79,33,47,57,34,44,50,18,58,59,33,14,48,45,35,43,66,50,62,64,56,60,51,74,60,60,82,67,70,63,44,69,37,40,42,31,37,31,37,25,35,42,66,86,30,49,42,34,57,67,69,60,46,50,53,49,37,53,61,66,25,67,78,38,32,78,46,79,36,47,25,39,67,58,79,80,76,64,72,77,70,80,125